Protein AF-0000000074131762 (afdb_homodimer)

Solvent-accessible surface area (backbone atoms only — not comparable to full-atom values): 29648 Å² total; per-residue (Å²): 131,55,71,66,58,52,50,52,49,48,50,56,46,23,77,78,65,45,56,36,51,63,51,46,50,50,50,30,65,74,67,69,46,79,70,50,73,70,52,45,56,60,42,26,69,57,55,77,83,48,42,60,60,44,52,54,44,64,71,29,69,64,47,54,50,50,54,50,51,43,46,68,70,48,30,71,49,37,70,85,43,88,80,48,38,66,60,30,63,67,34,94,79,48,72,59,43,36,33,34,29,53,52,70,72,62,61,72,42,58,28,38,20,42,40,28,27,57,79,61,58,74,66,50,58,55,49,49,68,66,28,45,61,63,43,34,72,71,63,37,26,38,31,28,48,46,36,60,33,36,17,38,50,49,48,53,54,33,50,74,69,72,34,43,40,37,34,42,37,45,22,2,82,82,50,61,68,51,64,90,40,42,65,57,52,54,48,31,33,72,67,16,22,36,36,16,75,38,56,70,78,40,63,82,45,82,71,33,48,67,61,37,35,54,53,47,38,20,54,25,56,33,36,37,33,57,30,19,36,71,90,33,72,41,54,51,34,47,51,50,17,48,76,60,74,30,48,47,33,19,25,46,22,43,70,86,36,63,48,19,41,29,19,41,51,42,36,62,73,64,31,46,55,46,76,50,40,65,62,57,53,58,72,70,73,111,133,54,69,66,57,53,48,51,49,47,50,57,46,25,77,78,66,44,56,36,52,64,52,46,50,52,49,30,65,74,68,69,47,80,70,50,74,70,52,46,57,61,41,26,70,57,55,76,83,48,45,59,59,43,53,53,44,65,71,28,67,64,46,54,48,49,55,50,51,43,45,69,70,47,31,72,48,38,69,83,42,87,82,47,39,67,60,29,64,68,33,96,78,46,73,58,44,36,34,36,31,52,52,69,72,61,61,73,42,58,28,39,19,42,40,29,27,57,80,59,58,72,66,49,56,55,49,50,68,66,28,43,61,66,43,34,73,71,64,37,26,37,30,28,49,47,37,60,33,35,17,38,50,50,50,53,53,34,50,74,69,70,34,44,39,37,33,41,37,45,24,2,82,85,50,62,69,51,64,88,41,42,65,58,52,54,50,30,32,73,70,15,22,35,35,16,74,39,55,69,79,40,64,84,45,82,70,34,47,66,59,37,35,53,53,48,39,20,54,26,57,33,37,37,34,57,31,19,37,73,91,33,70,42,55,50,35,48,50,49,18,48,76,62,72,30,48,47,33,18,25,45,21,43,68,86,36,62,47,18,41,30,19,41,49,42,36,62,73,65,30,47,57,45,74,50,39,65,61,56,52,58,74,68,74,113

Organism: Ligilactobacillus salivarius (strain UCC118) (NCBI:txid362948)

Structure (mmCIF, N/CA/C/O backbone):
data_AF-0000000074131762-model_v1
#
loop_
_entity.id
_entity.type
_entity.pdbx_description
1 polymer 'DNA processing protein'
#
loop_
_atom_site.group_PDB
_atom_site.id
_atom_site.type_symbol
_atom_site.label_atom_id
_atom_site.label_alt_id
_atom_site.label_comp_id
_atom_site.label_asym_id
_atom_site.label_entity_id
_atom_site.label_seq_id
_atom_site.pdbx_PDB_ins_code
_atom_site.Cartn_x
_atom_site.Cartn_y
_atom_site.Cartn_z
_atom_site.occupancy
_atom_site.B_iso_or_equiv
_atom_site.auth_seq_id
_atom_site.auth_comp_id
_atom_site.auth_asym_id
_atom_site.auth_atom_id
_atom_site.pdbx_PDB_model_num
ATOM 1 N N . MET A 1 1 ? 0.755 42.375 35.406 1 72.44 1 MET A N 1
ATOM 2 C CA . MET A 1 1 ? 0.534 41.719 34.125 1 72.44 1 MET A CA 1
ATOM 3 C C . MET A 1 1 ? 0.412 40.219 34.312 1 72.44 1 MET A C 1
ATOM 5 O O . MET A 1 1 ? 1.18 39.594 35.062 1 72.44 1 MET A O 1
ATOM 9 N N . GLU A 1 2 ? -0.665 39.531 33.781 1 86.75 2 GLU A N 1
ATOM 10 C CA . GLU A 1 2 ? -0.876 38.094 33.844 1 86.75 2 GLU A CA 1
ATOM 11 C C . GLU A 1 2 ? 0.115 37.344 32.969 1 86.75 2 GLU A C 1
ATOM 13 O O . GLU A 1 2 ? 0.656 37.906 32 1 86.75 2 GLU A O 1
ATOM 18 N N . LEU A 1 3 ? 0.58 36.219 33.438 1 92 3 LEU A N 1
ATOM 19 C CA . LEU A 1 3 ? 1.509 35.375 32.719 1 92 3 LEU A CA 1
ATOM 20 C C . LEU A 1 3 ? 1.114 35.281 31.234 1 92 3 LEU A C 1
ATOM 22 O O . LEU A 1 3 ? 1.97 35.375 30.359 1 92 3 LEU A O 1
ATOM 26 N N . ARG A 1 4 ? -0.162 35.188 31.047 1 94.44 4 ARG A N 1
ATOM 27 C CA . ARG A 1 4 ? -0.722 35.062 29.719 1 94.44 4 ARG A CA 1
ATOM 28 C C . ARG A 1 4 ? -0.408 36.281 28.859 1 94.44 4 ARG A C 1
ATOM 30 O O . ARG A 1 4 ? 0.059 36.156 27.734 1 94.44 4 ARG A O 1
ATOM 37 N N . ASP A 1 5 ? -0.614 37.469 29.375 1 95 5 ASP A N 1
ATOM 38 C CA . ASP A 1 5 ? -0.404 38.719 28.656 1 95 5 ASP A CA 1
ATOM 39 C C . ASP A 1 5 ? 1.076 38.938 28.344 1 95 5 ASP A C 1
ATOM 41 O O . ASP A 1 5 ? 1.432 39.406 27.266 1 95 5 ASP A O 1
ATOM 45 N N . PHE A 1 6 ? 1.85 38.625 29.344 1 96.62 6 PHE A N 1
ATOM 46 C CA . PHE A 1 6 ? 3.291 38.75 29.172 1 96.62 6 PHE A CA 1
ATOM 47 C C . PHE A 1 6 ? 3.785 37.875 28.016 1 96.62 6 PHE A C 1
ATOM 49 O O . PHE A 1 6 ? 4.566 38.344 27.188 1 96.62 6 PHE A O 1
ATOM 56 N N . LEU A 1 7 ? 3.303 36.688 27.953 1 97.31 7 LEU A N 1
ATOM 57 C CA . LEU A 1 7 ? 3.723 35.719 26.922 1 97.31 7 LEU A CA 1
ATOM 58 C C . LEU A 1 7 ? 3.281 36.188 25.547 1 97.31 7 LEU A C 1
ATOM 60 O O . LEU A 1 7 ? 4.035 36.094 24.578 1 97.31 7 LEU A O 1
ATOM 64 N N . ILE A 1 8 ? 2.078 36.719 25.438 1 98.12 8 ILE A N 1
ATOM 65 C CA . ILE A 1 8 ? 1.553 37.219 24.172 1 98.12 8 ILE A CA 1
ATOM 66 C C . ILE A 1 8 ? 2.439 38.344 23.656 1 98.12 8 ILE A C 1
ATOM 68 O O . ILE A 1 8 ? 2.82 38.344 22.484 1 98.12 8 ILE A O 1
ATOM 72 N N . ARG A 1 9 ? 2.812 39.219 24.547 1 97.56 9 ARG A N 1
ATOM 73 C CA . ARG A 1 9 ? 3.662 40.344 24.172 1 97.56 9 ARG A CA 1
ATOM 74 C C . ARG A 1 9 ? 5.035 39.875 23.703 1 97.56 9 ARG A C 1
ATOM 76 O O . ARG A 1 9 ? 5.539 40.344 22.672 1 97.56 9 ARG A O 1
ATOM 83 N N . ALA A 1 10 ? 5.586 38.969 24.484 1 97.75 10 ALA A N 1
ATOM 84 C CA . ALA A 1 10 ? 6.902 38.438 24.125 1 97.75 10 ALA A CA 1
ATOM 85 C C . ALA A 1 10 ? 6.875 37.75 22.766 1 97.75 10 ALA A C 1
ATOM 87 O O . ALA A 1 10 ? 7.797 37.906 21.969 1 97.75 10 ALA A O 1
ATOM 88 N N . HIS A 1 11 ? 5.84 36.969 22.531 1 97.94 11 HIS A N 1
ATOM 89 C CA . HIS A 1 11 ? 5.691 36.25 21.281 1 97.94 11 HIS A CA 1
ATOM 90 C C . HIS A 1 11 ? 5.617 37.188 20.078 1 97.94 11 HIS A C 1
ATOM 92 O O . HIS A 1 11 ? 6.348 37 19.109 1 97.94 11 HIS A O 1
ATOM 98 N N . ILE A 1 12 ? 4.773 38.219 20.141 1 97.75 12 ILE A N 1
ATOM 99 C CA . ILE A 1 12 ? 4.617 39.156 19.031 1 97.75 12 ILE A CA 1
ATOM 100 C C . ILE A 1 12 ? 5.922 39.906 18.812 1 97.75 12 ILE A C 1
ATOM 102 O O . ILE A 1 12 ? 6.375 40.062 17.688 1 97.75 12 ILE A O 1
ATOM 106 N N . CYS A 1 13 ? 6.52 40.344 19.906 1 97 13 CYS A N 1
ATOM 107 C CA . CYS A 1 13 ? 7.773 41.094 19.812 1 97 13 CYS A CA 1
ATOM 108 C C . CYS A 1 13 ? 8.852 40.25 19.125 1 97 13 CYS A C 1
ATOM 110 O O . CYS A 1 13 ? 9.602 40.781 18.297 1 97 13 CYS A O 1
ATOM 112 N N . SER A 1 14 ? 8.891 39.031 19.422 1 96.06 14 SER A N 1
ATOM 113 C CA . SER A 1 14 ? 9.922 38.125 18.906 1 96.06 14 SER A CA 1
ATOM 114 C C . SER A 1 14 ? 9.766 37.938 17.391 1 96.06 14 SER A C 1
ATOM 116 O O . SER A 1 14 ? 10.711 37.531 16.719 1 96.06 14 SER A O 1
ATOM 118 N N . GLN A 1 15 ? 8.594 38.094 16.828 1 94.88 15 GLN A N 1
ATOM 119 C CA . GLN A 1 15 ? 8.359 37.969 15.398 1 94.88 15 GLN A CA 1
ATOM 120 C C . GLN A 1 15 ? 9.055 39.062 14.617 1 94.88 15 GLN A C 1
ATOM 122 O O . GLN A 1 15 ? 9.266 38.938 13.406 1 94.88 15 GLN A O 1
ATOM 127 N N . TYR A 1 16 ? 9.406 40.156 15.328 1 93.06 16 TYR A N 1
ATOM 128 C CA . TYR A 1 16 ? 10.086 41.281 14.695 1 93.06 16 TYR A CA 1
ATOM 129 C C . TYR A 1 16 ? 11.578 41.281 15 1 93.06 16 TYR A C 1
ATOM 131 O O . TYR A 1 16 ? 12.398 41.594 14.133 1 93.06 16 TYR A O 1
ATOM 139 N N . TYR A 1 17 ? 11.883 40.875 16.234 1 93.75 17 TYR A N 1
ATOM 140 C CA . TYR A 1 17 ? 13.258 41.125 16.672 1 93.75 17 TYR A CA 1
ATOM 141 C C . TYR A 1 17 ? 13.93 39.812 17.109 1 93.75 17 TYR A C 1
ATOM 143 O O . TYR A 1 17 ? 15.117 39.812 17.438 1 93.75 17 TYR A O 1
ATOM 151 N N . GLY A 1 18 ? 13.164 38.75 17.047 1 93.5 18 GLY A N 1
ATOM 152 C CA . GLY A 1 18 ? 13.703 37.469 17.484 1 93.5 18 GLY A CA 1
ATOM 153 C C . GLY A 1 18 ? 13.633 37.281 18.984 1 93.5 18 GLY A C 1
ATOM 154 O O . GLY A 1 18 ? 12.766 37.844 19.641 1 93.5 18 GLY A O 1
ATOM 155 N N . GLY A 1 19 ? 14.445 36.219 19.406 1 92.88 19 GLY A N 1
ATOM 156 C CA . GLY A 1 19 ? 14.453 35.875 20.828 1 92.88 19 GLY A CA 1
ATOM 157 C C . GLY A 1 19 ? 13.836 34.531 21.125 1 92.88 19 GLY A C 1
ATOM 158 O O . GLY A 1 19 ? 12.945 34.094 20.406 1 92.88 19 GLY A O 1
ATOM 159 N N . SER A 1 20 ? 14.281 34.031 22.219 1 93.88 20 SER A N 1
ATOM 160 C CA . SER A 1 20 ? 13.812 32.688 22.625 1 93.88 20 SER A CA 1
ATOM 161 C C . SER A 1 20 ? 12.594 32.812 23.547 1 93.88 20 SER A C 1
ATOM 163 O O . SER A 1 20 ? 12.719 32.688 24.766 1 93.88 20 SER A O 1
ATOM 165 N N . VAL A 1 21 ? 11.484 32.844 22.953 1 95.12 21 VAL A N 1
ATOM 166 C CA . VAL A 1 21 ? 10.25 32.938 23.719 1 95.12 21 VAL A CA 1
ATOM 167 C C . VAL A 1 21 ? 10 31.641 24.469 1 95.12 21 VAL A C 1
ATOM 169 O O . VAL A 1 21 ? 9.391 31.641 25.547 1 95.12 21 VAL A O 1
ATOM 172 N N . LYS A 1 22 ? 10.492 30.594 23.938 1 95.62 22 LYS A N 1
ATOM 173 C CA . LYS A 1 22 ? 10.352 29.281 24.562 1 95.62 22 LYS A CA 1
ATOM 174 C C . LYS A 1 22 ? 10.984 29.25 25.953 1 95.62 22 LYS A C 1
ATOM 176 O O . LYS A 1 22 ? 10.375 28.766 26.906 1 95.62 22 LYS A O 1
ATOM 181 N N . ASN A 1 23 ? 12.156 29.812 26.047 1 95.25 23 ASN A N 1
ATOM 182 C CA . ASN A 1 23 ? 12.828 29.891 27.344 1 95.25 23 ASN A CA 1
ATOM 183 C C . ASN A 1 23 ? 12.023 30.703 28.359 1 95.25 23 ASN A C 1
ATOM 185 O O . ASN A 1 23 ? 11.961 30.359 29.531 1 95.25 23 ASN A O 1
ATOM 189 N N . VAL A 1 24 ? 11.422 31.688 27.859 1 95.12 24 VAL A N 1
ATOM 190 C CA . VAL A 1 24 ? 10.609 32.562 28.703 1 95.12 24 VAL A CA 1
ATOM 191 C C . VAL A 1 24 ? 9.383 31.797 29.203 1 95.12 24 VAL A C 1
ATOM 193 O O . VAL A 1 24 ? 9.078 31.812 30.391 1 95.12 24 VAL A O 1
ATOM 196 N N . ALA A 1 25 ? 8.758 31.141 28.328 1 95.44 25 ALA A N 1
ATOM 197 C CA . ALA A 1 25 ? 7.559 30.375 28.656 1 95.44 25 ALA A CA 1
ATOM 198 C C . ALA A 1 25 ? 7.871 29.281 29.672 1 95.44 25 ALA A C 1
ATOM 200 O O . ALA A 1 25 ? 7.125 29.094 30.641 1 95.44 25 ALA A O 1
ATOM 201 N N . TYR A 1 26 ? 8.93 28.609 29.438 1 93.19 26 TYR A N 1
ATOM 202 C CA . TYR A 1 26 ? 9.32 27.547 30.359 1 93.19 26 TYR A CA 1
ATOM 203 C C . TYR A 1 26 ? 9.625 28.094 31.734 1 93.19 26 TYR A C 1
ATOM 205 O O . TYR A 1 26 ? 9.211 27.516 32.75 1 93.19 26 TYR A O 1
ATOM 213 N N . PHE A 1 27 ? 10.352 29.141 31.766 1 93.69 27 PHE A N 1
ATOM 214 C CA . PHE A 1 27 ? 10.656 29.812 33.031 1 93.69 27 PHE A CA 1
ATOM 215 C C . PHE A 1 27 ? 9.375 30.156 33.781 1 93.69 27 PHE A C 1
ATOM 217 O O . PHE A 1 27 ? 9.234 29.844 34.969 1 93.69 27 PHE A O 1
ATOM 224 N N . MET A 1 28 ? 8.469 30.75 33.125 1 94.5 28 MET A N 1
ATOM 225 C CA . MET A 1 28 ? 7.23 31.219 33.719 1 94.5 28 MET A CA 1
ATOM 226 C C . MET A 1 28 ? 6.383 30.047 34.219 1 94.5 28 MET A C 1
ATOM 228 O O . MET A 1 28 ? 5.715 30.156 35.25 1 94.5 28 MET A O 1
ATOM 232 N N . ASN A 1 29 ? 6.434 29.062 33.438 1 91.25 29 ASN A N 1
ATOM 233 C CA . ASN A 1 29 ? 5.668 27.875 33.812 1 91.25 29 ASN A CA 1
ATOM 234 C C . ASN A 1 29 ? 6.238 27.219 35.062 1 91.25 29 ASN A C 1
ATOM 236 O O . ASN A 1 29 ? 5.484 26.75 35.906 1 91.25 29 ASN A O 1
ATOM 240 N N . GLU A 1 30 ? 7.512 27.156 35.094 1 90.38 30 GLU A N 1
ATOM 241 C CA . GLU A 1 30 ? 8.195 26.516 36.219 1 90.38 30 GLU A CA 1
ATOM 242 C C . GLU A 1 30 ? 8.07 27.328 37.5 1 90.38 30 GLU A C 1
ATOM 244 O O . GLU A 1 30 ? 7.789 26.781 38.562 1 90.38 30 GLU A O 1
ATOM 249 N N . ILE A 1 31 ? 8.266 28.625 37.375 1 88.44 31 ILE A N 1
ATOM 250 C CA . ILE A 1 31 ? 8.344 29.484 38.562 1 88.44 31 ILE A CA 1
ATOM 251 C C . ILE A 1 31 ? 6.969 30.047 38.875 1 88.44 31 ILE A C 1
ATOM 253 O O . ILE A 1 31 ? 6.746 30.578 39.969 1 88.44 31 ILE A O 1
ATOM 257 N N . GLN A 1 32 ? 6.086 30.062 37.938 1 88.69 32 GLN A N 1
ATOM 258 C CA . GLN A 1 32 ? 4.727 30.578 38.062 1 88.69 32 GLN A CA 1
ATOM 259 C C . GLN A 1 32 ? 4.73 32.062 38.406 1 88.69 32 GLN A C 1
ATOM 261 O O . GLN A 1 32 ? 3.926 32.531 39.219 1 88.69 32 GLN A O 1
ATOM 266 N N . LYS A 1 33 ? 5.766 32.781 37.969 1 91.25 33 LYS A N 1
ATOM 267 C CA . LYS A 1 33 ? 5.863 34.219 38.094 1 91.25 33 LYS A CA 1
ATOM 268 C C . LYS A 1 33 ? 6.512 34.844 36.844 1 91.25 33 LYS A C 1
ATOM 270 O O . LYS A 1 33 ? 7.152 34.156 36.062 1 91.25 33 LYS A O 1
ATOM 275 N N . LEU A 1 34 ? 6.285 36.125 36.75 1 94.69 34 LEU A N 1
ATOM 276 C CA . LEU A 1 34 ? 6.918 36.875 35.656 1 94.69 34 LEU A CA 1
ATOM 277 C C . LEU A 1 34 ? 8.414 37.031 35.906 1 94.69 34 LEU A C 1
ATOM 279 O O . LEU A 1 34 ? 8.844 37.219 37.062 1 94.69 34 LEU A O 1
ATOM 283 N N . PRO A 1 35 ? 9.18 36.938 34.938 1 94.44 35 PRO A N 1
ATOM 284 C CA . PRO A 1 35 ? 10.602 37.219 35.125 1 94.44 35 PRO A CA 1
ATOM 285 C C . PRO A 1 35 ? 10.883 38.688 35.438 1 94.44 35 PRO A C 1
ATOM 287 O O . PRO A 1 35 ? 10.117 39.562 35 1 94.44 35 PRO A O 1
ATOM 290 N N . THR A 1 36 ? 12.016 38.875 36.125 1 94.31 36 THR A N 1
ATOM 291 C CA . THR A 1 36 ? 12.531 40.25 36.25 1 94.31 36 THR A CA 1
ATOM 292 C C . THR A 1 36 ? 13.07 40.719 34.906 1 94.31 36 THR A C 1
ATOM 294 O O . THR A 1 36 ? 13.242 39.906 33.969 1 94.31 36 THR A O 1
ATOM 297 N N . GLU A 1 37 ? 13.234 42.031 34.812 1 94.62 37 GLU A N 1
ATOM 298 C CA . GLU A 1 37 ? 13.781 42.562 33.562 1 94.62 37 GLU A CA 1
ATOM 299 C C . GLU A 1 37 ? 15.117 41.906 33.219 1 94.62 37 GLU A C 1
ATOM 301 O O . GLU A 1 37 ? 15.367 41.562 32.062 1 94.62 37 GLU A O 1
ATOM 306 N N . GLU A 1 38 ? 15.969 41.719 34.188 1 94.62 38 GLU A N 1
ATOM 307 C CA . GLU A 1 38 ? 17.281 41.062 34 1 94.62 38 GLU A CA 1
ATOM 308 C C . GLU A 1 38 ? 17.125 39.625 33.562 1 94.62 38 GLU A C 1
ATOM 310 O O . GLU A 1 38 ? 17.828 39.156 32.656 1 94.62 38 GLU A O 1
ATOM 315 N N . GLU A 1 39 ? 16.25 38.969 34.219 1 95 39 GLU A N 1
ATOM 316 C CA . GLU A 1 39 ? 15.977 37.562 33.844 1 95 39 GLU A CA 1
ATOM 317 C C . GLU A 1 39 ? 15.422 37.469 32.438 1 95 39 GLU A C 1
ATOM 319 O O . GLU A 1 39 ? 15.828 36.594 31.672 1 95 39 GLU A O 1
ATOM 324 N N . PHE A 1 40 ? 14.469 38.344 32.188 1 95.31 40 PHE A N 1
ATOM 325 C CA . PHE A 1 40 ? 13.82 38.375 30.875 1 95.31 40 PHE A CA 1
ATOM 326 C C . PHE A 1 40 ? 14.859 38.531 29.781 1 95.31 40 PHE A C 1
ATOM 328 O O . PHE A 1 40 ? 14.883 37.75 28.812 1 95.31 40 PHE A O 1
ATOM 335 N N . ILE A 1 41 ? 15.75 39.438 29.891 1 95.38 41 ILE A N 1
ATOM 336 C CA . ILE A 1 41 ? 16.797 39.719 28.906 1 95.38 41 ILE A CA 1
ATOM 337 C C . ILE A 1 41 ? 17.703 38.531 28.75 1 95.38 41 ILE A C 1
ATOM 339 O O . ILE A 1 41 ? 18.078 38.156 27.625 1 95.38 41 ILE A O 1
ATOM 343 N N . LYS A 1 42 ? 18.031 37.875 29.797 1 95.12 42 LYS A N 1
ATOM 344 C CA . LYS A 1 42 ? 18.906 36.688 29.766 1 95.12 42 LYS A CA 1
ATOM 345 C C . LYS A 1 42 ? 18.234 35.531 29.047 1 95.12 42 LYS A C 1
ATOM 347 O O . LYS A 1 42 ? 18.875 34.781 28.297 1 95.12 42 LYS A O 1
ATOM 352 N N . LEU A 1 43 ? 17 35.406 29.328 1 95 43 LEU A N 1
ATOM 353 C CA . LEU A 1 43 ? 16.234 34.281 28.781 1 95 43 LEU A CA 1
ATOM 354 C C . LEU A 1 43 ? 16.047 34.438 27.281 1 95 43 LEU A C 1
ATOM 356 O O . LEU A 1 43 ? 15.945 33.438 26.562 1 95 43 LEU A O 1
ATOM 360 N N . LEU A 1 44 ? 15.977 35.625 26.719 1 94.94 44 LEU A N 1
ATOM 361 C CA . LEU A 1 44 ? 15.727 35.875 25.312 1 94.94 44 LEU A CA 1
ATOM 362 C C . LEU A 1 44 ? 16.906 35.438 24.453 1 94.94 44 LEU A C 1
ATOM 364 O O . LEU A 1 44 ? 16.75 35.125 23.281 1 94.94 44 LEU 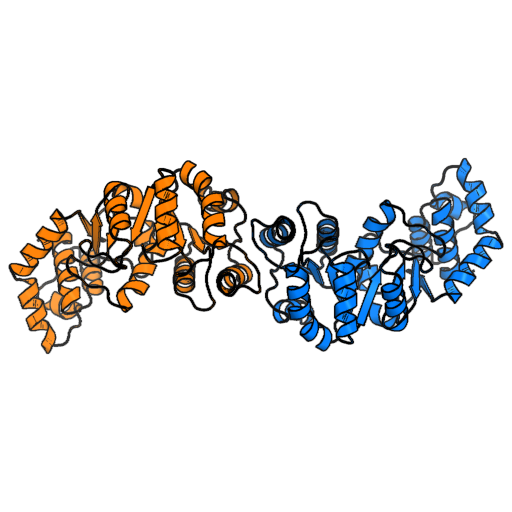A O 1
ATOM 368 N N . LYS A 1 45 ? 18.109 35.469 25.016 1 95 45 LYS A N 1
ATOM 369 C CA . LYS A 1 45 ? 19.328 35.062 24.328 1 95 45 LYS A CA 1
ATOM 370 C C . LYS A 1 45 ? 19.562 35.906 23.078 1 95 45 LYS A C 1
ATOM 372 O O . LYS A 1 45 ? 19.891 35.344 22.016 1 95 45 LYS A O 1
ATOM 377 N N . LEU A 1 46 ? 19.266 37.125 23.141 1 94.19 46 LEU A N 1
ATOM 378 C CA . LEU A 1 46 ? 19.484 38.062 22.031 1 94.19 46 LEU A CA 1
ATOM 379 C C . LEU A 1 46 ? 20.844 38.719 22.156 1 94.19 46 LEU A C 1
ATOM 381 O O . LEU A 1 46 ? 21.391 38.812 23.266 1 94.19 46 LEU A O 1
ATOM 385 N N . SER A 1 47 ? 21.344 39.156 21.031 1 92.44 47 SER A N 1
ATOM 386 C CA . SER A 1 47 ? 22.547 39.969 21.047 1 92.44 47 SER A CA 1
ATOM 387 C C . SER A 1 47 ? 22.312 41.312 21.703 1 92.44 47 SER A C 1
ATOM 389 O O . SER A 1 47 ? 21.188 41.844 21.703 1 92.44 47 SER A O 1
ATOM 391 N N . GLU A 1 48 ? 23.328 41.875 22.172 1 89.75 48 GLU A N 1
ATOM 392 C CA . GLU A 1 48 ? 23.234 43.156 22.859 1 89.75 48 GLU A CA 1
ATOM 393 C C . GLU A 1 48 ? 22.641 44.219 21.938 1 89.75 48 GLU A C 1
ATOM 395 O O . GLU A 1 48 ? 21.891 45.094 22.391 1 89.75 48 GLU A O 1
ATOM 400 N N . LYS A 1 49 ? 23.016 44.125 20.766 1 92.5 49 LYS A N 1
ATOM 401 C CA . LYS A 1 49 ? 22.562 45.094 19.781 1 92.5 49 LYS A CA 1
ATOM 402 C C . LYS A 1 49 ? 21.047 45 19.578 1 92.5 49 LYS A C 1
ATOM 404 O O . LYS A 1 49 ? 20.406 46.031 19.281 1 92.5 49 LYS A O 1
ATOM 409 N N . LYS A 1 50 ? 20.375 43.906 19.781 1 94.62 50 LYS A N 1
ATOM 410 C CA . LYS A 1 50 ? 18.969 43.688 19.5 1 94.62 50 LYS A CA 1
ATOM 411 C C . LYS A 1 50 ? 18.109 43.906 20.75 1 94.62 50 LYS A C 1
ATOM 413 O O . LYS A 1 50 ? 16.906 44.156 20.641 1 94.62 50 LYS A O 1
ATOM 418 N N . ILE A 1 51 ? 18.781 43.844 21.844 1 94.75 51 ILE A N 1
ATOM 419 C CA . ILE A 1 51 ? 18.062 43.875 23.109 1 94.75 51 ILE A CA 1
ATOM 420 C C . ILE A 1 51 ? 17.359 45.25 23.25 1 94.75 51 ILE A C 1
ATOM 422 O O . ILE A 1 51 ? 16.203 45.312 23.656 1 94.75 51 ILE A O 1
ATOM 426 N N . GLY A 1 52 ? 18.047 46.281 22.953 1 94.38 52 GLY A N 1
ATOM 427 C CA . GLY A 1 52 ? 17.469 47.625 23.062 1 94.38 52 GLY A CA 1
ATOM 428 C C . GLY A 1 52 ? 16.203 47.781 22.25 1 94.38 52 GLY A C 1
ATOM 429 O O . GLY A 1 52 ? 15.195 48.281 22.766 1 94.38 52 GLY A O 1
ATOM 430 N N . LYS A 1 53 ? 16.25 47.438 21.078 1 95.81 53 LYS A N 1
ATOM 431 C CA . LYS A 1 53 ? 15.102 47.531 20.172 1 95.81 53 LYS A CA 1
ATOM 432 C C . LYS A 1 53 ? 13.961 46.656 20.641 1 95.81 53 LYS A C 1
ATOM 434 O O . LYS A 1 53 ? 12.797 47.062 20.625 1 95.81 53 LYS A O 1
ATOM 439 N N . TYR A 1 54 ? 14.258 45.406 21.047 1 96.62 54 TYR A N 1
ATOM 440 C CA . TYR A 1 54 ? 13.266 44.469 21.547 1 96.62 54 TYR A CA 1
ATOM 441 C C . TYR A 1 54 ? 12.531 45.031 22.75 1 96.62 54 TYR A C 1
ATOM 443 O O . TYR A 1 54 ? 11.305 45.062 22.781 1 96.62 54 TYR A O 1
ATOM 451 N N . MET A 1 55 ? 13.32 45.594 23.734 1 95.94 55 MET A N 1
ATOM 452 C CA . MET A 1 55 ? 12.734 46.062 24.984 1 95.94 55 MET A CA 1
ATOM 453 C C . MET A 1 55 ? 11.93 47.344 24.766 1 95.94 55 MET A C 1
ATOM 455 O O . MET A 1 55 ? 10.891 47.562 25.391 1 95.94 55 MET A O 1
ATOM 459 N N . ALA A 1 56 ? 12.43 48.156 23.812 1 96.19 56 ALA A N 1
ATOM 460 C CA . ALA A 1 56 ? 11.688 49.375 23.484 1 96.19 56 ALA A CA 1
ATOM 461 C C . ALA A 1 56 ? 10.312 49.062 22.922 1 96.19 56 ALA A C 1
ATOM 463 O O . ALA A 1 56 ? 9.312 49.688 23.297 1 96.19 56 ALA A O 1
ATOM 464 N N . TYR A 1 57 ? 10.273 48.125 22.078 1 96.5 57 TYR A N 1
ATOM 465 C CA . TYR A 1 57 ? 9 47.719 21.5 1 96.5 57 TYR A CA 1
ATOM 466 C C . TYR A 1 57 ? 8.133 47 22.516 1 96.5 57 TYR A C 1
ATOM 468 O O . TYR A 1 57 ? 6.926 47.25 22.594 1 96.5 57 TYR A O 1
ATOM 476 N N . PHE A 1 58 ? 8.695 46.125 23.312 1 96.5 58 PHE A N 1
ATOM 477 C CA . PHE A 1 58 ? 8 45.312 24.312 1 96.5 58 PHE A CA 1
ATOM 478 C C . PHE A 1 58 ? 7.211 46.188 25.266 1 96.5 58 PHE A C 1
ATOM 480 O O . PHE A 1 58 ? 6.113 45.844 25.688 1 96.5 58 PHE A O 1
ATOM 487 N N . LEU A 1 59 ? 7.781 47.344 25.516 1 94.62 59 LEU A N 1
ATOM 488 C CA . LEU A 1 59 ? 7.156 48.25 26.484 1 94.62 59 LEU A CA 1
ATOM 489 C C . LEU A 1 59 ? 6.359 49.344 25.766 1 94.62 59 LEU A C 1
ATOM 491 O O . LEU A 1 59 ? 5.746 50.188 26.422 1 94.62 59 LEU A O 1
ATOM 495 N N . SER A 1 60 ? 6.246 49.281 24.531 1 96.62 60 SER A N 1
ATOM 496 C CA . SER A 1 60 ? 5.676 50.375 23.75 1 96.62 60 SER A CA 1
ATOM 497 C C . SER A 1 60 ? 4.152 50.281 23.719 1 96.62 60 SER A C 1
ATOM 499 O O . SER A 1 60 ? 3.578 49.219 23.891 1 96.62 60 SER A O 1
ATOM 501 N N . ASP A 1 61 ? 3.584 51.438 23.406 1 96.94 61 ASP A N 1
ATOM 502 C CA . ASP A 1 61 ? 2.148 51.5 23.156 1 96.94 61 ASP A CA 1
ATOM 503 C C . ASP A 1 61 ? 1.791 50.812 21.844 1 96.94 61 ASP A C 1
ATOM 505 O O . ASP A 1 61 ? 0.682 50.281 21.688 1 96.94 61 ASP A O 1
ATOM 509 N N . GLY A 1 62 ? 2.721 50.812 21.016 1 96.56 62 GLY A N 1
ATOM 510 C CA . GLY A 1 62 ? 2.529 50.125 19.75 1 96.56 62 GLY A CA 1
ATOM 511 C C . GLY A 1 62 ? 2.211 48.656 19.906 1 96.56 62 GLY A C 1
ATOM 512 O O . GLY A 1 62 ? 1.277 48.156 19.281 1 96.56 62 GLY A O 1
ATOM 513 N N . LEU A 1 63 ? 3.008 48.031 20.703 1 97.38 63 LEU A N 1
ATOM 514 C CA . LEU A 1 63 ? 2.762 46.594 20.938 1 97.38 63 LEU A CA 1
ATOM 515 C C . LEU A 1 63 ? 1.424 46.375 21.641 1 97.38 63 LEU A C 1
ATOM 517 O O . LEU A 1 63 ? 0.708 45.438 21.344 1 97.38 63 LEU A O 1
ATOM 521 N N . THR A 1 64 ? 1.117 47.25 22.609 1 97.06 64 THR A N 1
ATOM 522 C CA . THR A 1 64 ? -0.168 47.188 23.281 1 97.06 64 THR A CA 1
ATOM 523 C C . THR A 1 64 ? -1.319 47.25 22.281 1 97.06 64 THR A C 1
ATOM 525 O O . THR A 1 64 ? -2.268 46.469 22.375 1 97.06 64 THR A O 1
ATOM 528 N N . LYS A 1 65 ? -1.169 48.125 21.391 1 97.31 65 LYS A N 1
ATOM 529 C CA . LYS A 1 65 ? -2.188 48.281 20.359 1 97.31 65 LYS A CA 1
ATOM 530 C C . LYS A 1 65 ? -2.266 47.031 19.484 1 97.31 65 LYS A C 1
ATOM 532 O O . LYS A 1 65 ? -3.359 46.594 19.141 1 97.31 65 LYS A O 1
ATOM 537 N N . GLU A 1 66 ? -1.161 46.531 19.141 1 97.19 66 GLU A N 1
ATOM 538 C CA . GLU A 1 66 ? -1.109 45.344 18.297 1 97.19 66 GLU A CA 1
ATOM 539 C C . GLU A 1 66 ? -1.752 44.156 19 1 97.19 66 GLU A C 1
ATOM 541 O O . GLU A 1 66 ? -2.484 43.375 18.375 1 97.19 66 GLU A O 1
ATOM 546 N N . VAL A 1 67 ? -1.44 43.938 20.25 1 97.69 67 VAL A N 1
ATOM 547 C CA . VAL A 1 67 ? -2.043 42.844 21.031 1 97.69 67 VAL A CA 1
ATOM 548 C C . VAL A 1 67 ? -3.564 43 21.016 1 97.69 67 VAL A C 1
ATOM 550 O O . VAL A 1 67 ? -4.281 42.031 20.781 1 97.69 67 VAL A O 1
ATOM 553 N N . GLU A 1 68 ? -4.008 44.219 21.219 1 97.31 68 GLU A N 1
ATOM 554 C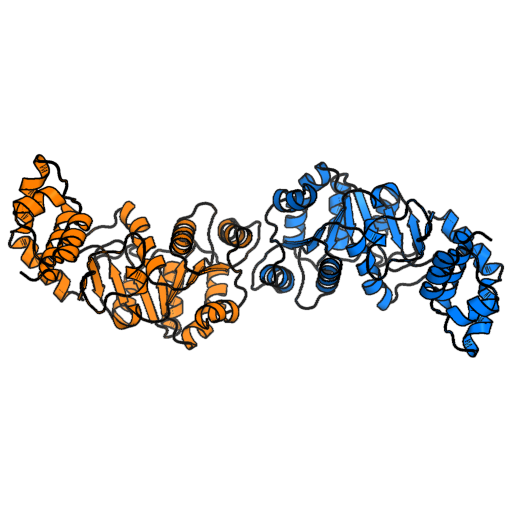 CA . GLU A 1 68 ? -5.445 44.5 21.234 1 97.31 68 GLU A CA 1
ATOM 555 C C . GLU A 1 68 ? -6.078 44.219 19.875 1 97.31 68 GLU A C 1
ATOM 557 O O . GLU A 1 68 ? -7.18 43.688 19.797 1 97.31 68 GLU A O 1
ATOM 562 N N . GLU A 1 69 ? -5.441 44.594 18.875 1 97.69 69 GLU A N 1
ATOM 563 C CA . GLU A 1 69 ? -5.934 44.375 17.516 1 97.69 69 GLU A CA 1
ATOM 564 C C . GLU A 1 69 ? -6.082 42.875 17.234 1 97.69 69 GLU A C 1
ATOM 566 O O . GLU A 1 69 ? -7.066 42.469 16.625 1 97.69 69 GLU A O 1
ATOM 571 N N . ASN A 1 70 ? -5.098 42.094 17.625 1 97.75 70 ASN A N 1
ATOM 572 C CA . ASN A 1 70 ? -5.168 40.656 17.438 1 97.75 70 ASN A CA 1
ATOM 573 C C . ASN A 1 70 ? -6.301 40.031 18.25 1 97.75 70 ASN A C 1
ATOM 575 O O . ASN A 1 70 ? -7.008 39.156 17.75 1 97.75 70 ASN A O 1
ATOM 579 N N . LYS A 1 71 ? -6.449 40.5 19.453 1 96.62 71 LYS A N 1
ATOM 580 C CA . LYS A 1 71 ? -7.531 40 20.312 1 96.62 71 LYS A CA 1
ATOM 581 C C . LYS A 1 71 ? -8.891 40.312 19.688 1 96.62 71 LYS A C 1
ATOM 583 O O . LYS A 1 71 ? -9.805 39.469 19.75 1 96.62 71 LYS A O 1
ATOM 588 N N . ASN A 1 72 ? -8.984 41.469 19.078 1 96.25 72 ASN A N 1
ATOM 589 C CA . ASN A 1 72 ? -10.242 41.906 18.516 1 96.25 72 ASN A CA 1
ATOM 590 C C . ASN A 1 72 ? -10.531 41.219 17.17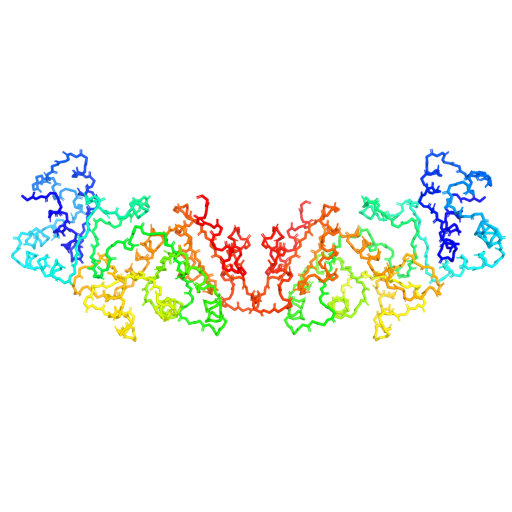2 1 96.25 72 ASN A C 1
ATOM 592 O O . ASN A 1 72 ? -11.688 41.094 16.781 1 96.25 72 ASN A O 1
ATOM 596 N N . TYR A 1 73 ? -9.586 40.844 16.5 1 95.75 73 TYR A N 1
ATOM 597 C CA . TYR A 1 73 ? -9.75 40.188 15.195 1 95.75 73 TYR A CA 1
ATOM 598 C C . TYR A 1 73 ? -10.398 38.844 15.344 1 95.75 73 TYR A C 1
ATOM 600 O O . TYR A 1 73 ? -11.273 38.469 14.555 1 95.75 73 TYR A O 1
ATOM 608 N N . GLY A 1 74 ? -10.148 38.094 16.25 1 93.5 74 GLY A N 1
ATOM 609 C CA . GLY A 1 74 ? -10.695 36.781 16.5 1 93.5 74 GLY A CA 1
ATOM 610 C C . GLY A 1 74 ? -10.461 36.281 17.922 1 93.5 74 GLY A C 1
ATOM 611 O O . GLY A 1 74 ? -11.344 36.406 18.766 1 93.5 74 GLY A O 1
ATOM 612 N N . GLY A 1 75 ? -9.156 35.812 18.25 1 96.44 75 GLY A N 1
ATOM 613 C CA . GLY A 1 75 ? -8.766 35.375 19.578 1 96.44 75 GLY A CA 1
ATOM 614 C C . GLY A 1 75 ? -7.301 34.969 19.672 1 96.44 75 GLY A C 1
ATOM 615 O O . GLY A 1 75 ? -6.617 34.875 18.641 1 96.44 75 GLY A O 1
ATOM 616 N N . ILE A 1 76 ? -6.914 34.906 20.891 1 98.25 76 ILE A N 1
ATOM 617 C CA . ILE A 1 76 ? -5.547 34.5 21.188 1 98.25 76 ILE A CA 1
ATOM 618 C C . ILE A 1 76 ? -5.555 33.375 22.203 1 98.25 76 ILE A C 1
ATOM 620 O O . ILE A 1 76 ? -6.293 33.406 23.188 1 98.25 76 ILE A O 1
ATOM 624 N N . CYS A 1 77 ? -4.836 32.344 21.875 1 98.25 77 CYS A N 1
ATOM 625 C CA . CYS A 1 77 ? -4.66 31.234 22.812 1 98.25 77 CYS A CA 1
ATOM 626 C C . CYS A 1 77 ? -3.189 31.031 23.156 1 98.25 77 CYS A C 1
ATOM 628 O O . CYS A 1 77 ? -2.328 31.109 22.281 1 98.25 77 CYS A O 1
ATOM 630 N N . THR A 1 78 ? -2.873 30.859 24.438 1 97.94 78 THR A N 1
ATOM 631 C CA . THR A 1 78 ? -1.506 30.609 24.875 1 97.94 78 THR A CA 1
ATOM 632 C C . THR A 1 78 ? -1.396 29.219 25.516 1 97.94 78 THR A C 1
ATOM 634 O O . THR A 1 78 ? -2.406 28.609 25.875 1 97.94 78 THR A O 1
ATOM 637 N N . ILE A 1 79 ? -0.21 28.797 25.656 1 97.12 79 ILE A N 1
ATOM 638 C CA . ILE A 1 79 ? 0.079 27.484 26.219 1 97.12 79 ILE A CA 1
ATOM 639 C C . ILE A 1 79 ? -0.382 27.422 27.672 1 97.12 79 ILE A C 1
ATOM 641 O O . ILE A 1 79 ? -0.511 26.328 28.25 1 97.12 79 ILE A O 1
ATOM 645 N N . PHE A 1 80 ? -0.715 28.578 28.312 1 95.69 80 PHE A N 1
ATOM 646 C CA . PHE A 1 80 ? -1.141 28.641 29.703 1 95.69 80 PHE A CA 1
ATOM 647 C C . PHE A 1 80 ? -2.656 28.516 29.812 1 95.69 80 PHE A C 1
ATOM 649 O O . PHE A 1 80 ? -3.191 28.328 30.906 1 95.69 80 PHE A O 1
ATOM 656 N N . ASP A 1 81 ? -3.33 28.609 28.688 1 95.94 81 ASP A N 1
ATOM 657 C CA . ASP A 1 81 ? -4.789 28.562 28.719 1 95.94 81 ASP A CA 1
ATOM 658 C C . ASP A 1 81 ? -5.285 27.125 28.938 1 95.94 81 ASP A C 1
ATOM 660 O O . ASP A 1 81 ? -4.719 26.172 28.391 1 95.94 81 ASP A O 1
ATOM 664 N N . GLU A 1 82 ? -6.34 26.984 29.641 1 95.19 82 GLU A N 1
ATOM 665 C CA . GLU A 1 82 ? -6.898 25.672 29.969 1 95.19 82 GLU A CA 1
ATOM 666 C C . GLU A 1 82 ? -7.477 24.984 28.734 1 95.19 82 GLU A C 1
ATOM 668 O O . GLU A 1 82 ? -7.48 23.766 28.641 1 95.19 82 GLU A O 1
ATOM 673 N N . ASP A 1 83 ? -7.918 25.781 27.797 1 95.62 83 ASP A N 1
ATOM 674 C CA . ASP A 1 83 ? -8.586 25.219 26.625 1 95.62 83 ASP A CA 1
ATOM 675 C C . ASP A 1 83 ? -7.605 25 25.484 1 95.62 83 ASP A C 1
ATOM 677 O O . ASP A 1 83 ? -8.016 24.703 24.359 1 95.62 83 ASP A O 1
ATOM 681 N N . TYR A 1 84 ? -6.262 25.141 25.797 1 97.81 84 TYR A N 1
ATOM 682 C CA . TYR A 1 84 ? -5.266 24.812 24.797 1 97.81 84 TYR A CA 1
ATOM 683 C C . TYR A 1 84 ? -5.422 23.359 24.328 1 97.81 84 TYR A C 1
ATOM 685 O O . TYR A 1 84 ? -5.559 22.453 25.156 1 97.81 84 TYR A O 1
ATOM 693 N N . PRO A 1 85 ? -5.469 23.141 23.031 1 97.62 85 PRO A N 1
ATOM 694 C CA . PRO A 1 85 ? -5.699 21.766 22.547 1 97.62 85 PRO A CA 1
ATOM 695 C C . PRO A 1 85 ? -4.691 20.766 23.109 1 97.62 85 PRO A C 1
ATOM 697 O O . PRO A 1 85 ? -3.48 20.953 22.953 1 97.62 85 PRO A O 1
ATOM 700 N N . VAL A 1 86 ? -5.133 19.688 23.594 1 96 86 VAL A N 1
ATOM 701 C CA . VAL A 1 86 ? -4.32 18.719 24.344 1 96 86 VAL A CA 1
ATOM 702 C C . VAL A 1 86 ? -3.311 18.062 23.406 1 96 86 VAL A C 1
ATOM 704 O O . VAL A 1 86 ? -2.119 18 23.719 1 96 86 VAL A O 1
ATOM 707 N N . LEU A 1 87 ? -3.76 17.625 22.266 1 96.44 87 LEU A N 1
ATOM 708 C CA . LEU A 1 87 ? -2.873 16.953 21.312 1 96.44 87 LEU A CA 1
ATOM 709 C C . LEU A 1 87 ? -1.744 17.891 20.875 1 96.44 87 LEU A C 1
ATOM 711 O O . LEU A 1 87 ? -0.595 17.453 20.75 1 96.44 87 LEU A O 1
ATOM 715 N N . LEU A 1 88 ? -2.049 19.125 20.656 1 98 88 LEU A N 1
ATOM 716 C CA . LEU A 1 88 ? -1.059 20.109 20.219 1 98 88 LEU A CA 1
ATOM 717 C C . LEU A 1 88 ? -0.035 20.375 21.312 1 98 88 LEU A C 1
ATOM 719 O O . LEU A 1 88 ? 1.155 20.516 21.031 1 98 88 LEU A O 1
ATOM 723 N N . LYS A 1 89 ? -0.48 20.344 22.469 1 96.69 89 LYS A N 1
ATOM 724 C CA . LYS A 1 89 ? 0.379 20.609 23.625 1 96.69 89 LYS A CA 1
ATOM 725 C C . LYS A 1 89 ? 1.438 19.516 23.781 1 96.69 89 LYS A C 1
ATOM 727 O O . LYS A 1 89 ? 2.539 19.781 24.266 1 96.69 89 LYS A O 1
ATOM 732 N N . GLU A 1 90 ? 1.202 18.406 23.25 1 95.06 90 GLU A N 1
ATOM 733 C CA . GLU A 1 90 ? 2.029 17.234 23.484 1 95.06 90 GLU A CA 1
ATOM 734 C C . GLU A 1 90 ? 3.17 17.141 22.484 1 95.06 90 GLU A C 1
ATOM 736 O O . GLU A 1 90 ? 4.098 16.344 22.656 1 95.06 90 GLU A O 1
ATOM 741 N N . ILE A 1 91 ? 3.08 17.891 21.484 1 96.75 91 ILE A N 1
ATOM 742 C CA . ILE A 1 91 ? 4.117 17.734 20.469 1 96.75 91 ILE A CA 1
ATOM 743 C C . ILE A 1 91 ? 5.422 18.359 20.969 1 96.75 91 ILE A C 1
ATOM 745 O O . ILE A 1 91 ? 5.43 19.078 21.969 1 96.75 91 ILE A O 1
ATOM 749 N N . TYR A 1 92 ? 6.52 18.141 20.312 1 93.94 92 TYR A N 1
ATOM 750 C CA . TYR A 1 92 ? 7.863 18.516 20.734 1 93.94 92 TYR A CA 1
ATOM 751 C C . TYR A 1 92 ? 7.992 20.031 20.828 1 93.94 92 TYR A C 1
ATOM 753 O O . TYR A 1 92 ? 8.609 20.547 21.766 1 93.94 92 TYR A O 1
ATOM 761 N N . ASN A 1 93 ? 7.477 20.734 19.875 1 95.12 93 ASN A N 1
ATOM 762 C CA . ASN A 1 93 ? 7.578 22.188 19.797 1 95.12 93 ASN A CA 1
ATOM 763 C C . ASN A 1 93 ? 6.215 22.844 19.562 1 95.12 93 ASN A C 1
ATOM 765 O O . ASN A 1 93 ? 5.973 23.438 18.516 1 95.12 93 ASN A O 1
ATOM 769 N N . PRO A 1 94 ? 5.41 22.797 20.562 1 97.56 94 PRO A N 1
ATOM 770 C CA . PRO A 1 94 ? 4.082 23.391 20.406 1 97.56 94 PRO A CA 1
ATOM 771 C C . PRO A 1 94 ? 4.129 24.922 20.266 1 97.56 94 PRO A C 1
ATOM 773 O O . PRO A 1 94 ? 5.039 25.562 20.797 1 97.56 94 PRO A O 1
ATOM 776 N N . PRO A 1 95 ? 3.213 25.469 19.484 1 98.06 95 PRO A N 1
ATOM 777 C CA . PRO A 1 95 ? 3.158 26.922 19.516 1 98.06 95 PRO A CA 1
ATOM 778 C C . PRO A 1 95 ? 2.793 27.484 20.891 1 98.06 95 PRO A C 1
ATOM 780 O O . PRO A 1 95 ? 1.812 27.047 21.5 1 98.06 95 PRO A O 1
ATOM 783 N N . LEU A 1 96 ? 3.533 28.438 21.328 1 97.94 96 LEU A N 1
ATOM 784 C CA . LEU A 1 96 ? 3.322 29.016 22.656 1 97.94 96 LEU A CA 1
ATOM 785 C C . LEU A 1 96 ? 2.119 29.953 22.641 1 97.94 96 LEU A C 1
ATOM 787 O O . LEU A 1 96 ? 1.448 30.125 23.672 1 97.94 96 LEU A O 1
ATOM 791 N N . VAL A 1 97 ? 1.993 30.594 21.531 1 98.31 97 VAL A N 1
ATOM 792 C CA . VAL A 1 97 ? 0.866 31.484 21.266 1 98.31 97 VAL A CA 1
ATOM 793 C C . VAL A 1 97 ? 0.36 31.25 19.844 1 98.31 97 VAL A C 1
ATOM 795 O O . VAL A 1 97 ? 1.154 31.109 18.906 1 98.31 97 VAL A O 1
ATOM 798 N N . PHE A 1 98 ? -0.956 31.109 19.766 1 98.5 98 PHE A N 1
ATOM 799 C CA . PHE A 1 98 ? -1.499 31.172 18.422 1 98.5 98 PHE A CA 1
ATOM 800 C C . PHE A 1 98 ? -2.754 32.031 18.375 1 98.5 98 PHE A C 1
ATOM 802 O O . PHE A 1 98 ? -3.41 32.219 19.406 1 98.5 98 PHE A O 1
ATOM 809 N N . PHE A 1 99 ? -2.955 32.594 17.219 1 98.69 99 PHE A N 1
ATOM 810 C CA . PHE A 1 99 ? -4.102 33.438 16.922 1 98.69 99 PHE A CA 1
ATOM 811 C C . PHE A 1 99 ? -5.141 32.688 16.109 1 98.69 99 PHE A C 1
ATOM 813 O O . PHE A 1 99 ? -4.797 31.766 15.352 1 98.69 99 PHE A O 1
ATOM 820 N N . TYR A 1 100 ? -6.426 33.031 16.344 1 98.69 100 TYR A N 1
ATOM 821 C CA . TYR A 1 100 ? -7.426 32.25 15.625 1 98.69 100 TYR A CA 1
ATOM 822 C C . TYR A 1 100 ? -8.664 33.094 15.328 1 98.69 100 TYR A C 1
ATOM 824 O O . TYR A 1 100 ? -8.875 34.125 15.945 1 98.69 100 TYR A O 1
ATOM 832 N N . ASN A 1 101 ? -9.367 32.75 14.367 1 98.5 101 ASN A N 1
ATOM 833 C CA . ASN A 1 101 ? -10.695 33.25 14.047 1 98.5 101 ASN A CA 1
ATOM 834 C C . ASN A 1 101 ? -11.648 32.125 13.664 1 98.5 101 ASN A C 1
ATOM 836 O O . ASN A 1 101 ? -11.352 31.344 12.758 1 98.5 101 ASN A O 1
ATOM 840 N N . GLY A 1 102 ? -12.828 32 14.359 1 98.06 102 GLY A N 1
ATOM 841 C CA . GLY A 1 102 ? -13.797 30.953 14.109 1 98.06 102 GLY A CA 1
ATOM 842 C C . GLY A 1 102 ? -14.156 30.156 15.344 1 98.06 102 GLY A C 1
ATOM 843 O O . GLY A 1 102 ? -14.109 30.688 16.469 1 98.06 102 GLY A O 1
ATOM 844 N N . ASN A 1 103 ? -14.578 28.938 15.164 1 97.25 103 ASN A N 1
ATOM 845 C CA . ASN A 1 103 ? -15.117 28.094 16.234 1 97.25 103 ASN A CA 1
ATOM 846 C C . ASN A 1 103 ? -14.008 27.344 16.969 1 97.25 103 ASN A C 1
ATOM 848 O O . ASN A 1 103 ? -13.602 26.266 16.531 1 97.25 103 ASN A O 1
ATOM 852 N N . PHE A 1 104 ? -13.648 27.781 18.141 1 97.38 104 PHE A N 1
ATOM 853 C CA . PHE A 1 104 ? -12.516 27.266 18.906 1 97.38 104 PHE A CA 1
ATOM 854 C C . PHE A 1 104 ? -12.773 25.828 19.344 1 97.38 104 PHE A C 1
ATOM 856 O O . PHE A 1 104 ? -11.828 25.047 19.5 1 97.38 104 PHE A O 1
ATOM 863 N N . SER A 1 105 ? -13.969 25.406 19.531 1 95.44 105 SER A N 1
ATOM 864 C CA . SER A 1 105 ? -14.312 24.078 20.031 1 95.44 105 SER A CA 1
ATOM 865 C C . SER A 1 105 ? -13.836 22.984 19.078 1 95.44 105 SER A C 1
ATOM 867 O O . SER A 1 105 ? -13.656 21.844 19.484 1 95.44 105 SER A O 1
ATOM 869 N N . LEU A 1 106 ? -13.609 23.312 17.828 1 96.56 106 LEU A N 1
ATOM 870 C CA . LEU A 1 106 ? -13.172 22.359 16.828 1 96.56 106 LEU A CA 1
ATOM 871 C C . LEU A 1 106 ? -11.766 21.844 17.125 1 96.56 106 LEU A C 1
ATOM 873 O O . LEU A 1 106 ? -11.391 20.75 16.703 1 96.56 106 LEU A O 1
ATOM 877 N N . LEU A 1 107 ? -11.016 22.625 17.891 1 96.88 107 LEU A N 1
ATOM 878 C CA . LEU A 1 107 ? -9.625 22.281 18.156 1 96.88 107 LEU A CA 1
ATOM 879 C C . LEU A 1 107 ? -9.523 21.125 19.156 1 96.88 107 LEU A C 1
ATOM 881 O O . LEU A 1 107 ? -8.453 20.547 19.328 1 96.88 107 LEU A O 1
ATOM 885 N N . ASN A 1 108 ? -10.633 20.781 19.719 1 92.19 108 ASN A N 1
ATOM 886 C CA . ASN A 1 108 ? -10.656 19.672 20.672 1 92.19 108 ASN A CA 1
ATOM 887 C C . ASN A 1 108 ? -11.492 18.516 20.156 1 92.19 108 ASN A C 1
ATOM 889 O O . ASN A 1 108 ? -11.711 17.531 20.875 1 92.19 108 ASN A O 1
ATOM 893 N N . ALA A 1 109 ? -11.938 18.547 18.922 1 93.38 109 ALA A N 1
ATOM 894 C CA . ALA A 1 109 ? -12.68 17.469 18.281 1 93.38 109 ALA A CA 1
ATOM 895 C C . ALA A 1 109 ? -11.734 16.438 17.672 1 93.38 109 ALA A C 1
ATOM 897 O O . ALA A 1 109 ? -10.547 16.719 17.484 1 93.38 109 ALA A O 1
ATOM 898 N N . PRO A 1 110 ? -12.305 15.195 17.438 1 96.38 110 PRO A N 1
ATOM 899 C CA . PRO A 1 110 ? -11.508 14.281 16.625 1 96.38 110 PRO A CA 1
ATOM 900 C C . PRO A 1 110 ? -11.18 14.859 15.25 1 96.38 110 PRO A C 1
ATOM 902 O O . PRO A 1 110 ? -12.062 15.391 14.57 1 96.38 110 PRO A O 1
ATOM 905 N N . THR A 1 111 ? -9.883 14.805 14.922 1 97.94 111 THR A N 1
ATOM 906 C CA . THR A 1 111 ? -9.461 15.531 13.727 1 97.94 111 THR A CA 1
ATOM 907 C C . THR A 1 111 ? -8.641 14.633 12.812 1 97.94 111 THR A C 1
ATOM 909 O O . THR A 1 111 ? -7.801 13.859 13.273 1 97.94 111 THR A O 1
ATOM 912 N N . LEU A 1 112 ? -8.93 14.742 11.531 1 98.69 112 LEU A N 1
ATOM 913 C CA . LEU A 1 112 ? -8.148 14.117 10.469 1 98.69 112 LEU A CA 1
ATOM 914 C C . LEU A 1 112 ? -7.383 15.164 9.672 1 98.69 112 LEU A C 1
ATOM 916 O O . LEU A 1 112 ? -7.984 16.016 9.008 1 98.69 112 LEU A O 1
ATOM 920 N N . ALA A 1 113 ? -6.066 15.102 9.781 1 98.88 113 ALA A N 1
ATOM 921 C CA . ALA A 1 113 ? -5.258 15.961 8.914 1 98.88 113 ALA A CA 1
ATOM 922 C C . ALA A 1 113 ? -5.145 15.375 7.512 1 98.88 113 ALA A C 1
ATOM 924 O O . ALA A 1 113 ? -4.988 14.164 7.352 1 98.88 113 ALA A O 1
ATOM 925 N N . ILE A 1 114 ? -5.316 16.203 6.516 1 98.88 114 ILE A N 1
ATOM 926 C CA . ILE A 1 114 ? -5.188 15.773 5.129 1 98.88 114 ILE A CA 1
ATOM 927 C C . ILE A 1 114 ? -4.215 16.688 4.387 1 98.88 114 ILE A C 1
ATOM 929 O O . ILE A 1 114 ? -4.406 17.906 4.344 1 98.88 114 ILE A O 1
ATOM 933 N N . VAL A 1 115 ? -3.129 16.109 3.852 1 98.75 115 VAL A N 1
ATOM 934 C CA . VAL A 1 115 ? -2.121 16.859 3.113 1 98.75 115 VAL A CA 1
ATOM 935 C C . VAL A 1 115 ? -1.806 16.156 1.798 1 98.75 115 VAL A C 1
ATOM 937 O O . VAL A 1 115 ? -2.215 15.008 1.588 1 98.75 115 VAL A O 1
ATOM 940 N N . GLY A 1 116 ? -1.142 16.875 0.944 1 98.25 116 GLY A N 1
ATOM 941 C CA . GLY A 1 116 ? -0.744 16.297 -0.331 1 98.25 116 GLY A CA 1
ATOM 942 C C . GLY A 1 116 ? -0.171 17.328 -1.293 1 98.25 116 GLY A C 1
ATOM 943 O O . GLY A 1 116 ? 0.236 18.406 -0.881 1 98.25 116 GLY A O 1
ATOM 944 N N . ALA A 1 117 ? -0.185 16.969 -2.557 1 97.44 117 ALA A N 1
ATOM 945 C CA . ALA A 1 117 ? 0.49 17.734 -3.604 1 97.44 117 ALA A CA 1
ATOM 946 C C . ALA A 1 117 ? -0.185 19.094 -3.82 1 97.44 117 ALA A C 1
ATOM 948 O O . ALA A 1 117 ? -1.414 19.188 -3.785 1 97.44 117 ALA A O 1
ATOM 949 N N . ARG A 1 118 ? 0.629 20.125 -4.113 1 95.62 118 ARG A N 1
ATOM 950 C CA . ARG A 1 118 ? 0.122 21.453 -4.445 1 95.62 118 ARG A CA 1
ATOM 951 C C . ARG A 1 118 ? -0.539 21.469 -5.82 1 95.62 118 ARG A C 1
ATOM 953 O O . ARG A 1 118 ? -1.409 22.297 -6.09 1 95.62 118 ARG A O 1
ATOM 960 N N . LYS A 1 119 ? 0.026 20.688 -6.652 1 95.75 119 LYS A N 1
ATOM 961 C CA . LYS A 1 119 ? -0.589 20.406 -7.945 1 95.75 119 LYS A CA 1
ATOM 962 C C . LYS A 1 119 ? -1.105 18.969 -7.996 1 95.75 119 LYS A C 1
ATOM 964 O O . LYS A 1 119 ? -0.363 18.047 -8.344 1 95.75 119 LYS A O 1
ATOM 969 N N . HIS A 1 120 ? -2.365 18.812 -7.742 1 95.75 120 HIS A N 1
ATOM 970 C CA . HIS A 1 120 ? -2.934 17.469 -7.625 1 95.75 120 HIS A CA 1
ATOM 971 C C . HIS A 1 120 ? -3.52 17 -8.953 1 95.75 120 HIS A C 1
ATOM 973 O O . HIS A 1 120 ? -3.789 17.812 -9.836 1 95.75 120 HIS A O 1
ATOM 979 N N . SER A 1 121 ? -3.691 15.703 -9.125 1 97.06 121 SER A N 1
ATOM 980 C CA . SER A 1 121 ? -4.375 15.117 -10.273 1 97.06 121 SER A CA 1
ATOM 981 C C . SER A 1 121 ? -5.863 14.938 -10 1 97.06 121 SER A C 1
ATOM 983 O O . SER A 1 121 ? -6.32 15.133 -8.867 1 97.06 121 SER A O 1
ATOM 985 N N . PRO A 1 122 ? -6.664 14.648 -11.047 1 97.44 122 PRO A N 1
ATOM 986 C CA . PRO A 1 122 ? -8.078 14.336 -10.828 1 97.44 122 PRO A CA 1
ATOM 987 C C . PRO A 1 122 ? -8.289 13.188 -9.852 1 97.44 122 PRO A C 1
ATOM 989 O O . PRO A 1 122 ? -9.32 13.125 -9.172 1 97.44 122 PRO A O 1
ATOM 992 N N . TYR A 1 123 ? -7.297 12.312 -9.773 1 97.69 123 TYR A N 1
ATOM 993 C CA . TYR A 1 123 ? -7.359 11.172 -8.867 1 97.69 123 TYR A CA 1
ATOM 994 C C . TYR A 1 123 ? -7.566 11.625 -7.43 1 97.69 123 TYR A C 1
ATOM 996 O O . TYR A 1 123 ? -8.383 11.055 -6.703 1 97.69 123 TYR A O 1
ATOM 1004 N N . ALA A 1 124 ? -6.953 12.703 -7.027 1 97.88 124 ALA A N 1
ATOM 1005 C CA . ALA A 1 124 ? -7.047 13.211 -5.66 1 97.88 124 ALA A CA 1
ATOM 1006 C C . ALA A 1 124 ? -8.469 13.672 -5.344 1 97.88 124 ALA A C 1
ATOM 1008 O O . ALA A 1 124 ? -8.984 13.391 -4.262 1 97.88 124 ALA A O 1
ATOM 1009 N N . LYS A 1 125 ? -9.008 14.375 -6.262 1 98 125 LYS A N 1
ATOM 1010 C CA . LYS A 1 125 ? -10.375 14.859 -6.074 1 98 125 LYS A CA 1
ATOM 1011 C C . LYS A 1 125 ? -11.352 13.695 -5.918 1 98 125 LYS A C 1
ATOM 1013 O O . LYS A 1 125 ? -12.219 13.719 -5.043 1 98 125 LYS A O 1
ATOM 1018 N N . GLU A 1 126 ? -11.195 12.672 -6.766 1 98.25 126 GLU A N 1
ATOM 1019 C CA . GLU A 1 126 ? -12.047 11.492 -6.695 1 98.25 126 GLU A CA 1
ATOM 1020 C C . GLU A 1 126 ? -11.906 10.781 -5.352 1 98.25 126 GLU A C 1
ATOM 1022 O O . GLU A 1 126 ? -12.898 10.352 -4.762 1 98.25 126 GLU A O 1
ATOM 1027 N N . VAL A 1 127 ? -10.734 10.688 -4.883 1 98.56 127 VAL A N 1
ATOM 1028 C CA . VAL A 1 127 ? -10.438 10.016 -3.621 1 98.56 127 VAL A CA 1
ATOM 1029 C C . VAL A 1 127 ? -11.125 10.75 -2.473 1 98.56 127 VAL A C 1
ATOM 1031 O O . VAL A 1 127 ? -11.82 10.133 -1.664 1 98.56 127 VAL A O 1
ATOM 1034 N N . LEU A 1 128 ? -10.938 12.031 -2.391 1 98.75 128 LEU A N 1
ATOM 1035 C CA . LEU A 1 128 ? -11.484 12.812 -1.285 1 98.75 128 LEU A CA 1
ATOM 1036 C C . LEU A 1 128 ? -13.008 12.805 -1.318 1 98.75 128 LEU A C 1
ATOM 1038 O O . LEU A 1 128 ? -13.656 12.727 -0.272 1 98.75 128 LEU A O 1
ATOM 1042 N N . LYS A 1 129 ? -13.578 12.922 -2.523 1 98.44 129 LYS A N 1
ATOM 1043 C CA . LYS A 1 129 ? -15.031 12.875 -2.648 1 98.44 129 LYS A CA 1
ATOM 1044 C C . LYS A 1 129 ? -15.586 11.531 -2.188 1 98.44 129 LYS A C 1
ATOM 1046 O O . LYS A 1 129 ? -16.703 11.461 -1.66 1 98.44 129 LYS A O 1
ATOM 1051 N N . LYS A 1 130 ? -14.789 10.531 -2.391 1 98 130 LYS A N 1
ATOM 1052 C CA . LYS A 1 130 ? -15.188 9.18 -2.004 1 98 130 LYS A CA 1
ATOM 1053 C C . LYS A 1 130 ? -15.07 8.984 -0.496 1 98 130 LYS A C 1
ATOM 1055 O O . LYS A 1 130 ? -15.945 8.375 0.127 1 98 130 LYS A O 1
ATOM 1060 N N . LEU A 1 131 ? -14.086 9.484 0.165 1 98.56 131 LEU A N 1
ATOM 1061 C CA . LEU A 1 131 ? -13.727 9.156 1.541 1 98.56 131 LEU A CA 1
ATOM 1062 C C . LEU A 1 131 ? -14.414 10.094 2.521 1 98.56 131 LEU A C 1
ATOM 1064 O O . LEU A 1 131 ? -14.891 9.664 3.576 1 98.56 131 LEU A O 1
ATOM 1068 N N . LEU A 1 132 ? -14.539 11.367 2.258 1 98.62 132 LEU A N 1
ATOM 1069 C CA . LEU A 1 132 ? -14.773 12.414 3.248 1 98.62 132 LEU A CA 1
ATOM 1070 C C . LEU A 1 132 ? -16.219 12.375 3.746 1 98.62 132 LEU A C 1
ATOM 1072 O O . LEU A 1 132 ? -16.469 12.555 4.938 1 98.62 132 LEU A O 1
ATOM 1076 N N . PRO A 1 133 ? -17.219 12.094 2.861 1 98.38 133 PRO A N 1
ATOM 1077 C CA . PRO A 1 133 ? -18.594 12.141 3.357 1 98.38 133 PRO A CA 1
ATOM 1078 C C . PRO A 1 133 ? -18.812 11.25 4.582 1 98.38 133 PRO A C 1
ATOM 1080 O O . PRO A 1 133 ? -19.344 11.711 5.594 1 98.38 133 PRO A O 1
ATOM 1083 N N . ASP A 1 134 ? -18.344 10.039 4.559 1 98.06 134 ASP A N 1
ATOM 1084 C CA . ASP A 1 134 ? -18.531 9.102 5.66 1 98.06 134 ASP A CA 1
ATOM 1085 C C . ASP A 1 134 ? -17.75 9.539 6.895 1 98.06 134 ASP A C 1
ATOM 1087 O O . ASP A 1 134 ? -18.203 9.352 8.023 1 98.06 134 ASP A O 1
ATOM 1091 N N . ILE A 1 135 ? -16.641 10.125 6.703 1 98.19 135 ILE A N 1
ATOM 1092 C CA . ILE A 1 135 ? -15.789 10.57 7.793 1 98.19 135 ILE A CA 1
ATOM 1093 C C . ILE A 1 135 ? -16.438 11.758 8.5 1 98.19 135 ILE A C 1
ATOM 1095 O O . ILE A 1 135 ? -16.5 11.797 9.734 1 98.19 135 ILE A O 1
ATOM 1099 N N . LEU A 1 136 ? -16.922 12.656 7.672 1 97.94 136 LEU A N 1
ATOM 1100 C CA . LEU A 1 136 ? -17.531 13.883 8.188 1 97.94 136 LEU A CA 1
ATOM 1101 C C . LEU A 1 136 ? -18.844 13.57 8.914 1 97.94 136 LEU A C 1
ATOM 1103 O O . LEU A 1 136 ? -19.172 14.211 9.922 1 97.94 136 LEU A O 1
ATOM 1107 N N . ASP A 1 137 ? -19.5 12.555 8.453 1 97.31 137 ASP A N 1
ATOM 1108 C CA . ASP A 1 137 ? -20.75 12.141 9.07 1 97.31 137 ASP A CA 1
ATOM 1109 C C . ASP A 1 137 ? -20.531 11.625 10.484 1 97.31 137 ASP A C 1
ATOM 1111 O O . ASP A 1 137 ? -21.453 11.625 11.312 1 97.31 137 ASP A O 1
ATOM 1115 N N . GLU A 1 138 ? -19.359 11.211 10.781 1 96.56 138 GLU A N 1
ATOM 1116 C CA . GLU A 1 138 ? -19.047 10.695 12.109 1 96.56 138 GLU A CA 1
ATOM 1117 C C . GLU A 1 138 ? -18.594 11.82 13.039 1 96.56 138 GLU A C 1
ATOM 1119 O O . GLU A 1 138 ? -18.188 11.562 14.18 1 96.56 138 GLU A O 1
ATOM 1124 N N . GLY A 1 139 ? -18.547 13.055 12.578 1 95.81 139 GLY A N 1
ATOM 1125 C CA . GLY A 1 139 ? -18.219 14.203 13.406 1 95.81 139 GLY A CA 1
ATOM 1126 C C . GLY A 1 139 ? -16.734 14.508 13.469 1 95.81 139 GLY A C 1
ATOM 1127 O O . GLY A 1 139 ? -16.281 15.273 14.32 1 95.81 139 GLY A O 1
ATOM 1128 N N . ILE A 1 140 ? -15.977 13.906 12.586 1 97.62 140 ILE A N 1
ATOM 1129 C CA . ILE A 1 140 ? -14.539 14.133 12.531 1 97.62 140 ILE A CA 1
ATOM 1130 C C . ILE A 1 140 ? -14.25 15.398 11.719 1 97.62 140 ILE A C 1
ATOM 1132 O O . ILE A 1 140 ? -14.727 15.547 10.594 1 97.62 140 ILE A O 1
ATOM 1136 N N . ALA A 1 141 ? -13.555 16.344 12.281 1 98 141 ALA A N 1
ATOM 1137 C CA . ALA A 1 141 ? -13.156 17.562 11.562 1 98 141 ALA A CA 1
ATOM 1138 C C . ALA A 1 141 ? -11.883 17.328 10.758 1 98 141 ALA A C 1
ATOM 1140 O O . ALA A 1 141 ? -11.055 16.484 11.117 1 98 141 ALA A O 1
ATOM 1141 N N . THR A 1 142 ? -11.773 18.016 9.648 1 98.69 142 THR A N 1
ATOM 1142 C CA . THR A 1 142 ? -10.539 17.953 8.875 1 98.69 142 THR A CA 1
ATOM 1143 C C . THR A 1 142 ? -9.617 19.109 9.234 1 98.69 142 THR A C 1
ATOM 1145 O O . THR A 1 142 ? -10.07 20.156 9.703 1 98.69 142 THR A O 1
ATOM 1148 N N . VAL A 1 143 ? -8.336 18.953 9.102 1 98.75 143 VAL A N 1
ATOM 1149 C CA . VAL A 1 143 ? -7.371 20.031 9.273 1 98.75 143 VAL A CA 1
ATOM 1150 C C . VAL A 1 143 ? -6.352 20 8.141 1 98.75 143 VAL A C 1
ATOM 1152 O O . VAL A 1 143 ? -5.918 18.938 7.711 1 98.75 143 VAL A O 1
ATOM 1155 N N . SER A 1 144 ? -6.035 21.125 7.566 1 98.75 144 SER A N 1
ATOM 1156 C CA . SER A 1 144 ? -5.043 21.281 6.508 1 98.75 144 SER A CA 1
ATOM 1157 C C . SER A 1 144 ? -4.473 22.688 6.477 1 98.75 144 SER A C 1
ATOM 1159 O O . SER A 1 144 ? -4.738 23.484 7.375 1 98.75 144 SER A O 1
ATOM 1161 N N . GLY A 1 145 ? -3.6 23.078 5.531 1 97.56 145 GLY A N 1
ATOM 1162 C CA . GLY A 1 145 ? -2.762 24.266 5.621 1 97.56 145 GLY A CA 1
ATOM 1163 C C . GLY A 1 145 ? -3.266 25.406 4.773 1 97.56 145 GLY A C 1
ATOM 1164 O O . GLY A 1 145 ? -2.586 26.438 4.637 1 97.56 145 GLY A O 1
ATOM 1165 N N . LEU A 1 146 ? -4.41 25.188 4.055 1 97.56 146 LEU A N 1
ATOM 1166 C CA . LEU A 1 146 ? -4.973 26.203 3.17 1 97.56 146 LEU A CA 1
ATOM 1167 C C . LEU A 1 146 ? -3.99 26.562 2.062 1 97.56 146 LEU A C 1
ATOM 1169 O O . LEU A 1 146 ? -3.994 27.703 1.57 1 97.56 146 LEU A O 1
ATOM 1173 N N . ALA A 1 147 ? -3.051 25.734 1.728 1 96.5 147 ALA A N 1
ATOM 1174 C CA . ALA A 1 147 ? -2.201 25.875 0.548 1 96.5 147 ALA A CA 1
ATOM 1175 C C . ALA A 1 147 ? -2.951 25.484 -0.721 1 96.5 147 ALA A C 1
ATOM 1177 O O . ALA A 1 147 ? -4.137 25.141 -0.668 1 96.5 147 ALA A O 1
ATOM 1178 N N . LYS A 1 148 ? -2.27 25.641 -1.826 1 96.75 148 LYS A N 1
ATOM 1179 C CA . LYS A 1 148 ? -2.834 25.141 -3.076 1 96.75 148 LYS A CA 1
ATOM 1180 C C . LYS A 1 148 ? -2.951 23.609 -3.057 1 96.75 148 LYS A C 1
ATOM 1182 O O . LYS A 1 148 ? -2.365 22.953 -2.197 1 96.75 148 LYS A O 1
ATOM 1187 N N . GLY A 1 149 ? -3.779 23.109 -3.988 1 97.75 149 GLY A N 1
ATOM 1188 C CA . GLY A 1 149 ? -3.816 21.672 -4.191 1 97.75 149 GLY A CA 1
ATOM 1189 C C . GLY A 1 149 ? -4.695 20.953 -3.186 1 97.75 149 GLY A C 1
ATOM 1190 O O . GLY A 1 149 ? -5.855 21.312 -2.992 1 97.75 149 GLY A O 1
ATOM 1191 N N . ILE A 1 150 ? -4.129 19.969 -2.576 1 98.44 150 ILE A N 1
ATOM 1192 C CA . ILE A 1 150 ? -4.902 19.047 -1.739 1 98.44 150 ILE A CA 1
ATOM 1193 C C . ILE A 1 150 ? -5.434 19.797 -0.517 1 98.44 150 ILE A C 1
ATOM 1195 O O . ILE A 1 150 ? -6.547 19.531 -0.058 1 98.44 150 ILE A O 1
ATOM 1199 N N . ASP A 1 151 ? -4.637 20.75 -0.009 1 98.25 151 ASP A N 1
ATOM 1200 C CA . ASP A 1 151 ? -5.105 21.516 1.141 1 98.25 151 ASP A CA 1
ATOM 1201 C C . ASP A 1 151 ? -6.426 22.219 0.833 1 98.25 151 ASP A C 1
ATOM 1203 O O . ASP A 1 151 ? -7.414 22.031 1.548 1 98.25 151 ASP A O 1
ATOM 1207 N N . SER A 1 152 ? -6.398 23 -0.201 1 98.44 152 SER A N 1
ATOM 1208 C CA . SER A 1 152 ? -7.594 23.75 -0.575 1 98.44 152 SER A CA 1
ATOM 1209 C C . SER A 1 152 ? -8.742 22.812 -0.943 1 98.44 152 SER A C 1
ATOM 1211 O O . SER A 1 152 ? -9.891 23.062 -0.571 1 98.44 152 SER A O 1
ATOM 1213 N N . LEU A 1 153 ? -8.422 21.766 -1.677 1 98.5 153 LEU A N 1
ATOM 1214 C CA . LEU A 1 153 ? -9.422 20.781 -2.086 1 98.5 153 LEU A CA 1
ATOM 1215 C C . LEU A 1 153 ? -10.094 20.156 -0.872 1 98.5 153 LEU A C 1
ATOM 1217 O O . LEU A 1 153 ? -11.32 19.984 -0.85 1 98.5 153 LEU A O 1
ATOM 1221 N N . THR A 1 154 ? -9.352 19.828 0.134 1 98.75 154 THR A N 1
ATOM 1222 C CA . THR A 1 154 ? -9.852 19.25 1.371 1 98.75 154 THR A CA 1
ATOM 1223 C C . THR A 1 154 ? -10.875 20.172 2.029 1 98.75 154 THR A C 1
ATOM 1225 O O . THR A 1 154 ? -11.984 19.734 2.361 1 98.75 154 THR A O 1
ATOM 1228 N N . HIS A 1 155 ? -10.5 21.406 2.18 1 98.75 155 HIS A N 1
ATOM 1229 C CA . HIS A 1 155 ? -11.391 22.359 2.828 1 98.75 155 HIS A CA 1
ATOM 1230 C C . HIS A 1 155 ? -12.672 22.562 2.018 1 98.75 155 HIS A C 1
ATOM 1232 O O . HIS A 1 155 ? -13.773 22.547 2.576 1 98.75 155 HIS A O 1
ATOM 1238 N N . LYS A 1 156 ? -12.516 22.734 0.696 1 98.56 156 LYS A N 1
ATOM 1239 C CA . LYS A 1 156 ? -13.664 22.969 -0.173 1 98.56 156 LYS A CA 1
ATOM 1240 C C . LYS A 1 156 ? -14.656 21.812 -0.11 1 98.56 156 LYS A C 1
ATOM 1242 O O . LYS A 1 156 ? -15.859 22.031 0.058 1 98.56 156 LYS A O 1
ATOM 1247 N N . ILE A 1 157 ? -14.109 20.594 -0.19 1 98.56 157 ILE A N 1
ATOM 1248 C CA . ILE A 1 157 ? -14.977 19.422 -0.179 1 98.56 157 ILE A CA 1
ATOM 1249 C C . ILE A 1 157 ? -15.609 19.266 1.2 1 98.56 157 ILE A C 1
ATOM 1251 O O . ILE A 1 157 ? -16.797 18.938 1.312 1 98.56 157 ILE A O 1
ATOM 1255 N N . THR A 1 158 ? -14.875 19.516 2.262 1 98.69 158 THR A N 1
ATOM 1256 C CA . THR A 1 158 ? -15.414 19.422 3.615 1 98.69 158 THR A CA 1
ATOM 1257 C C . THR A 1 158 ? -16.578 20.391 3.805 1 98.69 158 THR A C 1
ATOM 1259 O O . THR A 1 158 ? -17.641 20.016 4.309 1 98.69 158 THR A O 1
ATOM 1262 N N . LEU A 1 159 ? -16.391 21.609 3.352 1 98.12 159 LEU A N 1
ATOM 1263 C CA . LEU A 1 159 ? -17.422 22.625 3.5 1 98.12 159 LEU A CA 1
ATOM 1264 C C . LEU A 1 159 ? -18.641 22.281 2.664 1 98.12 159 LEU A C 1
ATOM 1266 O O . LEU A 1 159 ? -19.781 22.469 3.115 1 98.12 159 LEU A O 1
ATOM 1270 N N . SER A 1 160 ? -18.359 21.797 1.455 1 97.56 160 SER A N 1
ATOM 1271 C CA . SER A 1 160 ? -19.469 21.438 0.576 1 97.56 160 SER A CA 1
ATOM 1272 C C . SER A 1 160 ? -20.328 20.328 1.18 1 97.56 160 SER A C 1
ATOM 1274 O O . SER A 1 160 ? -21.516 20.234 0.908 1 97.56 160 SER A O 1
ATOM 1276 N N . GLU A 1 161 ? -19.734 19.5 2.002 1 97.44 161 GLU A N 1
ATOM 1277 C CA . GLU A 1 161 ? -20.422 18.406 2.674 1 97.44 161 GLU A CA 1
ATOM 1278 C C . GLU A 1 161 ? -20.938 18.844 4.043 1 97.44 161 GLU A C 1
ATOM 1280 O O . GLU A 1 161 ? -21.359 18 4.848 1 97.44 161 GLU A O 1
ATOM 1285 N N . LYS A 1 162 ? -20.812 20.125 4.355 1 96.81 162 LYS A N 1
ATOM 1286 C CA . LYS A 1 162 ? -21.281 20.734 5.598 1 96.81 162 LYS A CA 1
ATOM 1287 C C . LYS A 1 162 ? -20.5 20.203 6.797 1 96.81 162 LYS A C 1
ATOM 1289 O O . LYS A 1 162 ? -21.047 20.094 7.898 1 96.81 162 LYS A O 1
ATOM 1294 N N . GLY A 1 163 ? -19.297 19.703 6.492 1 97.38 163 GLY A N 1
ATOM 1295 C CA . GLY A 1 163 ? -18.406 19.281 7.562 1 97.38 163 GLY A CA 1
ATOM 1296 C C . GLY A 1 163 ? -17.656 20.438 8.203 1 97.38 163 GLY A C 1
ATOM 1297 O O . GLY A 1 163 ? -17.844 21.594 7.816 1 97.38 163 GLY A O 1
ATOM 1298 N N . LYS A 1 164 ? -16.906 20.156 9.211 1 97.12 164 LYS A N 1
ATOM 1299 C CA . LYS A 1 164 ? -16.094 21.141 9.922 1 97.12 164 LYS A CA 1
ATOM 1300 C C . LYS A 1 164 ? -14.625 21.016 9.547 1 97.12 164 LYS A C 1
ATOM 1302 O O . LYS A 1 164 ? -14.117 19.906 9.375 1 97.12 164 LYS A O 1
ATOM 1307 N N . THR A 1 165 ? -13.984 22.125 9.375 1 98.25 165 THR A N 1
ATOM 1308 C CA . THR A 1 165 ? -12.602 22.078 8.914 1 98.25 165 THR A CA 1
ATOM 1309 C C . THR A 1 165 ? -11.766 23.156 9.602 1 98.25 165 THR A C 1
ATOM 1311 O O . THR A 1 165 ? -12.289 24.219 9.969 1 98.25 165 THR A O 1
ATOM 1314 N N . ILE A 1 166 ? -10.547 22.891 9.852 1 98.75 166 ILE A N 1
ATOM 1315 C CA . ILE A 1 166 ? -9.555 23.734 10.516 1 98.75 166 ILE A CA 1
ATOM 1316 C C . ILE A 1 166 ? -8.453 24.094 9.523 1 98.75 166 ILE A C 1
ATOM 1318 O O . ILE A 1 166 ? -7.82 23.219 8.93 1 98.75 166 ILE A O 1
ATOM 1322 N N . GLY A 1 167 ? -8.242 25.344 9.328 1 98.75 167 GLY A N 1
ATOM 1323 C CA . GLY A 1 167 ? -7.137 25.812 8.516 1 98.75 167 GLY A CA 1
ATOM 1324 C C . GLY A 1 167 ? -5.996 26.391 9.336 1 98.75 167 GLY A C 1
ATOM 1325 O O . GLY A 1 167 ? -6.219 27.188 10.234 1 98.75 167 GLY A O 1
ATOM 1326 N N . VAL A 1 168 ? -4.785 25.969 9.07 1 98.81 168 VAL A N 1
ATOM 1327 C CA . VAL A 1 168 ? -3.598 26.531 9.695 1 98.81 168 VAL A CA 1
ATOM 1328 C C . VAL A 1 168 ? -2.771 27.297 8.656 1 98.81 168 VAL A C 1
ATOM 1330 O O . VAL A 1 168 ? -2.377 26.719 7.637 1 98.81 168 VAL A O 1
ATOM 1333 N N . ILE A 1 169 ? -2.498 28.547 8.898 1 98.62 169 ILE A N 1
ATOM 1334 C CA . ILE A 1 169 ? -1.826 29.328 7.871 1 98.62 169 ILE A CA 1
ATOM 1335 C C . ILE A 1 169 ? -0.476 29.812 8.391 1 98.62 169 ILE A C 1
ATOM 1337 O O . ILE A 1 169 ? -0.178 29.688 9.578 1 98.62 169 ILE A O 1
ATOM 1341 N N . GLY A 1 170 ? 0.356 30.312 7.445 1 97.88 170 GLY A N 1
ATOM 1342 C CA . GLY A 1 170 ? 1.698 30.75 7.777 1 97.88 170 GLY A CA 1
ATOM 1343 C C . GLY A 1 170 ? 1.854 32.25 7.707 1 97.88 170 GLY A C 1
ATOM 1344 O O . GLY A 1 170 ? 2.961 32.781 7.512 1 97.88 170 GLY A O 1
ATOM 1345 N N . THR A 1 171 ? 0.765 32.969 7.754 1 98.12 171 THR A N 1
ATOM 1346 C CA . THR A 1 171 ? 0.708 34.406 7.738 1 98.12 171 THR A CA 1
ATOM 1347 C C . THR A 1 171 ? -0.186 34.938 8.859 1 98.12 171 THR A C 1
ATOM 1349 O O . THR A 1 171 ? -0.771 34.156 9.609 1 98.12 171 THR A O 1
ATOM 1352 N N . GLY A 1 172 ? -0.147 36.219 9.039 1 98.06 172 GLY A N 1
ATOM 1353 C CA . GLY A 1 172 ? -1.205 36.781 9.875 1 98.06 172 GLY A CA 1
ATOM 1354 C C . GLY A 1 172 ? -2.596 36.5 9.336 1 98.06 172 GLY A C 1
ATOM 1355 O O . GLY A 1 172 ? -2.777 36.312 8.133 1 98.06 172 GLY A O 1
ATOM 1356 N N . LEU A 1 173 ? -3.58 36.469 10.242 1 98.19 173 LEU A N 1
ATOM 1357 C CA . LEU A 1 173 ? -4.949 36.156 9.867 1 98.19 173 LEU A CA 1
ATOM 1358 C C . LEU A 1 173 ? -5.5 37.156 8.867 1 98.19 173 LEU A C 1
ATOM 1360 O O . LEU A 1 173 ? -6.453 36.875 8.141 1 98.19 173 LEU A O 1
ATOM 1364 N N . ASP A 1 174 ? -4.895 38.312 8.805 1 97.5 174 ASP A N 1
ATOM 1365 C CA . ASP A 1 174 ? -5.344 39.375 7.918 1 97.5 174 ASP A CA 1
ATOM 1366 C C . ASP A 1 174 ? -4.734 39.25 6.527 1 97.5 174 ASP A C 1
ATOM 1368 O O . ASP A 1 174 ? -4.969 40.062 5.652 1 97.5 174 ASP A O 1
ATOM 1372 N N . ARG A 1 175 ? -3.969 38.188 6.348 1 97 175 ARG A N 1
ATOM 1373 C CA . ARG A 1 175 ? -3.346 37.906 5.059 1 97 175 ARG A CA 1
ATOM 1374 C C . ARG A 1 175 ? -3.746 36.531 4.539 1 97 175 ARG A C 1
ATOM 1376 O O . ARG A 1 175 ? -3.961 35.625 5.32 1 97 175 ARG A O 1
ATOM 1383 N N . THR A 1 176 ? -3.91 36.531 3.178 1 96.5 176 THR A N 1
ATOM 1384 C CA . THR A 1 176 ? -4.219 35.25 2.533 1 96.5 176 THR A CA 1
ATOM 1385 C C . THR A 1 176 ? -3.107 34.844 1.564 1 96.5 176 THR A C 1
ATOM 1387 O O . THR A 1 176 ? -2.732 35.625 0.688 1 96.5 176 THR A O 1
ATOM 1390 N N . TYR A 1 177 ? -2.635 33.688 1.79 1 95.62 177 TYR A N 1
ATOM 1391 C CA . TYR A 1 177 ? -1.64 33.094 0.893 1 95.62 177 TYR A CA 1
ATOM 1392 C C . TYR A 1 177 ? -1.874 31.594 0.709 1 95.62 177 TYR A C 1
ATOM 1394 O O . TYR A 1 177 ? -1.883 30.844 1.683 1 95.62 177 TYR A O 1
ATOM 1402 N N . PRO A 1 178 ? -2.027 31.156 -0.578 1 96.31 178 PRO A N 1
ATOM 1403 C CA . PRO A 1 178 ? -2.025 31.969 -1.803 1 96.31 178 PRO A CA 1
ATOM 1404 C C . PRO A 1 178 ? -3.27 32.844 -1.936 1 96.31 178 PRO A C 1
ATOM 1406 O O . PRO A 1 178 ? -4.297 32.562 -1.311 1 96.31 178 PRO A O 1
ATOM 1409 N N . ARG A 1 179 ? -3.168 33.75 -2.766 1 96 179 ARG A N 1
ATOM 1410 C CA . ARG A 1 179 ? -4.223 34.75 -2.895 1 96 179 ARG A CA 1
ATOM 1411 C C . ARG A 1 179 ? -5.52 34.125 -3.391 1 96 179 ARG A C 1
ATOM 1413 O O . ARG A 1 179 ? -6.613 34.562 -3.031 1 96 179 ARG A O 1
ATOM 1420 N N . GLU A 1 180 ? -5.422 33.125 -4.133 1 97.06 180 GLU A N 1
ATOM 1421 C CA . GLU A 1 180 ? -6.586 32.469 -4.727 1 97.06 180 GLU A CA 1
ATOM 1422 C C . GLU A 1 180 ? -7.477 31.844 -3.652 1 97.06 180 GLU A C 1
ATOM 1424 O O . GLU A 1 180 ? -8.641 31.516 -3.912 1 97.06 180 GLU A O 1
ATOM 1429 N N . ASN A 1 181 ? -6.988 31.719 -2.436 1 97.62 181 ASN A N 1
ATOM 1430 C CA . ASN A 1 181 ? -7.758 31.094 -1.374 1 97.62 181 ASN A CA 1
ATOM 1431 C C . ASN A 1 181 ? -8.422 32.125 -0.465 1 97.62 181 ASN A C 1
ATOM 1433 O O . ASN A 1 181 ? -8.828 31.797 0.652 1 97.62 181 ASN A O 1
ATOM 1437 N N . PHE A 1 182 ? -8.523 33.312 -0.958 1 97.81 182 PHE A N 1
ATOM 1438 C CA . PHE A 1 182 ? -9.094 34.406 -0.169 1 97.81 182 PHE A CA 1
ATOM 1439 C C . PHE A 1 182 ? -10.508 34.062 0.272 1 97.81 182 PHE A C 1
ATOM 1441 O O . PHE A 1 182 ? -10.828 34.125 1.462 1 97.81 182 PHE A O 1
ATOM 1448 N N . GLU A 1 183 ? -11.344 33.719 -0.667 1 98.19 183 GLU A N 1
ATOM 1449 C CA . GLU A 1 183 ? -12.734 33.375 -0.355 1 98.19 183 GLU A CA 1
ATOM 1450 C C . GLU A 1 183 ? -12.82 32.156 0.543 1 98.19 183 GLU A C 1
ATOM 1452 O O . GLU A 1 183 ? -13.648 32.094 1.454 1 98.19 183 GLU A O 1
ATOM 1457 N N . LEU A 1 184 ? -11.977 31.203 0.247 1 98.44 184 LEU A N 1
ATOM 1458 C CA . LEU A 1 184 ? -11.961 29.984 1.042 1 98.44 184 LEU A CA 1
ATOM 1459 C C . LEU A 1 184 ? -11.602 30.281 2.492 1 98.44 184 LEU A C 1
ATOM 1461 O O . LEU A 1 184 ? -12.266 29.797 3.414 1 98.44 184 LEU A O 1
ATOM 1465 N N . GLN A 1 185 ? -10.57 31.062 2.717 1 98.5 185 GLN A N 1
ATOM 1466 C CA . GLN A 1 185 ? -10.156 31.438 4.066 1 98.5 185 GLN A CA 1
ATOM 1467 C C . GLN A 1 185 ? -11.281 32.156 4.805 1 98.5 185 GLN A C 1
ATOM 1469 O O . GLN A 1 185 ? -11.547 31.875 5.973 1 98.5 185 GLN A O 1
ATOM 1474 N N . ALA A 1 186 ? -11.906 33.031 4.109 1 97.81 186 ALA A N 1
ATOM 1475 C CA . ALA A 1 186 ? -13.016 33.781 4.699 1 97.81 186 ALA A CA 1
ATOM 1476 C C . ALA A 1 186 ? -14.148 32.875 5.117 1 97.81 186 ALA A C 1
ATOM 1478 O O . ALA A 1 186 ? -14.695 33 6.215 1 97.81 186 ALA A O 1
ATOM 1479 N N . ASN A 1 187 ? -14.492 31.969 4.211 1 97.56 187 ASN A N 1
ATOM 1480 C CA . ASN A 1 187 ? -15.539 31 4.512 1 97.56 187 ASN A CA 1
ATOM 1481 C C . ASN A 1 187 ? -15.172 30.125 5.711 1 97.56 187 ASN A C 1
ATOM 1483 O O . ASN A 1 187 ? -16.031 29.812 6.535 1 97.56 187 ASN A O 1
ATOM 1487 N N . MET A 1 188 ? -13.977 29.781 5.801 1 97.81 188 MET A N 1
ATOM 1488 C CA . MET A 1 188 ? -13.492 28.938 6.891 1 97.81 188 MET A CA 1
ATOM 1489 C C . MET A 1 188 ? -13.578 29.672 8.227 1 97.81 188 MET A C 1
ATOM 1491 O O . MET A 1 188 ? -13.898 29.062 9.25 1 97.81 188 MET A O 1
ATOM 1495 N N . GLU A 1 189 ? -13.258 30.922 8.227 1 97.12 189 GLU A N 1
ATOM 1496 C CA . GLU A 1 189 ? -13.336 31.719 9.453 1 97.12 189 GLU A CA 1
ATOM 1497 C C . GLU A 1 189 ? -14.773 31.812 9.953 1 97.12 189 GLU A C 1
ATOM 1499 O O . GLU A 1 189 ? -15.008 31.891 11.164 1 97.12 189 GLU A O 1
ATOM 1504 N N . LYS A 1 190 ? -15.695 31.719 9.039 1 95.94 190 LYS A N 1
ATOM 1505 C CA . LYS A 1 190 ? -17.109 31.812 9.383 1 95.94 190 LYS A CA 1
ATOM 1506 C C . LYS A 1 190 ? -17.656 30.453 9.805 1 95.94 190 LYS A C 1
ATOM 1508 O O . LYS A 1 190 ? -18.422 30.359 10.773 1 95.94 190 LYS A O 1
ATOM 1513 N N . GLU A 1 191 ? -17.266 29.391 9.07 1 95.75 191 GLU A N 1
ATOM 1514 C CA . GLU A 1 191 ? -17.906 28.094 9.234 1 95.75 191 GLU A CA 1
ATOM 1515 C C . GLU A 1 191 ? -16.984 27.125 9.969 1 95.75 191 GLU A C 1
ATOM 1517 O O . GLU A 1 191 ? -17.438 26.062 10.43 1 95.75 191 GLU A O 1
ATOM 1522 N N . GLY A 1 192 ? -15.812 27.406 10.102 1 97.19 192 GLY A N 1
ATOM 1523 C CA . GLY A 1 192 ? -14.789 26.625 10.773 1 97.19 192 GLY A CA 1
ATOM 1524 C C . GLY A 1 192 ? -13.898 27.453 11.68 1 97.19 192 GLY A C 1
ATOM 1525 O O . GLY A 1 192 ? -14.391 28.188 12.531 1 97.19 192 GLY A O 1
ATOM 1526 N N . ILE A 1 193 ? -12.57 27.25 11.461 1 98.56 193 ILE A N 1
ATOM 1527 C CA . ILE A 1 193 ? -11.602 28.031 12.219 1 98.56 193 ILE A CA 1
ATOM 1528 C C . ILE A 1 193 ? -10.289 28.125 11.445 1 98.56 193 ILE A C 1
ATOM 1530 O O . ILE A 1 193 ? -9.906 27.172 10.758 1 98.56 193 ILE A O 1
ATOM 1534 N N . VAL A 1 194 ? -9.695 29.25 11.469 1 98.81 194 VAL A N 1
ATOM 1535 C CA . VAL A 1 194 ? -8.359 29.453 10.914 1 98.81 194 VAL A CA 1
ATOM 1536 C C . VAL A 1 194 ? -7.402 29.875 12.031 1 98.81 194 VAL A C 1
ATOM 1538 O O . VAL A 1 194 ? -7.723 30.734 12.844 1 98.81 194 VAL A O 1
ATOM 1541 N N . LEU A 1 195 ? -6.238 29.203 12.023 1 98.31 195 LEU A N 1
ATOM 1542 C CA . LEU A 1 195 ? -5.219 29.438 13.039 1 98.31 195 LEU A CA 1
ATOM 1543 C C . LEU A 1 195 ? -3.932 29.953 12.414 1 98.31 195 LEU A C 1
ATOM 1545 O O . LEU A 1 195 ? -3.596 29.594 11.281 1 98.31 195 LEU A O 1
ATOM 1549 N N . SER A 1 196 ? -3.186 30.719 13.203 1 98.62 196 SER A N 1
ATOM 1550 C CA . SER A 1 196 ? -1.848 31.156 12.812 1 98.62 196 SER A CA 1
ATOM 1551 C C . SER A 1 196 ? -0.957 31.359 14.031 1 98.62 196 SER A C 1
ATOM 1553 O O . SER A 1 196 ? -1.404 31.875 15.055 1 98.62 196 SER A O 1
ATOM 1555 N N . GLU A 1 197 ? 0.244 30.906 13.883 1 98.5 197 GLU A N 1
ATOM 1556 C CA . GLU A 1 197 ? 1.228 31.203 14.922 1 98.5 197 GLU A CA 1
ATOM 1557 C C . GLU A 1 197 ? 1.744 32.625 14.805 1 98.5 197 GLU A C 1
ATOM 1559 O O . GLU A 1 197 ? 2.492 33.094 15.664 1 98.5 197 GLU A O 1
ATOM 1564 N N . TYR A 1 198 ? 1.261 33.406 13.836 1 98.31 198 TYR A N 1
ATOM 1565 C CA . TYR A 1 198 ? 1.806 34.719 13.523 1 98.31 198 TYR A CA 1
ATOM 1566 C C . TYR A 1 198 ? 0.753 35.812 13.711 1 98.31 198 TYR A C 1
ATOM 1568 O O . TYR A 1 198 ? -0.412 35.625 13.352 1 98.31 198 TYR A O 1
ATOM 1576 N N . ALA A 1 199 ? 1.191 36.906 14.227 1 98.19 199 ALA A N 1
ATOM 1577 C CA . ALA A 1 199 ? 0.3 38.031 14.492 1 98.19 199 ALA A CA 1
ATOM 1578 C C . ALA A 1 199 ? -0.116 38.719 13.195 1 98.19 199 ALA A C 1
ATOM 1580 O O . ALA A 1 199 ? 0.464 38.469 12.133 1 98.19 199 ALA A O 1
ATOM 1581 N N . LEU A 1 200 ? -1.16 39.594 13.289 1 98 200 LEU A N 1
ATOM 1582 C CA . LEU A 1 200 ? -1.629 40.375 12.156 1 98 200 LEU A CA 1
ATOM 1583 C C . LEU A 1 200 ? -0.472 41.094 11.484 1 98 200 LEU A C 1
ATOM 1585 O O . LEU A 1 200 ? 0.45 41.562 12.156 1 98 200 LEU A O 1
ATOM 1589 N N . GLY A 1 201 ? -0.507 41.094 10.219 1 96.44 201 GLY A N 1
ATOM 1590 C CA . GLY A 1 201 ? 0.482 41.844 9.461 1 96.44 201 GLY A CA 1
ATOM 1591 C C . GLY A 1 201 ? 1.641 40.969 8.984 1 96.44 201 GLY A C 1
ATOM 1592 O O . GLY A 1 201 ? 2.369 41.375 8.07 1 96.44 201 GLY A O 1
ATOM 1593 N N . GLN A 1 202 ? 1.854 39.844 9.625 1 96.75 202 GLN A N 1
ATOM 1594 C CA . GLN A 1 202 ? 2.984 39 9.258 1 96.75 202 GLN A CA 1
ATOM 1595 C C . GLN A 1 202 ? 2.834 38.469 7.836 1 96.75 2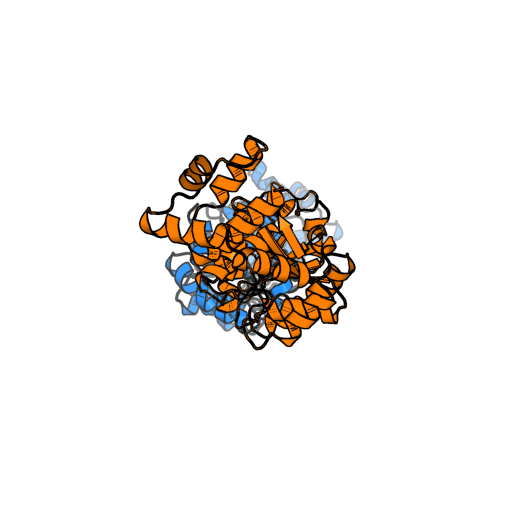02 GLN A C 1
ATOM 1597 O O . GLN A 1 202 ? 1.791 37.938 7.477 1 96.75 202 GLN A O 1
ATOM 1602 N N . LYS A 1 203 ? 3.832 38.594 7.02 1 96.19 203 LYS A N 1
ATOM 1603 C CA . LYS A 1 203 ? 3.861 38.219 5.609 1 96.19 203 LYS A CA 1
ATOM 1604 C C . LYS A 1 203 ? 4.25 36.75 5.445 1 96.19 203 LYS A C 1
ATOM 1606 O O . LYS A 1 203 ? 4.734 36.125 6.391 1 96.19 203 LYS A O 1
ATOM 1611 N N . PRO A 1 204 ? 3.908 36.219 4.27 1 95.44 204 PRO A N 1
ATOM 1612 C CA . PRO A 1 204 ? 4.348 34.844 4.02 1 95.44 204 PRO A CA 1
ATOM 1613 C C . PRO A 1 204 ? 5.859 34.719 3.846 1 95.44 204 PRO A C 1
ATOM 1615 O O . PRO A 1 204 ? 6.418 35.281 2.898 1 95.44 204 PRO A O 1
ATOM 1618 N N . LEU A 1 205 ? 6.461 34.125 4.809 1 94.38 205 LEU A N 1
ATOM 1619 C CA . LEU A 1 205 ? 7.887 33.844 4.707 1 94.38 205 LEU A CA 1
ATOM 1620 C C . LEU A 1 205 ? 8.125 32.344 4.5 1 94.38 205 LEU A C 1
ATOM 1622 O O . LEU A 1 205 ? 7.395 31.516 5.047 1 94.38 205 LEU A O 1
ATOM 1626 N N . ARG A 1 206 ? 9.148 31.969 3.791 1 91.56 206 ARG A N 1
ATOM 1627 C CA . ARG A 1 206 ? 9.422 30.594 3.377 1 91.56 206 ARG A CA 1
ATOM 1628 C C . ARG A 1 206 ? 9.492 29.656 4.582 1 91.56 206 ARG A C 1
ATOM 1630 O O . ARG A 1 206 ? 8.977 28.531 4.539 1 91.56 206 ARG A O 1
ATOM 1637 N N . PHE A 1 207 ? 10.062 30.109 5.656 1 91.69 207 PHE A N 1
ATOM 1638 C CA . PHE A 1 207 ? 10.305 29.219 6.793 1 91.69 207 PHE A CA 1
ATOM 1639 C C . PHE A 1 207 ? 9.055 29.094 7.656 1 91.69 207 PHE A C 1
ATOM 1641 O O . PHE A 1 207 ? 8.992 28.234 8.539 1 91.69 207 PHE A O 1
ATOM 1648 N N . HIS A 1 208 ? 7.992 29.953 7.406 1 95.31 208 HIS A N 1
ATOM 1649 C CA . HIS A 1 208 ? 6.738 29.891 8.141 1 95.31 208 HIS A CA 1
ATOM 1650 C C . HIS A 1 208 ? 6 28.594 7.855 1 95.31 208 HIS A C 1
ATOM 1652 O O . HIS A 1 208 ? 5.27 28.078 8.711 1 95.31 208 HIS A O 1
ATOM 1658 N N . PHE A 1 209 ? 6.23 28.109 6.645 1 92.88 209 PHE A N 1
ATOM 1659 C CA . PHE A 1 209 ? 5.336 27.047 6.18 1 92.88 209 PHE A CA 1
ATOM 1660 C C . PHE A 1 209 ? 5.754 25.703 6.738 1 92.88 209 PHE A C 1
ATOM 1662 O O . PHE A 1 209 ? 4.926 24.953 7.273 1 92.88 209 PHE A O 1
ATOM 1669 N N . PRO A 1 210 ? 7 25.391 6.762 1 91 210 PRO A N 1
ATOM 1670 C CA . PRO A 1 210 ? 7.379 24.172 7.5 1 91 210 PRO A CA 1
ATOM 1671 C C . PRO A 1 210 ? 7.031 24.25 8.984 1 91 210 PRO A C 1
ATOM 1673 O O . PRO A 1 210 ? 6.57 23.266 9.57 1 91 210 PRO A O 1
ATOM 1676 N N . ALA A 1 211 ? 7.211 25.375 9.57 1 94.75 211 ALA A N 1
ATOM 1677 C CA . ALA A 1 211 ? 6.859 25.578 10.977 1 94.75 211 ALA A CA 1
ATOM 1678 C C . ALA A 1 211 ? 5.367 25.375 11.203 1 94.75 211 ALA A C 1
ATOM 1680 O O . ALA A 1 211 ? 4.957 24.797 12.211 1 94.75 211 ALA A O 1
ATOM 1681 N N . ARG A 1 212 ? 4.676 25.828 10.242 1 97 212 ARG A N 1
ATOM 1682 C CA . ARG A 1 212 ? 3.223 25.703 10.297 1 97 212 ARG A CA 1
ATOM 1683 C C . ARG A 1 212 ? 2.787 24.25 10.219 1 97 212 ARG A C 1
ATOM 1685 O O . ARG A 1 212 ? 1.825 23.844 10.875 1 97 212 ARG A O 1
ATOM 1692 N N . ASN A 1 213 ? 3.479 23.422 9.492 1 97.12 213 ASN A N 1
ATOM 1693 C CA . ASN A 1 213 ? 3.086 22.047 9.281 1 97.12 213 ASN A CA 1
ATOM 1694 C C . ASN A 1 213 ? 3.121 21.234 10.578 1 97.12 213 ASN A C 1
ATOM 1696 O O . ASN A 1 213 ? 2.346 20.297 10.758 1 97.12 213 ASN A O 1
ATOM 1700 N N . ARG A 1 214 ? 3.953 21.656 11.523 1 97.38 214 ARG A N 1
ATOM 1701 C CA . ARG A 1 214 ? 4 20.938 12.789 1 97.38 214 ARG A CA 1
ATOM 1702 C C . ARG A 1 214 ? 2.693 21.109 13.562 1 97.38 214 ARG A C 1
ATOM 1704 O O . ARG A 1 214 ? 2.314 20.234 14.344 1 97.38 214 ARG A O 1
ATOM 1711 N N . ILE A 1 215 ? 2.061 22.266 13.328 1 98.44 215 ILE A N 1
ATOM 1712 C CA . ILE A 1 215 ? 0.788 22.516 13.992 1 98.44 215 ILE A CA 1
ATOM 1713 C C . ILE A 1 215 ? -0.302 21.641 13.383 1 98.44 215 ILE A C 1
ATOM 1715 O O . ILE A 1 215 ? -1.162 21.125 14.094 1 98.44 215 ILE A O 1
ATOM 1719 N N . ILE A 1 216 ? -0.25 21.406 12.055 1 98.44 216 ILE A N 1
ATOM 1720 C CA . ILE A 1 216 ? -1.196 20.531 11.375 1 98.44 216 ILE A CA 1
ATOM 1721 C C . ILE A 1 216 ? -1.087 19.125 11.945 1 98.44 216 ILE A C 1
ATOM 1723 O O . ILE A 1 216 ? -2.088 18.531 12.359 1 98.44 216 ILE A O 1
ATOM 1727 N N . SER A 1 217 ? 0.134 18.625 12.008 1 97.81 217 SER A N 1
ATOM 1728 C CA . SER A 1 217 ? 0.356 17.266 12.523 1 97.81 217 SER A CA 1
ATOM 1729 C C . SER A 1 217 ? 0.071 17.203 14.023 1 97.81 217 SER A C 1
ATOM 1731 O O . SER A 1 217 ? -0.33 16.156 14.539 1 97.81 217 SER A O 1
ATOM 1733 N N . GLY A 1 218 ? 0.193 18.344 14.703 1 97.81 218 GLY A N 1
ATOM 1734 C CA . GLY A 1 218 ? 0.002 18.375 16.141 1 97.81 218 GLY A CA 1
ATOM 1735 C C . GLY A 1 218 ? -1.459 18.375 16.547 1 97.81 218 GLY A C 1
ATOM 1736 O O . GLY A 1 218 ? -1.795 18 17.672 1 97.81 218 GLY A O 1
ATOM 1737 N N . LEU A 1 219 ? -2.285 18.75 15.656 1 98 219 LEU A N 1
ATOM 1738 C CA . LEU A 1 219 ? -3.699 18.922 15.977 1 98 219 LEU A CA 1
ATOM 1739 C C . LEU A 1 219 ? -4.473 17.625 15.703 1 98 219 LEU A C 1
ATOM 1741 O O . LEU A 1 219 ? -5.629 17.5 16.109 1 98 219 LEU A O 1
ATOM 1745 N N . CYS A 1 220 ? -3.82 16.641 15.047 1 97.12 220 CYS A N 1
ATOM 1746 C CA . CYS A 1 220 ? -4.617 15.523 14.578 1 97.12 220 CYS A CA 1
ATOM 1747 C C . CYS A 1 220 ? -4.219 14.234 15.297 1 97.12 220 CYS A C 1
ATOM 1749 O O . CYS A 1 220 ? -3.141 14.156 15.883 1 97.12 220 CYS A O 1
ATOM 1751 N N . GLN A 1 221 ? -5.168 13.281 15.227 1 95.19 221 GLN A N 1
ATOM 1752 C CA . GLN A 1 221 ? -4.883 11.906 15.641 1 95.19 221 GLN A CA 1
ATOM 1753 C C . GLN A 1 221 ? -4.297 11.094 14.484 1 95.19 221 GLN A C 1
ATOM 1755 O O . GLN A 1 221 ? -3.428 10.25 14.695 1 95.19 221 GLN A O 1
ATOM 1760 N N . SER A 1 222 ? -4.875 11.391 13.352 1 98.12 222 SER A N 1
ATOM 1761 C CA . SER A 1 222 ? -4.469 10.695 12.133 1 98.12 222 SER A CA 1
ATOM 1762 C C . SER A 1 222 ? -4.203 11.688 11 1 98.12 222 SER A C 1
ATOM 1764 O O . SER A 1 222 ? -4.91 12.688 10.859 1 98.12 222 SER A O 1
ATOM 1766 N N . LEU A 1 223 ? -3.188 11.383 10.242 1 98.75 223 LEU A N 1
ATOM 1767 C CA . LEU A 1 223 ? -2.832 12.211 9.102 1 98.75 223 LEU A CA 1
ATOM 1768 C C . LEU A 1 223 ? -2.869 11.406 7.805 1 98.75 223 LEU A C 1
ATOM 1770 O O . LEU A 1 223 ? -2.205 10.375 7.695 1 98.75 223 LEU A O 1
ATOM 1774 N N . LEU A 1 224 ? -3.678 11.875 6.852 1 98.88 224 LEU A N 1
ATOM 1775 C CA . LEU A 1 224 ? -3.834 11.219 5.555 1 98.88 224 LEU A CA 1
ATOM 1776 C C . LEU A 1 224 ? -3.062 11.961 4.473 1 98.88 224 LEU A C 1
ATOM 1778 O O . LEU A 1 224 ? -3.252 13.164 4.285 1 98.88 224 LEU A O 1
ATOM 1782 N N . VAL A 1 225 ? -2.191 11.25 3.799 1 98.88 225 VAL A N 1
ATOM 1783 C CA . VAL A 1 225 ? -1.546 11.773 2.602 1 98.88 225 VAL A CA 1
ATOM 1784 C C . VAL A 1 225 ? -2.248 11.242 1.355 1 98.88 225 VAL A C 1
ATOM 1786 O O . VAL A 1 225 ? -2.338 10.023 1.16 1 98.88 225 VAL A O 1
ATOM 1789 N N . VAL A 1 226 ? -2.721 12.062 0.451 1 98.62 226 VAL A N 1
ATOM 1790 C CA . VAL A 1 226 ? -3.57 11.648 -0.659 1 98.62 226 VAL A CA 1
ATOM 1791 C C . VAL A 1 226 ? -2.725 11.461 -1.917 1 98.62 226 VAL A C 1
ATOM 1793 O O . VAL A 1 226 ? -2.834 10.445 -2.602 1 98.62 226 VAL A O 1
ATOM 1796 N N . GLU A 1 227 ? -1.896 12.477 -2.293 1 98.19 227 GLU A N 1
ATOM 1797 C CA . GLU A 1 227 ? -0.895 12.492 -3.354 1 98.19 227 GLU A CA 1
ATOM 1798 C C . GLU A 1 227 ? 0.354 13.258 -2.922 1 98.19 227 GLU A C 1
ATOM 1800 O O . GLU A 1 227 ? 0.256 14.32 -2.305 1 98.19 227 GLU A O 1
ATOM 1805 N N . ALA A 1 228 ? 1.426 12.664 -3.244 1 98 228 ALA A N 1
ATOM 1806 C CA . ALA A 1 228 ? 2.686 13.32 -2.9 1 98 228 ALA A CA 1
ATOM 1807 C C . ALA A 1 228 ? 3.826 12.797 -3.771 1 98 228 ALA A C 1
ATOM 1809 O O . ALA A 1 228 ? 3.914 11.602 -4.043 1 98 228 ALA A O 1
ATOM 1810 N N . ARG A 1 229 ? 4.68 13.734 -4.242 1 96.62 229 ARG A N 1
ATOM 1811 C CA . ARG A 1 229 ? 5.934 13.352 -4.883 1 96.62 229 ARG A CA 1
ATOM 1812 C C . ARG A 1 229 ? 6.949 12.875 -3.85 1 96.62 229 ARG A C 1
ATOM 1814 O O . ARG A 1 229 ? 6.809 13.148 -2.658 1 96.62 229 ARG A O 1
ATOM 1821 N N . ARG A 1 230 ? 7.965 12.328 -4.562 1 89.75 230 ARG A N 1
ATOM 1822 C CA . ARG A 1 230 ? 9.07 11.953 -3.691 1 89.75 230 ARG A CA 1
ATOM 1823 C C . ARG A 1 230 ? 9.75 13.188 -3.102 1 89.75 230 ARG A C 1
ATOM 1825 O O . ARG A 1 230 ? 9.875 14.211 -3.773 1 89.75 230 ARG A O 1
ATOM 1832 N N . GLN A 1 231 ? 9.992 13.391 -1.814 1 85.12 231 GLN A N 1
ATOM 1833 C CA . GLN A 1 231 ? 10.633 14.508 -1.114 1 85.12 231 GLN A CA 1
ATOM 1834 C C . GLN A 1 231 ? 9.742 15.742 -1.128 1 85.12 231 GLN A C 1
ATOM 1836 O O . GLN A 1 231 ? 10.211 16.844 -1.405 1 85.12 231 GLN A O 1
ATOM 1841 N N . SER A 1 232 ? 8.578 15.656 -0.935 1 88.94 232 SER A N 1
ATOM 1842 C CA . SER A 1 232 ? 7.617 16.75 -0.935 1 88.94 232 SER A CA 1
ATOM 1843 C C . SER A 1 232 ? 7.359 17.266 0.479 1 88.94 232 SER A C 1
ATOM 1845 O O . SER A 1 232 ? 7.73 16.609 1.457 1 88.94 232 SER A O 1
ATOM 1847 N N . GLY A 1 233 ? 6.773 18.453 0.562 1 89.44 233 GLY A N 1
ATOM 1848 C CA . GLY A 1 233 ? 6.367 19.031 1.838 1 89.44 233 GLY A CA 1
ATOM 1849 C C . GLY A 1 233 ? 5.383 18.156 2.594 1 89.44 233 GLY A C 1
ATOM 1850 O O . GLY A 1 233 ? 5.41 18.109 3.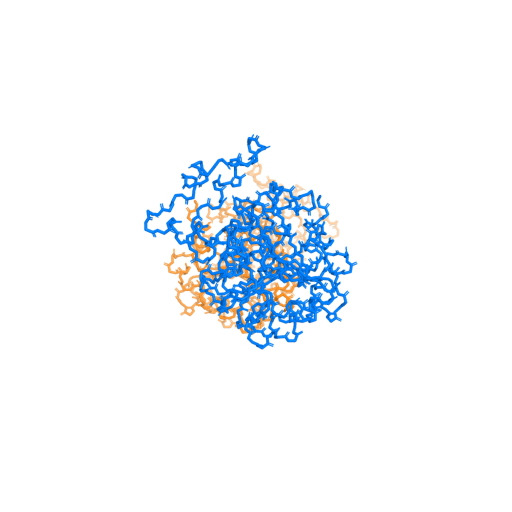824 1 89.44 233 GLY A O 1
ATOM 1851 N N . SER A 1 234 ? 4.531 17.484 1.883 1 93.44 234 SER A N 1
ATOM 1852 C CA . SER A 1 234 ? 3.553 16.609 2.512 1 93.44 234 SER A CA 1
ATOM 1853 C C . SER A 1 234 ? 4.234 15.469 3.266 1 93.44 234 SER A C 1
ATOM 1855 O O . SER A 1 234 ? 3.762 15.047 4.324 1 93.44 234 SER A O 1
ATOM 1857 N N . LEU A 1 235 ? 5.328 15.023 2.711 1 95.06 235 LEU A N 1
ATOM 1858 C CA . LEU A 1 235 ? 6.043 13.938 3.369 1 95.06 235 LEU A CA 1
ATOM 1859 C C . LEU A 1 235 ? 6.727 14.422 4.641 1 95.06 235 LEU A C 1
ATOM 1861 O O . LEU A 1 235 ? 6.863 13.672 5.605 1 95.06 235 LEU A O 1
ATOM 1865 N N . ILE A 1 236 ? 7.09 15.641 4.652 1 94.19 236 ILE A N 1
ATOM 1866 C CA . ILE A 1 236 ? 7.648 16.25 5.855 1 94.19 236 ILE A CA 1
ATOM 1867 C C . ILE A 1 236 ? 6.594 16.266 6.961 1 94.19 236 ILE A C 1
ATOM 1869 O O . ILE A 1 236 ? 6.875 15.891 8.102 1 94.19 236 ILE A O 1
ATOM 1873 N N . THR A 1 237 ? 5.469 16.688 6.59 1 97.19 237 THR A N 1
ATOM 1874 C CA . THR A 1 237 ? 4.375 16.719 7.555 1 97.19 237 THR A CA 1
ATOM 1875 C C . THR A 1 237 ? 4.051 15.32 8.062 1 97.19 237 THR A C 1
ATOM 1877 O O . THR A 1 237 ? 3.824 15.125 9.258 1 97.19 237 THR A O 1
ATOM 1880 N N . ALA A 1 238 ? 4.043 14.344 7.145 1 97.75 238 ALA A N 1
ATOM 1881 C CA . ALA A 1 238 ? 3.801 12.953 7.535 1 97.75 238 ALA A CA 1
ATOM 1882 C C . ALA A 1 238 ? 4.855 12.469 8.523 1 97.75 238 ALA A C 1
ATOM 1884 O O . ALA A 1 238 ? 4.535 11.805 9.508 1 97.75 238 ALA A O 1
ATOM 1885 N N . ASN A 1 239 ? 6.074 12.844 8.273 1 95.81 239 ASN A N 1
ATOM 1886 C CA . ASN A 1 239 ? 7.16 12.445 9.164 1 95.81 239 ASN A CA 1
ATOM 1887 C C . ASN A 1 239 ? 7.035 13.109 10.531 1 95.81 239 ASN A C 1
ATOM 1889 O O . ASN A 1 239 ? 7.336 12.492 11.562 1 95.81 239 ASN A O 1
ATOM 1893 N N . MET A 1 240 ? 6.645 14.312 10.555 1 96.75 240 MET A N 1
ATOM 1894 C CA . MET A 1 240 ? 6.367 14.984 11.812 1 96.75 240 MET A CA 1
ATOM 1895 C C . MET A 1 240 ? 5.285 14.242 12.602 1 96.75 240 MET A C 1
ATOM 1897 O O . MET A 1 240 ? 5.426 14.031 13.805 1 96.75 240 MET A O 1
ATOM 1901 N N . ALA A 1 241 ? 4.27 13.859 11.898 1 97.69 241 ALA A N 1
ATOM 1902 C CA . ALA A 1 241 ? 3.182 13.125 12.531 1 97.69 241 ALA A CA 1
ATOM 1903 C C . ALA A 1 241 ? 3.689 11.82 13.148 1 97.69 241 ALA A C 1
ATOM 1905 O O . ALA A 1 241 ? 3.33 11.477 14.273 1 97.69 241 ALA A O 1
ATOM 1906 N N . LEU A 1 242 ? 4.504 11.172 12.398 1 96.38 242 LEU A N 1
ATOM 1907 C CA . LEU A 1 242 ? 5.082 9.93 12.891 1 96.38 242 LEU A CA 1
ATOM 1908 C C . LEU A 1 242 ? 5.887 10.172 14.164 1 96.38 242 LEU A C 1
ATOM 1910 O O . LEU A 1 242 ? 5.734 9.438 15.148 1 96.38 242 LEU A O 1
ATOM 1914 N N . GLN A 1 243 ? 6.66 11.156 14.172 1 95.5 243 GLN A N 1
ATOM 1915 C CA . GLN A 1 243 ? 7.504 11.492 15.32 1 95.5 243 GLN A CA 1
ATOM 1916 C C . GLN A 1 243 ? 6.66 11.867 16.531 1 95.5 243 GLN A C 1
ATOM 1918 O O . GLN A 1 243 ? 7.082 11.664 17.672 1 95.5 243 GLN A O 1
ATOM 1923 N N . GLU A 1 244 ? 5.535 12.367 16.25 1 96.56 244 GLU A N 1
ATOM 1924 C CA . GLU A 1 244 ? 4.629 12.766 17.328 1 96.56 244 GLU A CA 1
ATOM 1925 C C . GLU A 1 244 ? 3.674 11.633 17.688 1 96.56 244 GLU A C 1
ATOM 1927 O O . GLU A 1 244 ? 2.65 11.859 18.344 1 96.56 244 GLU A O 1
ATOM 1932 N N . ASN A 1 245 ? 3.906 10.453 17.203 1 95.31 245 ASN A N 1
ATOM 1933 C CA . ASN A 1 245 ? 3.16 9.234 17.5 1 95.31 245 ASN A CA 1
ATOM 1934 C C . ASN A 1 245 ? 1.719 9.328 17 1 95.31 245 ASN A C 1
ATOM 1936 O O . ASN A 1 245 ? 0.792 8.898 17.688 1 95.31 245 ASN A O 1
ATOM 1940 N N . ARG A 1 246 ? 1.554 10.031 15.883 1 97.44 246 ARG A N 1
ATOM 1941 C CA . ARG A 1 246 ? 0.258 10.039 15.211 1 97.44 246 ARG A CA 1
ATOM 1942 C C . ARG A 1 246 ? 0.163 8.914 14.188 1 97.44 246 ARG A C 1
ATOM 1944 O O . ARG A 1 246 ? 1.184 8.375 13.758 1 97.44 246 ARG A O 1
ATOM 1951 N N . ASN A 1 247 ? -1.104 8.555 13.805 1 97.56 247 ASN A N 1
ATOM 1952 C CA . ASN A 1 247 ? -1.306 7.578 12.742 1 97.56 247 ASN A CA 1
ATOM 1953 C C . ASN A 1 247 ? -1.102 8.203 11.367 1 97.56 247 ASN A C 1
ATOM 1955 O O . ASN A 1 247 ? -1.711 9.227 11.047 1 97.56 247 ASN A O 1
ATOM 1959 N N . VAL A 1 248 ? -0.207 7.633 10.656 1 98.56 248 VAL A N 1
ATOM 1960 C CA . VAL A 1 248 ? 0.011 8.125 9.297 1 98.56 248 VAL A CA 1
ATOM 1961 C C . VAL A 1 248 ? -0.644 7.18 8.289 1 98.56 248 VAL A C 1
ATOM 1963 O O . VAL A 1 248 ? -0.36 5.98 8.281 1 98.56 248 VAL A O 1
ATOM 1966 N N . LEU A 1 249 ? -1.535 7.711 7.473 1 98.81 249 LEU A N 1
ATOM 1967 C CA . LEU A 1 249 ? -2.312 7.035 6.438 1 98.81 249 LEU A CA 1
ATOM 1968 C C . LEU A 1 249 ? -1.932 7.547 5.055 1 98.81 249 LEU A C 1
ATOM 1970 O O . LEU A 1 249 ? -1.561 8.711 4.898 1 98.81 249 LEU A O 1
ATOM 1974 N N . ALA A 1 250 ? -2.018 6.68 4.086 1 98.81 250 ALA A N 1
ATOM 1975 C CA . ALA A 1 250 ? -1.671 7.105 2.732 1 98.81 250 ALA A CA 1
ATOM 1976 C C . ALA A 1 250 ? -2.553 6.418 1.695 1 98.81 250 ALA A C 1
ATOM 1978 O O . ALA A 1 250 ? -2.938 5.258 1.871 1 98.81 250 ALA A O 1
ATOM 1979 N N . VAL A 1 251 ? -2.861 7.09 0.65 1 98.88 251 VAL A N 1
ATOM 1980 C CA . VAL A 1 251 ? -3.65 6.551 -0.452 1 98.88 251 VAL A CA 1
ATOM 1981 C C . VAL A 1 251 ? -2.723 5.941 -1.502 1 98.88 251 VAL A C 1
ATOM 1983 O O . VAL A 1 251 ? -1.869 6.637 -2.061 1 98.88 251 VAL A O 1
ATOM 1986 N N . PRO A 1 252 ? -2.9 4.641 -1.737 1 98.81 252 PRO A N 1
ATOM 1987 C CA . PRO A 1 252 ? -2.053 4.047 -2.775 1 98.81 252 PRO A CA 1
ATOM 1988 C C . PRO A 1 252 ? -2.4 4.547 -4.176 1 98.81 252 PRO A C 1
ATOM 1990 O O . PRO A 1 252 ? -3.492 5.078 -4.395 1 98.81 252 PRO A O 1
ATOM 1993 N N . GLY A 1 253 ? -1.425 4.418 -5.113 1 98.56 253 GLY A N 1
ATOM 1994 C CA . GLY A 1 253 ? -1.638 4.82 -6.492 1 98.56 253 GLY A CA 1
ATOM 1995 C C . GLY A 1 253 ? -0.699 4.133 -7.465 1 98.56 253 GLY A C 1
ATOM 1996 O O . GLY A 1 253 ? 0.067 3.248 -7.078 1 98.56 253 GLY A O 1
ATOM 1997 N N . ASN A 1 254 ? -0.829 4.449 -8.742 1 97.94 254 ASN A N 1
ATOM 1998 C CA . ASN A 1 254 ? -0.009 3.92 -9.828 1 97.94 254 ASN A CA 1
ATOM 1999 C C . ASN A 1 254 ? 1.479 4.121 -9.555 1 97.94 254 ASN A C 1
ATOM 2001 O O . ASN A 1 254 ? 1.921 5.238 -9.289 1 97.94 254 ASN A O 1
ATOM 2005 N N . ILE A 1 255 ? 2.238 3.014 -9.617 1 97.94 255 ILE A N 1
ATOM 2006 C CA . ILE A 1 255 ? 3.635 3.08 -9.195 1 97.94 255 ILE A CA 1
ATOM 2007 C C . ILE A 1 255 ? 4.441 3.883 -10.219 1 97.94 255 ILE A C 1
ATOM 2009 O O . ILE A 1 255 ? 5.578 4.277 -9.945 1 97.94 255 ILE A O 1
ATOM 2013 N N . ASN A 1 256 ? 3.84 4.176 -11.406 1 96.5 256 ASN A N 1
ATOM 2014 C CA . ASN A 1 256 ? 4.52 4.965 -12.422 1 96.5 256 ASN A CA 1
ATOM 2015 C C . ASN A 1 256 ? 4.145 6.441 -12.336 1 96.5 256 ASN A C 1
ATOM 2017 O O . ASN A 1 256 ? 4.652 7.262 -13.102 1 96.5 256 ASN A O 1
ATOM 2021 N N . SER A 1 257 ? 3.246 6.82 -11.43 1 96.5 257 SER A N 1
ATOM 2022 C CA . SER A 1 257 ? 2.846 8.211 -11.258 1 96.5 257 SER A CA 1
ATOM 2023 C C . SER A 1 257 ? 3.756 8.93 -10.258 1 96.5 257 SER A C 1
ATOM 2025 O O . SER A 1 257 ? 3.885 8.5 -9.109 1 96.5 257 SER A O 1
ATOM 2027 N N . ILE A 1 258 ? 4.27 10.023 -10.68 1 97 258 ILE A N 1
ATOM 2028 C CA . ILE A 1 258 ? 5.152 10.812 -9.828 1 97 258 ILE A CA 1
ATOM 2029 C C . ILE A 1 258 ? 4.383 11.32 -8.609 1 97 258 ILE A C 1
ATOM 2031 O O . ILE A 1 258 ? 4.949 11.461 -7.527 1 97 258 ILE A O 1
ATOM 2035 N N . LEU A 1 259 ? 3.082 11.461 -8.703 1 97.81 259 LEU A N 1
ATOM 2036 C CA . LEU A 1 259 ? 2.246 12.016 -7.641 1 97.81 259 LEU A CA 1
ATOM 2037 C C . LEU A 1 259 ? 1.856 10.93 -6.641 1 97.81 259 LEU A C 1
ATOM 2039 O O . LEU A 1 259 ? 1.298 11.227 -5.582 1 97.81 259 LEU A O 1
ATOM 2043 N N . SER A 1 260 ? 2.174 9.633 -6.965 1 98.19 260 SER A N 1
ATOM 2044 C CA . SER A 1 260 ? 1.842 8.547 -6.047 1 98.19 260 SER A CA 1
ATOM 2045 C C . SER A 1 260 ? 3.09 7.996 -5.367 1 98.19 260 SER A C 1
ATOM 2047 O O . SER A 1 260 ? 2.994 7.172 -4.457 1 98.19 260 SER A O 1
ATOM 2049 N N . GLU A 1 261 ? 4.281 8.484 -5.793 1 97.94 261 GLU A N 1
ATOM 2050 C CA . GLU A 1 261 ? 5.547 7.941 -5.309 1 97.94 261 GLU A CA 1
ATOM 2051 C C . GLU A 1 261 ? 5.66 8.078 -3.795 1 97.94 261 GLU A C 1
ATOM 2053 O O . GLU A 1 261 ? 6.016 7.121 -3.104 1 97.94 261 GLU A O 1
ATOM 2058 N N . GLY A 1 262 ? 5.363 9.266 -3.303 1 98.12 262 GLY A N 1
ATOM 2059 C CA . GLY A 1 262 ? 5.469 9.516 -1.875 1 98.12 262 GLY A CA 1
ATOM 2060 C C . GLY A 1 262 ? 4.516 8.68 -1.049 1 98.12 262 GLY A C 1
ATOM 2061 O O . GLY A 1 262 ? 4.906 8.109 -0.029 1 98.12 262 GLY A O 1
ATOM 2062 N N . CYS A 1 263 ? 3.273 8.609 -1.479 1 98.69 263 CYS A N 1
ATOM 2063 C CA . CYS A 1 263 ? 2.273 7.816 -0.768 1 98.69 263 CYS A CA 1
ATOM 2064 C C . CYS A 1 263 ? 2.652 6.34 -0.759 1 98.69 263 CYS A C 1
ATOM 2066 O O . CYS A 1 263 ? 2.602 5.688 0.285 1 98.69 263 CYS A O 1
ATOM 2068 N N . ASN A 1 264 ? 3.061 5.836 -1.939 1 98.62 264 ASN A N 1
ATOM 2069 C CA . ASN A 1 264 ? 3.457 4.434 -2.033 1 98.62 264 ASN A CA 1
ATOM 2070 C C . ASN A 1 264 ? 4.668 4.133 -1.152 1 98.62 264 ASN A C 1
ATOM 2072 O O . ASN A 1 264 ? 4.738 3.068 -0.535 1 98.62 264 ASN A O 1
ATOM 2076 N N . GLU A 1 265 ? 5.609 5.023 -1.07 1 98 265 GLU A N 1
ATOM 2077 C CA . GLU A 1 265 ? 6.781 4.852 -0.215 1 98 265 GLU A CA 1
ATOM 2078 C C . GLU A 1 265 ? 6.387 4.816 1.259 1 98 265 GLU A C 1
ATOM 2080 O O . GLU A 1 265 ? 6.898 3.996 2.025 1 98 265 GLU A O 1
ATOM 2085 N N . LEU A 1 266 ? 5.488 5.707 1.62 1 98.19 266 LEU A N 1
ATOM 2086 C CA . LEU A 1 266 ? 5 5.707 2.994 1 98.19 266 LEU A CA 1
ATOM 2087 C C . LEU A 1 266 ? 4.383 4.359 3.352 1 98.19 266 LEU A C 1
ATOM 2089 O O . LEU A 1 266 ? 4.625 3.83 4.438 1 98.19 266 LEU A O 1
ATOM 2093 N N . ILE A 1 267 ? 3.604 3.803 2.455 1 98.38 267 ILE A N 1
ATOM 2094 C CA . ILE A 1 267 ? 2.938 2.523 2.676 1 98.38 267 ILE A CA 1
ATOM 2095 C C . ILE A 1 267 ? 3.979 1.413 2.797 1 98.38 267 ILE A C 1
ATOM 2097 O O . ILE A 1 267 ? 3.883 0.555 3.676 1 98.38 267 ILE A O 1
ATOM 2101 N N . LEU A 1 268 ? 4.977 1.436 1.882 1 97.81 268 LEU A N 1
ATOM 2102 C CA . LEU A 1 268 ? 6.062 0.463 1.943 1 97.81 268 LEU A CA 1
ATOM 2103 C C . LEU A 1 268 ? 6.773 0.523 3.293 1 97.81 268 LEU A C 1
ATOM 2105 O O . LEU A 1 268 ? 7.211 -0.504 3.814 1 97.81 268 LEU A O 1
ATOM 2109 N N . GLU A 1 269 ? 6.75 1.72 3.9 1 96.06 269 GLU A N 1
ATOM 2110 C CA . GLU A 1 269 ? 7.453 1.931 5.164 1 96.06 269 GLU A CA 1
ATOM 2111 C C . GLU A 1 269 ? 6.543 1.651 6.355 1 96.06 269 GLU A C 1
ATOM 2113 O O . GLU A 1 269 ? 6.961 1.779 7.508 1 96.06 269 GLU A O 1
ATOM 2118 N N . GLY A 1 270 ? 5.266 1.352 6.082 1 96.06 270 GLY A N 1
ATOM 2119 C CA . GLY A 1 270 ? 4.453 0.889 7.195 1 96.06 270 GLY A CA 1
ATOM 2120 C C . GLY A 1 270 ? 3.191 1.706 7.395 1 96.06 270 GLY A C 1
ATOM 2121 O O . GLY A 1 270 ? 2.359 1.378 8.242 1 96.06 270 GLY A O 1
ATOM 2122 N N . ALA A 1 271 ? 3.064 2.834 6.672 1 97.94 271 ALA A N 1
ATOM 2123 C CA . ALA A 1 271 ? 1.813 3.582 6.77 1 97.94 271 ALA A CA 1
ATOM 2124 C C . ALA A 1 271 ? 0.629 2.727 6.328 1 97.94 271 ALA A C 1
ATOM 2126 O O . ALA A 1 271 ? 0.76 1.888 5.434 1 97.94 271 ALA A O 1
ATOM 2127 N N . LYS A 1 272 ? -0.513 2.934 6.922 1 98 272 LYS A N 1
ATOM 2128 C CA . LYS A 1 272 ? -1.712 2.184 6.559 1 98 272 LYS A CA 1
ATOM 2129 C C . LYS A 1 272 ? -2.264 2.648 5.215 1 98 272 LYS A C 1
ATOM 2131 O O . LYS A 1 272 ? -2.543 3.834 5.027 1 98 272 LYS A O 1
ATOM 2136 N N . PRO A 1 273 ? -2.393 1.728 4.273 1 98.75 273 PRO A N 1
ATOM 2137 C CA . PRO A 1 273 ? -3.066 2.109 3.029 1 98.75 273 PRO A CA 1
ATOM 2138 C C . PRO A 1 273 ? -4.562 2.344 3.221 1 98.75 273 PRO A C 1
ATOM 2140 O O . PRO A 1 273 ? -5.227 1.58 3.926 1 98.75 273 PRO A O 1
ATOM 2143 N N . ILE A 1 274 ? -5.074 3.35 2.596 1 98.81 274 ILE A N 1
ATOM 2144 C CA . ILE A 1 274 ? -6.488 3.686 2.727 1 98.81 274 ILE A CA 1
ATOM 2145 C C . ILE A 1 274 ? -7.211 3.395 1.414 1 98.81 274 ILE A C 1
ATOM 2147 O O . ILE A 1 274 ? -6.867 3.955 0.371 1 98.81 274 ILE A O 1
ATOM 2151 N N . LEU A 1 275 ? -8.211 2.533 1.533 1 98.38 275 LEU A N 1
ATOM 2152 C CA . LEU A 1 275 ? -8.992 2.145 0.36 1 98.38 275 LEU A CA 1
ATOM 2153 C C . LEU A 1 275 ? -10.414 2.686 0.445 1 98.38 275 LEU A C 1
ATOM 2155 O O . LEU A 1 275 ? -11.047 2.934 -0.581 1 98.38 275 LEU A O 1
ATOM 2159 N N . ARG A 1 276 ? -10.906 2.801 1.704 1 98 276 ARG A N 1
ATOM 2160 C CA . ARG A 1 276 ? -12.258 3.258 1.992 1 98 276 ARG A CA 1
ATOM 2161 C C . ARG A 1 276 ? -12.312 4.027 3.309 1 98 276 ARG A C 1
ATOM 2163 O O . ARG A 1 276 ? -11.344 4.012 4.078 1 98 276 ARG A O 1
ATOM 2170 N N . ALA A 1 277 ? -13.445 4.738 3.537 1 98.38 277 ALA A N 1
ATOM 2171 C CA . ALA A 1 277 ? -13.617 5.57 4.727 1 98.38 277 ALA A CA 1
ATOM 2172 C C . ALA A 1 277 ? -13.477 4.742 6 1 98.38 277 ALA A C 1
ATOM 2174 O O . ALA A 1 277 ? -12.922 5.211 6.996 1 98.38 277 ALA A O 1
ATOM 2175 N N . GLU A 1 278 ? -13.906 3.504 5.945 1 97.88 278 GLU A N 1
ATOM 2176 C CA . GLU A 1 278 ? -13.875 2.621 7.105 1 97.88 278 GLU A CA 1
ATOM 2177 C C . GLU A 1 278 ? -12.445 2.406 7.594 1 97.88 278 GLU A C 1
ATOM 2179 O O . GLU A 1 278 ? -12.203 2.26 8.797 1 97.88 278 GLU A O 1
ATOM 2184 N N . ASP A 1 279 ? -11.516 2.363 6.652 1 98.06 279 ASP A N 1
ATOM 2185 C CA . ASP A 1 279 ? -10.117 2.189 7.012 1 98.06 279 ASP A CA 1
ATOM 2186 C C . ASP A 1 279 ? -9.633 3.332 7.902 1 98.06 279 ASP A C 1
ATOM 2188 O O . ASP A 1 279 ? -8.797 3.127 8.789 1 98.06 279 ASP A O 1
ATOM 2192 N N . ILE A 1 280 ? -10.164 4.543 7.652 1 98.38 280 ILE A N 1
ATOM 2193 C CA . ILE A 1 280 ? -9.789 5.719 8.43 1 98.38 280 ILE A CA 1
ATOM 2194 C C . ILE A 1 280 ? -10.523 5.699 9.773 1 98.38 280 ILE A C 1
ATOM 2196 O O . ILE A 1 280 ? -9.914 5.941 10.82 1 98.38 280 ILE A O 1
ATOM 2200 N N . LEU A 1 281 ? -11.805 5.383 9.758 1 97.94 281 LEU A N 1
ATOM 2201 C CA . LEU A 1 281 ? -12.648 5.41 10.945 1 97.94 281 LEU A CA 1
ATOM 2202 C C . LEU A 1 281 ? -12.133 4.445 12.008 1 97.94 281 LEU A C 1
ATOM 2204 O O . LEU A 1 281 ? -12.258 4.707 13.203 1 97.94 281 LEU A O 1
ATOM 2208 N N . GLU A 1 282 ? -11.492 3.379 11.555 1 96.62 282 GLU A N 1
ATOM 2209 C CA . GLU A 1 282 ? -10.914 2.4 12.477 1 96.62 282 GLU A CA 1
ATOM 2210 C C . GLU A 1 282 ? -9.836 3.033 13.352 1 96.62 282 GLU A C 1
ATOM 2212 O O . GLU A 1 282 ? -9.594 2.574 14.469 1 96.62 282 GLU A O 1
ATOM 2217 N N . GLU A 1 283 ? -9.242 4.098 12.898 1 95.19 283 GLU A N 1
ATOM 2218 C CA . GLU A 1 283 ? -8.148 4.746 13.625 1 95.19 283 GLU A CA 1
ATOM 2219 C C . GLU A 1 283 ? -8.68 5.676 14.711 1 95.19 283 GLU A C 1
ATOM 2221 O O . GLU A 1 283 ? -7.918 6.141 15.562 1 95.19 283 GLU A O 1
ATOM 2226 N N . PHE A 1 284 ? -9.922 5.977 14.688 1 93.56 284 PHE A N 1
ATOM 2227 C CA . PHE A 1 284 ? -10.523 6.863 15.68 1 93.56 284 PHE A CA 1
ATOM 2228 C C . PHE A 1 284 ? -11.242 6.059 16.75 1 93.56 284 PHE A C 1
ATOM 2230 O O . PHE A 1 284 ? -11.562 6.59 17.828 1 93.56 284 PHE A O 1
ATOM 2237 N N . LYS A 1 285 ? -11.719 4.738 16.422 1 73.69 285 LYS A N 1
ATOM 2238 C CA . LYS A 1 285 ? -12.477 3.916 17.359 1 73.69 285 LYS A CA 1
ATOM 2239 C C . LYS A 1 285 ? -11.555 3.258 18.375 1 73.69 285 LYS A C 1
ATOM 2241 O O . LYS A 1 285 ? -11.984 2.4 19.156 1 73.69 285 LYS A O 1
ATOM 2246 N N . ILE A 1 286 ? -10.211 3.471 18.359 1 53.66 286 ILE A N 1
ATOM 2247 C CA . ILE A 1 286 ? -9.445 2.734 19.359 1 53.66 286 ILE A CA 1
ATOM 2248 C C . ILE A 1 286 ? -9.633 3.373 20.734 1 53.66 286 ILE A C 1
ATOM 2250 O O . ILE A 1 286 ? -9.68 4.602 20.859 1 53.66 286 ILE A O 1
ATOM 2254 N N . MET B 1 1 ? 7.777 -54.25 -10.602 1 71.75 1 MET B N 1
ATOM 2255 C CA . MET B 1 1 ? 7.457 -52.844 -10.93 1 71.75 1 MET B CA 1
ATOM 2256 C C . MET B 1 1 ? 8 -51.906 -9.867 1 71.75 1 MET B C 1
ATOM 2258 O O . MET B 1 1 ? 7.887 -52.188 -8.672 1 71.75 1 MET B O 1
ATOM 2262 N N . GLU B 1 2 ? 8.766 -50.812 -10.242 1 86.5 2 GLU B N 1
ATOM 2263 C CA . GLU B 1 2 ? 9.32 -49.844 -9.32 1 86.5 2 GLU B CA 1
ATOM 2264 C C . GLU B 1 2 ? 8.227 -48.938 -8.758 1 86.5 2 GLU B C 1
ATOM 2266 O O . GLU B 1 2 ? 7.16 -48.781 -9.359 1 86.5 2 GLU B O 1
ATOM 2271 N N . LEU B 1 3 ? 8.344 -48.594 -7.484 1 92 3 LEU B N 1
ATOM 2272 C CA . LEU B 1 3 ? 7.398 -47.719 -6.809 1 92 3 LEU B CA 1
ATOM 2273 C C . LEU B 1 3 ? 7.008 -46.562 -7.715 1 92 3 LEU B C 1
ATOM 2275 O O . LEU B 1 3 ? 5.828 -46.188 -7.801 1 92 3 LEU B O 1
ATOM 2279 N N . ARG B 1 4 ? 7.973 -46.062 -8.414 1 94.38 4 ARG B N 1
ATOM 2280 C CA . ARG B 1 4 ? 7.793 -44.938 -9.305 1 94.38 4 ARG B CA 1
ATOM 2281 C C . ARG B 1 4 ? 6.816 -45.281 -10.43 1 94.38 4 ARG B C 1
ATOM 2283 O O . ARG B 1 4 ? 5.879 -44.5 -10.688 1 94.38 4 ARG B O 1
ATOM 2290 N N . ASP B 1 5 ? 6.973 -46.375 -11.07 1 94.88 5 ASP B N 1
ATOM 2291 C CA . ASP B 1 5 ? 6.141 -46.781 -12.195 1 94.88 5 ASP B CA 1
ATOM 2292 C C . ASP B 1 5 ? 4.707 -47.062 -11.75 1 94.88 5 ASP B C 1
ATOM 2294 O O . ASP B 1 5 ? 3.756 -46.719 -12.445 1 94.88 5 ASP B O 1
ATOM 2298 N N . PHE B 1 6 ? 4.637 -47.719 -10.633 1 96.5 6 PHE B N 1
ATOM 2299 C CA . PHE B 1 6 ? 3.324 -48.031 -10.078 1 96.5 6 PHE B CA 1
ATOM 2300 C C . PHE B 1 6 ? 2.531 -46.75 -9.828 1 96.5 6 PHE B C 1
ATOM 2302 O O . PHE B 1 6 ? 1.355 -46.656 -10.188 1 96.5 6 PHE B O 1
ATOM 2309 N N . LEU B 1 7 ? 3.191 -45.75 -9.281 1 97.31 7 LEU B N 1
ATOM 2310 C CA . LEU B 1 7 ? 2.541 -44.5 -8.945 1 97.31 7 LEU B CA 1
ATOM 2311 C C . LEU B 1 7 ? 2.098 -43.75 -10.211 1 97.31 7 LEU B C 1
ATOM 2313 O O . LEU B 1 7 ? 1.003 -43.188 -10.258 1 97.31 7 LEU B O 1
ATOM 2317 N N . ILE B 1 8 ? 2.916 -43.75 -11.227 1 98.12 8 ILE B N 1
ATOM 2318 C CA . ILE B 1 8 ? 2.594 -43.125 -12.492 1 98.12 8 ILE B CA 1
ATOM 2319 C C . ILE B 1 8 ? 1.333 -43.75 -13.086 1 98.12 8 ILE B C 1
ATOM 2321 O O . ILE B 1 8 ? 0.419 -43.031 -13.508 1 98.12 8 ILE B O 1
ATOM 2325 N N . ARG B 1 9 ? 1.273 -45.031 -13.047 1 97.56 9 ARG B N 1
ATOM 2326 C CA . ARG B 1 9 ? 0.119 -45.75 -13.578 1 97.56 9 ARG B CA 1
ATOM 2327 C C . ARG B 1 9 ? -1.145 -45.438 -12.797 1 97.56 9 ARG B C 1
ATOM 2329 O O . ARG B 1 9 ? -2.189 -45.156 -13.391 1 97.56 9 ARG B O 1
ATOM 2336 N N . ALA B 1 10 ? -1.009 -45.469 -11.484 1 97.69 10 ALA B N 1
ATOM 2337 C CA . ALA B 1 10 ? -2.154 -45.156 -10.633 1 97.69 10 ALA B CA 1
ATOM 2338 C C . ALA B 1 10 ? -2.658 -43.75 -10.875 1 97.69 10 ALA B C 1
ATOM 2340 O O . ALA B 1 10 ? -3.869 -43.5 -10.93 1 97.69 10 ALA B O 1
ATOM 2341 N N . HIS B 1 11 ? -1.75 -42.812 -11.008 1 97.94 11 HIS B N 1
ATOM 2342 C CA . HIS B 1 11 ? -2.086 -41.406 -11.227 1 97.94 11 HIS B CA 1
ATOM 2343 C C . HIS B 1 11 ? -2.854 -41.219 -12.523 1 97.94 11 HIS B C 1
ATOM 2345 O O . HIS B 1 11 ? -3.91 -40.594 -12.547 1 97.94 11 HIS B O 1
ATOM 2351 N N . ILE B 1 12 ? -2.371 -41.781 -13.625 1 97.81 12 ILE B N 1
ATOM 2352 C CA . ILE B 1 12 ? -3.02 -41.625 -14.922 1 97.81 12 ILE B CA 1
ATOM 2353 C C . ILE B 1 12 ? -4.387 -42.312 -14.898 1 97.81 12 ILE B C 1
ATOM 2355 O O . ILE B 1 12 ? -5.379 -41.75 -15.367 1 97.81 12 ILE B O 1
ATOM 2359 N N . CYS B 1 13 ? -4.426 -43.469 -14.336 1 97 13 CYS B N 1
ATOM 2360 C CA . CYS B 1 13 ? -5.684 -44.219 -14.25 1 97 13 CYS B CA 1
ATOM 2361 C C . CYS B 1 13 ? -6.734 -43.406 -13.484 1 97 13 CYS B C 1
ATOM 2363 O O . CYS B 1 13 ? -7.898 -43.375 -13.883 1 97 13 CYS B O 1
ATOM 2365 N N . SER B 1 14 ? -6.324 -42.781 -12.461 1 96.12 14 SER B N 1
ATOM 2366 C CA . SER B 1 14 ? -7.246 -42.062 -11.594 1 96.12 14 SER B CA 1
ATOM 2367 C C . SER B 1 14 ? -7.828 -40.844 -12.312 1 96.12 14 SER B C 1
ATOM 2369 O O . SER B 1 14 ? -8.867 -40.312 -11.906 1 96.12 14 SER B O 1
ATOM 2371 N N . GLN B 1 15 ? -7.184 -40.281 -13.312 1 94.94 15 GLN B N 1
ATOM 2372 C CA . GLN B 1 15 ? -7.688 -39.156 -14.078 1 94.94 15 GLN B CA 1
ATOM 2373 C C . GLN B 1 15 ? -8.914 -39.531 -14.891 1 94.94 15 GLN B C 1
ATOM 2375 O O . GLN B 1 15 ? -9.688 -38.688 -15.32 1 94.94 15 GLN B O 1
ATOM 2380 N N . TYR B 1 16 ? -9.102 -40.875 -15.086 1 93.19 16 TYR B N 1
ATOM 2381 C CA . TYR B 1 16 ? -10.242 -41.344 -15.844 1 93.19 16 TYR B CA 1
ATOM 2382 C C . TYR B 1 16 ? -11.328 -41.906 -14.914 1 93.19 16 TYR B C 1
ATOM 2384 O O . TYR B 1 16 ? -12.516 -41.688 -15.156 1 93.19 16 TYR B O 1
ATOM 2392 N N . TYR B 1 17 ? -10.867 -42.562 -13.852 1 93.81 17 TYR B N 1
ATOM 2393 C CA . TYR B 1 17 ? -11.844 -43.344 -13.094 1 93.81 17 TYR B CA 1
ATOM 2394 C C . TYR B 1 17 ? -11.891 -42.875 -11.633 1 93.81 17 TYR B C 1
ATOM 2396 O O . TYR B 1 17 ? -12.703 -43.375 -10.852 1 93.81 17 TYR B O 1
ATOM 2404 N N . GLY B 1 18 ? -11.023 -41.938 -11.32 1 93.5 18 GLY B N 1
ATOM 2405 C CA . GLY B 1 18 ? -10.961 -41.469 -9.938 1 93.5 18 GLY B CA 1
ATOM 2406 C C . GLY B 1 18 ? -10.086 -42.344 -9.062 1 93.5 18 GLY B C 1
ATOM 2407 O O . GLY B 1 18 ? -9.164 -43 -9.547 1 93.5 18 GLY B O 1
ATOM 2408 N N . GLY B 1 19 ? -10.297 -42.094 -7.711 1 93 19 GLY B N 1
ATOM 2409 C CA . GLY B 1 19 ? -9.5 -42.844 -6.754 1 93 19 GLY B CA 1
ATOM 2410 C C . GLY B 1 19 ? -8.508 -42 -5.992 1 93 19 GLY B C 1
ATOM 2411 O O . GLY B 1 19 ? -8.023 -41 -6.516 1 93 19 GLY B O 1
ATOM 2412 N N . SER B 1 20 ? -8.203 -42.469 -4.84 1 93.81 20 SER B N 1
ATOM 2413 C CA . SER B 1 20 ? -7.301 -41.719 -3.967 1 93.81 20 SER B CA 1
ATOM 2414 C C . SER B 1 20 ? -5.852 -42.156 -4.184 1 93.81 20 SER B C 1
ATOM 2416 O O . SER B 1 20 ? -5.32 -42.969 -3.432 1 93.81 20 SER B O 1
ATOM 2418 N N . VAL B 1 21 ? -5.227 -41.531 -5.074 1 95 21 VAL B N 1
ATOM 2419 C CA . VAL B 1 21 ? -3.834 -41.844 -5.371 1 95 21 VAL B CA 1
ATOM 2420 C C . VAL B 1 21 ? -2.945 -41.406 -4.207 1 95 21 VAL B C 1
ATOM 2422 O O . VAL B 1 21 ? -1.897 -42 -3.961 1 95 21 VAL B O 1
ATOM 2425 N N . LYS B 1 22 ? -3.395 -40.438 -3.512 1 95.44 22 LYS B N 1
ATOM 2426 C CA . LYS B 1 22 ? -2.656 -39.938 -2.359 1 95.44 22 LYS B CA 1
ATOM 2427 C C . LYS B 1 22 ? -2.471 -41 -1.304 1 95.44 22 LYS B C 1
ATOM 2429 O O . LYS B 1 22 ? -1.368 -41.219 -0.788 1 95.44 22 LYS B O 1
ATOM 2434 N N . ASN B 1 23 ? -3.521 -41.719 -1.036 1 95.19 23 ASN B N 1
ATOM 2435 C CA . ASN B 1 23 ? -3.443 -42.812 -0.074 1 95.19 23 ASN B CA 1
ATOM 2436 C C . ASN B 1 23 ? -2.449 -43.906 -0.521 1 95.19 23 ASN B C 1
ATOM 2438 O O . ASN B 1 23 ? -1.715 -44.438 0.3 1 95.19 23 ASN B O 1
ATOM 2442 N N . VAL B 1 24 ? -2.432 -44.094 -1.762 1 95 24 VAL B N 1
ATOM 2443 C CA . VAL B 1 24 ? -1.54 -45.094 -2.336 1 95 24 VAL B CA 1
ATOM 2444 C C . VAL B 1 24 ? -0.089 -44.625 -2.186 1 95 24 VAL B C 1
ATOM 2446 O O . VAL B 1 24 ? 0.762 -45.406 -1.724 1 95 24 VAL B O 1
ATOM 2449 N N . ALA B 1 25 ? 0.133 -43.438 -2.504 1 95.25 25 ALA B N 1
ATOM 2450 C CA . ALA B 1 25 ? 1.48 -42.875 -2.418 1 95.25 25 ALA B CA 1
ATOM 2451 C C . ALA B 1 25 ? 1.992 -42.875 -0.981 1 95.25 25 ALA B C 1
ATOM 2453 O O . ALA B 1 25 ? 3.143 -43.25 -0.729 1 95.25 25 ALA B O 1
ATOM 2454 N N . TYR B 1 26 ? 1.147 -42.5 -0.095 1 93 26 TYR B N 1
ATOM 2455 C CA . TYR B 1 26 ? 1.536 -42.469 1.312 1 93 26 TYR B CA 1
ATOM 2456 C C . TYR B 1 26 ? 1.86 -43.875 1.811 1 93 26 TYR B C 1
ATOM 2458 O O . TYR B 1 26 ? 2.848 -44.094 2.521 1 93 26 TYR B O 1
ATOM 2466 N N . PHE B 1 27 ? 1.029 -44.781 1.47 1 93.44 27 PHE B N 1
ATOM 2467 C CA . PHE B 1 27 ? 1.26 -46.188 1.83 1 93.44 27 PHE B CA 1
ATOM 2468 C C . PHE B 1 27 ? 2.617 -46.656 1.321 1 93.44 27 PHE B C 1
ATOM 2470 O O . PHE B 1 27 ? 3.414 -47.219 2.084 1 93.44 27 PHE B O 1
ATOM 2477 N N . MET B 1 28 ? 2.891 -46.406 0.111 1 94.31 28 MET B N 1
ATOM 2478 C CA . MET B 1 28 ? 4.117 -46.875 -0.528 1 94.31 28 MET B CA 1
ATOM 2479 C C . MET B 1 28 ? 5.34 -46.188 0.1 1 94.31 28 MET B C 1
ATOM 2481 O O . MET B 1 28 ? 6.395 -46.844 0.229 1 94.31 28 MET B O 1
ATOM 2485 N N . ASN B 1 29 ? 5.137 -45 0.402 1 90.88 29 ASN B N 1
ATOM 2486 C CA . ASN B 1 29 ? 6.242 -44.281 1.019 1 90.88 29 ASN B CA 1
ATOM 2487 C C . ASN B 1 29 ? 6.559 -44.812 2.41 1 90.88 29 ASN B C 1
ATOM 2489 O O . ASN B 1 29 ? 7.727 -44.906 2.791 1 90.88 29 ASN B O 1
ATOM 2493 N N . GLU B 1 30 ? 5.539 -45.094 3.117 1 90.12 30 GLU B N 1
ATOM 2494 C CA . GLU B 1 30 ? 5.688 -45.562 4.488 1 90.12 30 GLU B CA 1
ATOM 2495 C C . GLU B 1 30 ? 6.254 -46.969 4.527 1 90.12 30 GLU B C 1
ATOM 2497 O O . GLU B 1 30 ? 7.156 -47.25 5.312 1 90.12 30 GLU B O 1
ATOM 2502 N N . ILE B 1 31 ? 5.742 -47.844 3.674 1 88.19 31 ILE B N 1
ATOM 2503 C CA . ILE B 1 31 ? 6.078 -49.25 3.744 1 88.19 31 ILE B CA 1
ATOM 2504 C C . ILE B 1 31 ? 7.246 -49.562 2.811 1 88.19 31 ILE B C 1
ATOM 2506 O O . ILE B 1 31 ? 7.863 -50.625 2.904 1 88.19 31 ILE B O 1
ATOM 2510 N N . GLN B 1 32 ? 7.484 -48.688 1.867 1 88.38 32 GLN B N 1
ATOM 2511 C CA . GLN B 1 32 ? 8.555 -48.844 0.886 1 88.38 32 GLN B CA 1
ATOM 2512 C C . GLN B 1 32 ? 8.375 -50.094 0.047 1 88.38 32 GLN B C 1
ATOM 2514 O O . GLN B 1 32 ? 9.352 -50.781 -0.25 1 88.38 32 GLN B O 1
ATOM 2519 N N . LYS B 1 33 ? 7.137 -50.5 -0.143 1 91.06 33 LYS B N 1
ATOM 2520 C CA . LYS B 1 33 ? 6.789 -51.625 -1.021 1 91.06 33 LYS B CA 1
ATOM 2521 C C . LYS B 1 33 ? 5.477 -51.344 -1.756 1 91.06 33 LYS B C 1
ATOM 2523 O O . LYS B 1 33 ? 4.711 -50.469 -1.365 1 91.06 33 LYS B O 1
ATOM 2528 N N . LEU B 1 34 ? 5.293 -52.125 -2.805 1 94.5 34 LEU B N 1
ATOM 2529 C CA . LEU B 1 34 ? 4.047 -52.031 -3.557 1 94.5 34 LEU B CA 1
ATOM 2530 C C . LEU B 1 34 ? 2.896 -52.656 -2.77 1 94.5 34 LEU B C 1
ATOM 2532 O O . LEU B 1 34 ? 3.078 -53.656 -2.096 1 94.5 34 LEU B O 1
ATOM 2536 N N . PRO B 1 35 ? 1.807 -52.094 -2.826 1 94.31 35 PRO B N 1
ATOM 2537 C CA . PRO B 1 35 ? 0.651 -52.75 -2.197 1 94.31 35 PRO B CA 1
ATOM 2538 C C . PRO B 1 35 ? 0.229 -54.031 -2.908 1 94.31 35 PRO B C 1
ATOM 2540 O O . PRO B 1 35 ? 0.442 -54.188 -4.117 1 94.31 35 PRO B O 1
ATOM 2543 N N . THR B 1 36 ? -0.405 -54.906 -2.094 1 94.19 36 THR B N 1
ATOM 2544 C CA . THR B 1 36 ? -1.099 -56.031 -2.717 1 94.19 36 THR B CA 1
ATOM 2545 C C . THR B 1 36 ? -2.342 -55.531 -3.463 1 94.19 36 THR B C 1
ATOM 2547 O O . THR B 1 36 ? -2.758 -54.375 -3.311 1 94.19 36 THR B O 1
ATOM 2550 N N . GLU B 1 37 ? -2.82 -56.438 -4.312 1 94.62 37 GLU B N 1
ATOM 2551 C CA . GLU B 1 37 ? -4.027 -56.062 -5.043 1 94.62 37 GLU B CA 1
ATOM 2552 C C . GLU B 1 37 ? -5.152 -55.656 -4.086 1 94.62 37 GLU B C 1
ATOM 2554 O O . GLU B 1 37 ? -5.863 -54.688 -4.324 1 94.62 37 GLU B O 1
ATOM 2559 N N . GLU B 1 38 ? -5.332 -56.406 -3.029 1 94.62 38 GLU B N 1
ATOM 2560 C CA . GLU B 1 38 ? -6.367 -56.125 -2.035 1 94.62 38 GLU B CA 1
ATOM 2561 C C . GLU B 1 38 ? -6.121 -54.781 -1.339 1 94.62 38 GLU B C 1
ATOM 2563 O O . GLU B 1 38 ? -7.055 -54 -1.14 1 94.62 38 GLU B O 1
ATOM 2568 N N . GLU B 1 39 ? -4.918 -54.594 -0.981 1 94.88 39 GLU B N 1
ATOM 2569 C CA . GLU B 1 39 ? -4.543 -53.312 -0.353 1 94.88 39 GLU B CA 1
ATOM 2570 C C . GLU B 1 39 ? -4.773 -52.156 -1.299 1 94.88 39 GLU B C 1
ATOM 2572 O O . GLU B 1 39 ? -5.297 -51.094 -0.891 1 94.88 39 GLU B O 1
ATOM 2577 N N . PHE B 1 40 ? -4.324 -52.344 -2.52 1 95.31 40 PHE B N 1
ATOM 2578 C CA . PHE B 1 40 ? -4.461 -51.312 -3.549 1 95.31 40 PHE B CA 1
ATOM 2579 C C . PHE B 1 40 ? -5.918 -50.906 -3.713 1 95.31 40 PHE B C 1
ATOM 2581 O O . PHE B 1 40 ? -6.242 -49.719 -3.658 1 95.31 40 PHE B O 1
ATOM 2588 N N . ILE B 1 41 ? -6.809 -51.812 -3.807 1 95.31 41 ILE B N 1
ATOM 2589 C CA . ILE B 1 41 ? -8.234 -51.562 -3.99 1 95.31 41 ILE B CA 1
ATOM 2590 C C . ILE B 1 41 ? -8.797 -50.844 -2.779 1 95.31 41 ILE B C 1
ATOM 2592 O O . ILE B 1 41 ? -9.578 -49.906 -2.928 1 95.31 41 ILE B O 1
ATOM 2596 N N . LYS B 1 42 ? -8.375 -51.188 -1.618 1 95.12 42 LYS B N 1
ATOM 2597 C CA . LYS B 1 42 ? -8.844 -50.531 -0.388 1 95.12 42 LYS B CA 1
ATOM 2598 C C . LYS B 1 42 ? -8.375 -49.094 -0.306 1 95.12 42 LYS B C 1
ATOM 2600 O O . LYS B 1 42 ? -9.125 -48.219 0.137 1 95.12 42 LYS B O 1
ATOM 2605 N N . LEU B 1 43 ? -7.18 -48.938 -0.705 1 95 43 LEU B N 1
ATOM 2606 C CA . LEU B 1 43 ? -6.566 -47.625 -0.602 1 95 43 LEU B CA 1
ATOM 2607 C C . LEU B 1 43 ? -7.207 -46.625 -1.584 1 95 43 LEU B C 1
ATOM 2609 O O . LEU B 1 43 ? -7.25 -45.438 -1.328 1 95 43 LEU B O 1
ATOM 2613 N N . LEU B 1 44 ? -7.707 -47.062 -2.719 1 95 44 LEU B N 1
ATOM 2614 C CA . LEU B 1 44 ? -8.273 -46.219 -3.764 1 95 44 LEU B CA 1
ATOM 2615 C C . LEU B 1 44 ? -9.586 -45.594 -3.305 1 95 44 LEU B C 1
ATOM 2617 O O . LEU B 1 44 ? -9.969 -44.5 -3.771 1 95 44 LEU B O 1
ATOM 2621 N N . LYS B 1 45 ? -10.312 -46.25 -2.418 1 95.06 45 LYS B N 1
ATOM 2622 C CA . LYS B 1 45 ? -11.578 -45.781 -1.872 1 95.06 45 LYS B CA 1
ATOM 2623 C C . LYS B 1 45 ? -12.594 -45.531 -2.982 1 95.06 45 LYS B C 1
ATOM 2625 O O . LYS B 1 45 ? -13.273 -44.5 -2.992 1 95.06 45 LYS B O 1
ATOM 2630 N N . LEU B 1 46 ? -12.617 -46.344 -3.934 1 94.19 46 LEU B N 1
ATOM 2631 C CA . LEU B 1 46 ? -13.57 -46.281 -5.035 1 94.19 46 LEU B CA 1
ATOM 2632 C C . LEU B 1 46 ? -14.797 -47.156 -4.742 1 94.19 46 LEU B C 1
ATOM 2634 O O . LEU B 1 46 ? -14.727 -48.094 -3.971 1 94.19 46 LEU B O 1
ATOM 2638 N N . SER B 1 47 ? -15.906 -46.781 -5.379 1 92.5 47 SER B N 1
ATOM 2639 C CA . SER B 1 47 ? -17.094 -47.625 -5.309 1 92.5 47 SER B CA 1
ATOM 2640 C C . SER B 1 47 ? -16.875 -48.969 -6.02 1 92.5 47 SER B C 1
ATOM 2642 O O . SER B 1 47 ? -16.078 -49.062 -6.949 1 92.5 47 SER B O 1
ATOM 2644 N N . GLU B 1 48 ? -17.625 -49.875 -5.625 1 90.12 48 GLU B N 1
ATOM 2645 C CA . GLU B 1 48 ? -17.516 -51.219 -6.199 1 90.12 48 GLU B CA 1
ATOM 2646 C C . GLU B 1 48 ? -17.734 -51.188 -7.711 1 90.12 48 GLU B C 1
ATOM 2648 O O . GLU B 1 48 ? -17.078 -51.938 -8.453 1 90.12 48 GLU B O 1
ATOM 2653 N N . LYS B 1 49 ? -18.594 -50.375 -8.062 1 92.44 49 LYS B N 1
ATOM 2654 C CA . LYS B 1 49 ? -18.938 -50.281 -9.477 1 92.44 49 LYS B CA 1
ATOM 2655 C C . LYS B 1 49 ? -17.766 -49.75 -10.297 1 92.44 49 LYS B C 1
ATOM 2657 O O . LYS B 1 49 ? -17.609 -50.094 -11.469 1 92.44 49 LYS B O 1
ATOM 2662 N N . LYS B 1 50 ? -16.844 -48.969 -9.758 1 94.88 50 LYS B N 1
ATOM 2663 C CA . LYS B 1 50 ? -15.758 -48.312 -10.484 1 94.88 50 LYS B CA 1
ATOM 2664 C C . LYS B 1 50 ? -14.469 -49.125 -10.414 1 94.88 50 LYS B C 1
ATOM 2666 O O . LYS B 1 50 ? -13.578 -48.969 -11.258 1 94.88 50 LYS B O 1
ATOM 2671 N N . ILE B 1 51 ? -14.43 -50 -9.469 1 94.75 51 ILE B N 1
ATOM 2672 C CA . ILE B 1 51 ? -13.211 -50.75 -9.219 1 94.75 51 ILE B CA 1
ATOM 2673 C C . ILE B 1 51 ? -12.875 -51.625 -10.422 1 94.75 51 ILE B C 1
ATOM 2675 O O . ILE B 1 51 ? -11.719 -51.688 -10.852 1 94.75 51 ILE B O 1
ATOM 2679 N N . GLY B 1 52 ? -13.852 -52.281 -10.945 1 94.44 52 GLY B N 1
ATOM 2680 C CA . GLY B 1 52 ? -13.625 -53.156 -12.094 1 94.44 52 GLY B CA 1
ATOM 2681 C C . GLY B 1 52 ? -13.016 -52.406 -13.281 1 94.44 52 GLY B C 1
ATOM 2682 O O . GLY B 1 52 ? -12.039 -52.875 -13.867 1 94.44 52 GLY B O 1
ATOM 2683 N N . LYS B 1 53 ? -13.586 -51.375 -13.602 1 95.81 53 LYS B N 1
ATOM 2684 C CA . LYS B 1 53 ? -13.109 -50.562 -14.734 1 95.81 53 LYS B CA 1
ATOM 2685 C C . LYS B 1 53 ? -11.719 -50 -14.469 1 95.81 53 LYS B C 1
ATOM 2687 O O . LYS B 1 53 ? -10.852 -50.031 -15.344 1 95.81 53 LYS B O 1
ATOM 2692 N N . TYR B 1 54 ? -11.469 -49.531 -13.266 1 96.62 54 TYR B N 1
ATOM 2693 C CA . TYR B 1 54 ? -10.172 -49 -12.859 1 96.62 54 TYR B CA 1
ATOM 2694 C C . TYR B 1 54 ? -9.078 -50.062 -13 1 96.62 54 TYR B C 1
ATOM 2696 O O . TYR B 1 54 ? -8.047 -49.812 -13.633 1 96.62 54 TYR B O 1
ATOM 2704 N N . MET B 1 55 ? -9.359 -51.281 -12.477 1 95.94 55 MET B N 1
ATOM 2705 C CA . MET B 1 55 ? -8.344 -52.344 -12.453 1 95.94 55 MET B CA 1
ATOM 2706 C C . MET B 1 55 ? -8.094 -52.875 -13.859 1 95.94 55 MET B C 1
ATOM 2708 O O . MET B 1 55 ? -6.965 -53.219 -14.203 1 95.94 55 MET B O 1
ATOM 2712 N N . ALA B 1 56 ? -9.18 -52.906 -14.664 1 96.19 56 ALA B N 1
ATOM 2713 C CA . ALA B 1 56 ? -9.031 -53.344 -16.047 1 96.19 56 ALA B CA 1
ATOM 2714 C C . ALA B 1 56 ? -8.094 -52.438 -16.812 1 96.19 56 ALA B C 1
ATOM 2716 O O . ALA B 1 56 ? -7.211 -52.906 -17.547 1 96.19 56 ALA B O 1
ATOM 2717 N N . TYR B 1 57 ? -8.273 -51.188 -16.609 1 96.5 57 TYR B N 1
ATOM 2718 C CA . TYR B 1 57 ? -7.418 -50.219 -17.297 1 96.5 57 TYR B CA 1
ATOM 2719 C C . TYR B 1 57 ? -6.012 -50.219 -16.719 1 96.5 57 TYR B C 1
ATOM 2721 O O . TYR B 1 57 ? -5.027 -50.188 -17.453 1 96.5 57 TYR B O 1
ATOM 2729 N N . PHE B 1 58 ? -5.867 -50.312 -15.422 1 96.44 58 PHE B N 1
ATOM 2730 C CA . PHE B 1 58 ? -4.594 -50.281 -14.711 1 96.44 58 PHE B CA 1
ATOM 2731 C C . PHE B 1 58 ? -3.664 -51.375 -15.227 1 96.44 58 PHE B C 1
ATOM 2733 O O . PHE B 1 58 ? -2.451 -51.156 -15.312 1 96.44 58 PHE B O 1
ATOM 2740 N N . LEU B 1 59 ? -4.27 -52.469 -15.602 1 94.69 59 LEU B N 1
ATOM 2741 C CA . LEU B 1 59 ? -3.475 -53.625 -16.031 1 94.69 59 LEU B CA 1
ATOM 2742 C C . LEU B 1 59 ? -3.424 -53.719 -17.562 1 94.69 59 LEU B C 1
ATOM 2744 O O . LEU B 1 59 ? -2.791 -54.594 -18.109 1 94.69 59 LEU B O 1
ATOM 2748 N N . SER B 1 60 ? -3.949 -52.781 -18.203 1 96.62 60 SER B N 1
ATOM 2749 C CA . SER B 1 60 ? -4.129 -52.844 -19.641 1 96.62 60 SER B CA 1
ATOM 2750 C C . SER B 1 60 ? -2.863 -52.438 -20.375 1 96.62 60 SER B C 1
ATOM 2752 O O . SER B 1 60 ? -2.049 -51.656 -19.844 1 96.62 60 SER B O 1
ATOM 2754 N N . ASP B 1 61 ? -2.811 -52.875 -21.625 1 96.88 61 ASP B N 1
ATOM 2755 C CA . ASP B 1 61 ? -1.761 -52.406 -22.531 1 96.88 61 ASP B CA 1
ATOM 2756 C C . ASP B 1 61 ? -1.977 -50.938 -22.922 1 96.88 61 ASP B C 1
ATOM 2758 O O . ASP B 1 61 ? -1.018 -50.25 -23.219 1 96.88 61 ASP B O 1
ATOM 2762 N N . GLY B 1 62 ? -3.168 -50.594 -22.875 1 96.56 62 GLY B N 1
ATOM 2763 C CA . GLY B 1 62 ? -3.496 -49.219 -23.172 1 96.56 62 GLY B CA 1
ATOM 2764 C C . GLY B 1 62 ? -2.809 -48.219 -22.234 1 96.56 62 GLY B C 1
ATOM 2765 O O . GLY B 1 62 ? -2.236 -47.219 -22.688 1 96.56 62 GLY B O 1
ATOM 2766 N N . LEU B 1 63 ? -2.916 -48.531 -20.969 1 97.38 63 LEU B N 1
ATOM 2767 C CA . LEU B 1 63 ? -2.262 -47.656 -20 1 97.38 63 LEU B CA 1
ATOM 2768 C C . LEU B 1 63 ? -0.747 -47.688 -20.172 1 97.38 63 LEU B C 1
ATOM 2770 O O . LEU B 1 63 ? -0.081 -46.656 -20.047 1 97.38 63 LEU B O 1
ATOM 2774 N N . THR B 1 64 ? -0.202 -48.875 -20.438 1 97.06 64 THR B N 1
ATOM 2775 C CA . THR B 1 64 ? 1.229 -49 -20.688 1 97.06 64 THR B CA 1
ATOM 2776 C C . THR B 1 64 ? 1.662 -48.094 -21.844 1 97.06 64 THR B C 1
ATOM 2778 O O . THR B 1 64 ? 2.674 -47.406 -21.734 1 97.06 64 THR B O 1
ATOM 2781 N N . LYS B 1 65 ? 0.885 -48.125 -22.828 1 97.38 65 LYS B N 1
ATOM 2782 C CA . LYS B 1 65 ? 1.168 -47.281 -23.984 1 97.38 65 LYS B CA 1
ATOM 2783 C C . LYS B 1 65 ? 1.076 -45.812 -23.625 1 97.38 65 LYS B C 1
ATOM 2785 O O . LYS B 1 65 ? 1.918 -45 -24.047 1 97.38 65 LYS B O 1
ATOM 2790 N N . GLU B 1 66 ? 0.098 -45.469 -22.891 1 97.25 66 GLU B N 1
ATOM 2791 C CA . GLU B 1 66 ? -0.096 -44.094 -22.5 1 97.25 66 GLU B CA 1
ATOM 2792 C C . GLU B 1 66 ? 1.069 -43.594 -21.641 1 97.25 66 GLU B C 1
ATOM 2794 O O . GLU B 1 66 ? 1.538 -42.469 -21.812 1 97.25 66 GLU B O 1
ATOM 2799 N N . VAL B 1 67 ? 1.501 -44.375 -20.672 1 97.69 67 VAL B N 1
ATOM 2800 C CA . VAL B 1 67 ? 2.646 -44.031 -19.844 1 97.69 67 VAL B CA 1
ATOM 2801 C C . VAL B 1 67 ? 3.867 -43.781 -20.719 1 97.69 67 VAL B C 1
ATOM 2803 O O . VAL B 1 67 ? 4.574 -42.781 -20.547 1 97.69 67 VAL B O 1
ATOM 2806 N N . GLU B 1 68 ? 4.059 -44.656 -21.703 1 97.31 68 GLU B N 1
ATOM 2807 C CA . GLU B 1 68 ? 5.199 -44.531 -22.594 1 97.31 68 GLU B CA 1
ATOM 2808 C C . GLU B 1 68 ? 5.09 -43.25 -23.453 1 97.31 68 GLU B C 1
ATOM 2810 O O . GLU B 1 68 ? 6.09 -42.562 -23.688 1 97.31 68 GLU B O 1
ATOM 2815 N N . GLU B 1 69 ? 3.979 -42.969 -23.891 1 97.75 69 GLU B N 1
ATOM 2816 C CA . GLU B 1 69 ? 3.748 -41.781 -24.703 1 97.75 69 GLU B CA 1
ATOM 2817 C C . GLU B 1 69 ? 4.07 -40.5 -23.906 1 97.75 69 GLU B C 1
ATOM 2819 O O . GLU B 1 69 ? 4.68 -39.562 -24.422 1 97.75 69 GLU B O 1
ATOM 2824 N N . ASN B 1 70 ? 3.623 -40.469 -22.656 1 97.81 70 ASN B N 1
ATOM 2825 C CA . ASN B 1 70 ? 3.918 -39.344 -21.797 1 97.81 70 ASN B CA 1
ATOM 2826 C C . ASN B 1 70 ? 5.414 -39.219 -21.531 1 97.81 70 ASN B C 1
ATOM 2828 O O . ASN B 1 70 ? 5.961 -38.094 -21.547 1 97.81 70 ASN B O 1
ATOM 2832 N N . LYS B 1 71 ? 6.059 -40.312 -21.297 1 96.62 71 LYS B N 1
ATOM 2833 C CA . LYS B 1 71 ? 7.504 -40.312 -21.062 1 96.62 71 LYS B CA 1
ATOM 2834 C C . LYS B 1 71 ? 8.25 -39.781 -22.297 1 96.62 71 LYS B C 1
ATOM 2836 O O . LYS B 1 71 ? 9.227 -39.062 -22.156 1 96.62 71 LYS B O 1
ATOM 2841 N N . ASN B 1 72 ? 7.738 -40.156 -23.453 1 96.25 72 ASN B N 1
ATOM 2842 C CA . ASN B 1 72 ? 8.391 -39.781 -24.703 1 96.25 72 ASN B CA 1
ATOM 2843 C C . ASN B 1 72 ? 8.109 -38.312 -25.062 1 96.25 72 ASN B C 1
ATOM 2845 O O . ASN B 1 72 ? 8.914 -37.688 -25.75 1 96.25 72 ASN B O 1
ATOM 2849 N N . TYR B 1 73 ? 7.062 -37.812 -24.672 1 95.81 73 TYR B N 1
ATOM 2850 C CA . TYR B 1 73 ? 6.691 -36.438 -24.984 1 95.81 73 TYR B CA 1
ATOM 2851 C C . TYR B 1 73 ? 7.625 -35.469 -24.297 1 95.81 73 TYR B C 1
ATOM 2853 O O . TYR B 1 73 ? 8.039 -34.469 -24.906 1 95.81 73 TYR B O 1
ATOM 2861 N N . GLY B 1 74 ? 8.039 -35.625 -23.219 1 93.56 74 GLY B N 1
ATOM 2862 C CA . GLY B 1 74 ? 8.922 -34.781 -22.453 1 93.56 74 GLY B CA 1
ATOM 2863 C C . GLY B 1 74 ? 9.57 -35.469 -21.266 1 93.56 74 GLY B C 1
ATOM 2864 O O . GLY B 1 74 ? 10.664 -36.031 -21.391 1 93.56 74 GLY B O 1
ATOM 2865 N N . GLY B 1 75 ? 8.781 -35.625 -20.078 1 96.38 75 GLY B N 1
ATOM 2866 C CA . GLY B 1 75 ? 9.242 -36.312 -18.875 1 96.38 75 GLY B CA 1
ATOM 2867 C C . GLY B 1 75 ? 8.172 -36.438 -17.812 1 96.38 75 GLY B C 1
ATOM 2868 O O . GLY B 1 75 ? 7.105 -35.844 -17.922 1 96.38 75 GLY B O 1
ATOM 2869 N N . ILE B 1 76 ? 8.484 -37.344 -16.953 1 98.25 76 ILE B N 1
ATOM 2870 C CA . ILE B 1 76 ? 7.594 -37.594 -15.82 1 98.25 76 ILE B CA 1
ATOM 2871 C C . ILE B 1 76 ? 8.383 -37.5 -14.516 1 98.25 76 ILE B C 1
ATOM 2873 O O . ILE B 1 76 ? 9.484 -38.031 -14.414 1 98.25 76 ILE B O 1
ATOM 2877 N N . CYS B 1 77 ? 7.867 -36.719 -13.602 1 98.25 77 CYS B N 1
ATOM 2878 C CA . CYS B 1 77 ? 8.453 -36.625 -12.273 1 98.25 77 CYS B CA 1
ATOM 2879 C C . CYS B 1 77 ? 7.457 -37.062 -11.211 1 98.25 77 CYS B C 1
ATOM 2881 O O . CYS B 1 77 ? 6.277 -36.719 -11.266 1 98.25 77 CYS B O 1
ATOM 2883 N N . THR B 1 78 ? 7.883 -37.906 -10.273 1 97.88 78 THR B N 1
ATOM 2884 C CA . THR B 1 78 ? 7.035 -38.344 -9.172 1 97.88 78 THR B CA 1
ATOM 2885 C C . THR B 1 78 ? 7.586 -37.875 -7.84 1 97.88 78 THR B C 1
ATOM 2887 O O . THR B 1 78 ? 8.75 -37.469 -7.75 1 97.88 78 THR B O 1
ATOM 2890 N N . ILE B 1 79 ? 6.777 -37.938 -6.863 1 97.06 79 ILE B N 1
ATOM 2891 C CA . ILE B 1 79 ? 7.125 -37.469 -5.523 1 97.06 79 ILE B CA 1
ATOM 2892 C C . ILE B 1 79 ? 8.266 -38.344 -4.965 1 97.06 79 ILE B C 1
ATOM 2894 O O . ILE B 1 79 ? 8.914 -37.938 -3.992 1 97.06 79 ILE B O 1
ATOM 2898 N N . PHE B 1 80 ? 8.602 -39.5 -5.586 1 95.62 80 PHE B N 1
ATOM 2899 C CA . PHE B 1 80 ? 9.641 -40.406 -5.129 1 95.62 80 PHE B CA 1
ATOM 2900 C C . PHE B 1 80 ? 10.984 -40.062 -5.762 1 95.62 80 PHE B C 1
ATOM 2902 O O . PHE B 1 80 ? 12.031 -40.562 -5.344 1 95.62 80 PHE B O 1
ATOM 2909 N N . ASP B 1 81 ? 10.953 -39.188 -6.754 1 95.88 81 ASP B N 1
ATOM 2910 C CA . ASP B 1 81 ? 12.18 -38.844 -7.453 1 95.88 81 ASP B CA 1
ATOM 2911 C C . ASP B 1 81 ? 13.031 -37.875 -6.613 1 95.88 81 ASP B C 1
ATOM 2913 O O . ASP B 1 81 ? 12.508 -36.969 -5.961 1 95.88 81 ASP B O 1
ATOM 2917 N N . GLU B 1 82 ? 14.312 -38.031 -6.672 1 95.19 82 GLU B N 1
ATOM 2918 C CA . GLU B 1 82 ? 15.242 -37.219 -5.895 1 95.19 82 GLU B CA 1
ATOM 2919 C C . GLU B 1 82 ? 15.25 -35.781 -6.367 1 95.19 82 GLU B C 1
ATOM 2921 O O . GLU B 1 82 ? 15.492 -34.844 -5.578 1 95.19 82 GLU B O 1
ATOM 2926 N N . ASP B 1 83 ? 14.945 -35.562 -7.625 1 95.62 83 ASP B N 1
ATOM 2927 C CA . ASP B 1 83 ? 15.047 -34.219 -8.188 1 95.62 83 ASP B CA 1
ATOM 2928 C C . ASP B 1 83 ? 13.695 -33.5 -8.125 1 95.62 83 ASP B C 1
ATOM 2930 O O . ASP B 1 83 ? 13.531 -32.438 -8.711 1 95.62 83 ASP B O 1
ATOM 2934 N N . TYR B 1 84 ? 12.719 -34.125 -7.371 1 97.81 84 TYR B N 1
ATOM 2935 C CA . TYR B 1 84 ? 11.453 -33.438 -7.152 1 97.81 84 TYR B CA 1
ATOM 2936 C C . TYR B 1 84 ? 11.688 -32.094 -6.484 1 97.81 84 TYR B C 1
ATOM 2938 O O . TYR B 1 84 ? 12.438 -32 -5.504 1 97.81 84 TYR B O 1
ATOM 2946 N N . PRO B 1 85 ? 11.117 -31.016 -7.023 1 97.62 85 PRO B N 1
ATOM 2947 C CA . PRO B 1 85 ? 11.383 -29.703 -6.457 1 97.62 85 PRO B CA 1
ATOM 2948 C C . PRO B 1 85 ? 11.062 -29.625 -4.965 1 97.62 85 PRO B C 1
ATOM 2950 O O . PRO B 1 85 ? 9.938 -29.922 -4.555 1 97.62 85 PRO B O 1
ATOM 2953 N N . VAL B 1 86 ? 11.938 -29.109 -4.191 1 96.06 86 VAL B N 1
ATOM 2954 C CA . VAL B 1 86 ? 11.867 -29.141 -2.734 1 96.06 86 VAL B CA 1
ATOM 2955 C C . VAL B 1 86 ? 10.695 -28.266 -2.258 1 96.06 86 VAL B C 1
ATOM 2957 O O . VAL B 1 86 ? 9.883 -28.703 -1.442 1 96.06 86 VAL B O 1
ATOM 2960 N N . LEU B 1 87 ? 10.594 -27.094 -2.785 1 96.5 87 LEU B N 1
ATOM 2961 C CA . LEU B 1 87 ? 9.531 -26.172 -2.363 1 96.5 87 LEU B CA 1
ATOM 2962 C C . LEU B 1 87 ? 8.164 -26.781 -2.648 1 96.5 87 LEU B C 1
ATOM 2964 O O . LEU B 1 87 ? 7.242 -26.656 -1.833 1 96.5 87 LEU B O 1
ATOM 2968 N N . LEU B 1 88 ? 8.008 -27.406 -3.764 1 97.94 88 LEU B N 1
ATOM 2969 C CA . LEU B 1 88 ? 6.734 -28 -4.152 1 97.94 88 LEU B CA 1
ATOM 2970 C C . LEU B 1 88 ? 6.383 -29.172 -3.242 1 97.94 88 LEU B C 1
ATOM 2972 O O . LEU B 1 88 ? 5.219 -29.359 -2.883 1 97.94 88 LEU B O 1
ATOM 2976 N N . LYS B 1 89 ? 7.348 -29.859 -2.855 1 96.56 89 LYS B N 1
ATOM 2977 C CA . LYS B 1 89 ? 7.16 -31.031 -1.997 1 96.56 89 LYS B CA 1
ATOM 2978 C C . LYS B 1 89 ? 6.613 -30.625 -0.631 1 96.56 89 LYS B C 1
ATOM 2980 O O . LYS B 1 89 ? 5.895 -31.391 0.007 1 96.56 89 LYS B O 1
ATOM 2985 N N . GLU B 1 90 ? 6.793 -29.438 -0.263 1 95.12 90 GLU B N 1
ATOM 2986 C CA . GLU B 1 90 ? 6.508 -28.984 1.092 1 95.12 90 GLU B CA 1
ATOM 2987 C C . GLU B 1 90 ? 5.066 -28.484 1.214 1 95.12 90 GLU B C 1
ATOM 2989 O O . GLU B 1 90 ? 4.566 -28.281 2.322 1 95.12 90 GLU B O 1
ATOM 2994 N N . ILE B 1 91 ? 4.465 -28.297 0.132 1 96.81 91 ILE B N 1
ATOM 2995 C CA . ILE B 1 91 ? 3.125 -27.734 0.245 1 96.81 91 ILE B CA 1
ATOM 2996 C C . ILE B 1 91 ? 2.152 -28.797 0.744 1 96.81 91 ILE B C 1
ATOM 2998 O O . ILE B 1 91 ? 2.488 -29.984 0.777 1 96.81 91 ILE B O 1
ATOM 3002 N N . TYR B 1 92 ? 0.96 -28.453 1.122 1 94 92 TYR B N 1
ATOM 3003 C CA . TYR B 1 92 ? -0.028 -29.312 1.765 1 94 92 TYR B CA 1
ATOM 3004 C C . TYR B 1 92 ? -0.44 -30.453 0.843 1 94 92 TYR B C 1
ATOM 3006 O O . TYR B 1 92 ? -0.585 -31.594 1.286 1 94 92 TYR B O 1
ATOM 3014 N N . ASN B 1 93 ? -0.655 -30.172 -0.398 1 95.25 93 ASN B N 1
ATOM 3015 C CA . ASN B 1 93 ? -1.124 -31.141 -1.387 1 95.25 93 ASN B CA 1
ATOM 3016 C C . ASN B 1 93 ? -0.261 -31.125 -2.645 1 95.25 93 ASN B C 1
ATOM 3018 O O . ASN B 1 93 ? -0.735 -30.75 -3.723 1 95.25 93 ASN B O 1
ATOM 3022 N N . PRO B 1 94 ? 0.932 -31.594 -2.512 1 97.56 94 PRO B N 1
ATOM 3023 C CA . PRO B 1 94 ? 1.807 -31.594 -3.686 1 97.56 94 PRO B CA 1
ATOM 3024 C C . PRO B 1 94 ? 1.346 -32.562 -4.773 1 97.56 94 PRO B C 1
ATOM 3026 O O . PRO B 1 94 ? 0.713 -33.562 -4.473 1 97.56 94 PRO B O 1
ATOM 3029 N N . PRO B 1 95 ? 1.578 -32.188 -6.016 1 98.06 95 PRO B N 1
ATOM 3030 C CA . PRO B 1 95 ? 1.295 -33.188 -7.031 1 98.06 95 PRO B CA 1
ATOM 3031 C C . PRO B 1 95 ? 2.17 -34.438 -6.887 1 98.06 95 PRO B C 1
ATOM 3033 O O . PRO B 1 95 ? 3.395 -34.344 -6.777 1 98.06 95 PRO B O 1
ATOM 3036 N N . LEU B 1 96 ? 1.569 -35.562 -6.938 1 97.88 96 LEU B N 1
ATOM 3037 C CA . LEU B 1 96 ? 2.279 -36.844 -6.762 1 97.88 96 LEU B CA 1
ATOM 3038 C C . LEU B 1 96 ? 3.051 -37.219 -8.023 1 97.88 96 LEU B C 1
ATOM 3040 O O . LEU B 1 96 ? 4.09 -37.875 -7.953 1 97.88 96 LEU B O 1
ATOM 3044 N N . VAL B 1 97 ? 2.443 -36.844 -9.094 1 98.31 97 VAL B N 1
ATOM 3045 C CA . VAL B 1 97 ? 3.031 -37.031 -10.422 1 98.31 97 VAL B CA 1
ATOM 3046 C C . VAL B 1 97 ? 2.779 -35.781 -11.258 1 98.31 97 VAL B C 1
ATOM 3048 O O . VAL B 1 97 ? 1.679 -35.219 -11.242 1 98.31 97 VAL B O 1
ATOM 3051 N N . PHE B 1 98 ? 3.861 -35.312 -11.875 1 98.5 98 PHE B N 1
ATOM 3052 C CA . PHE B 1 98 ? 3.607 -34.312 -12.898 1 98.5 98 PHE B CA 1
ATOM 3053 C C . PHE B 1 98 ? 4.426 -34.594 -14.148 1 98.5 98 PHE B C 1
ATOM 3055 O O . PHE B 1 98 ? 5.449 -35.281 -14.086 1 98.5 98 PHE B O 1
ATOM 3062 N N . PHE B 1 99 ? 3.877 -34.125 -15.234 1 98.69 99 PHE B N 1
ATOM 3063 C CA . PHE B 1 99 ? 4.469 -34.25 -16.562 1 98.69 99 PHE B CA 1
ATOM 3064 C C . PHE B 1 99 ? 5.098 -32.906 -16.984 1 98.69 99 PHE B C 1
ATOM 3066 O O . PHE B 1 99 ? 4.645 -31.844 -16.578 1 98.69 99 PHE B O 1
ATOM 3073 N N . TYR B 1 100 ? 6.195 -33.031 -17.766 1 98.69 100 TYR B N 1
ATOM 3074 C CA . TYR B 1 100 ? 6.836 -31.766 -18.109 1 98.69 100 TYR B CA 1
ATOM 3075 C C . TYR B 1 100 ? 7.512 -31.859 -19.484 1 98.69 100 TYR B C 1
ATOM 3077 O O . TYR B 1 100 ? 7.766 -32.969 -19.984 1 98.69 100 TYR B O 1
ATOM 3085 N N . ASN B 1 101 ? 7.688 -30.797 -20.094 1 98.5 101 ASN B N 1
ATOM 3086 C CA . ASN B 1 101 ? 8.508 -30.625 -21.281 1 98.5 101 ASN B CA 1
ATOM 3087 C C . ASN B 1 101 ? 9.359 -29.375 -21.203 1 98.5 101 ASN B C 1
ATOM 3089 O O . ASN B 1 101 ? 8.836 -28.281 -20.984 1 98.5 101 ASN B O 1
ATOM 3093 N N . GLY B 1 102 ? 10.719 -29.5 -21.359 1 98.06 102 GLY B N 1
ATOM 3094 C CA . GLY B 1 102 ? 11.633 -28.375 -21.266 1 98.06 102 GLY B CA 1
ATOM 3095 C C . GLY B 1 102 ? 12.75 -28.594 -20.266 1 98.06 102 GLY B C 1
ATOM 3096 O O . GLY B 1 102 ? 13.156 -29.734 -20.016 1 98.06 102 GLY B O 1
ATOM 3097 N N . ASN B 1 103 ? 13.297 -27.516 -19.734 1 97.25 103 ASN B N 1
ATOM 3098 C CA . ASN B 1 103 ? 14.484 -27.547 -18.875 1 97.25 103 ASN B CA 1
ATOM 3099 C C . ASN B 1 103 ? 14.117 -27.781 -17.422 1 97.25 103 ASN B C 1
ATOM 3101 O O . ASN B 1 103 ? 13.797 -26.844 -16.688 1 97.25 103 ASN B O 1
ATOM 3105 N N . PHE B 1 104 ? 14.305 -28.984 -16.922 1 97.38 104 PHE B N 1
ATOM 3106 C CA . PHE B 1 104 ? 13.891 -29.406 -15.602 1 97.38 104 PHE B CA 1
ATOM 3107 C C . PHE B 1 104 ? 14.656 -28.656 -14.516 1 97.38 104 PHE B C 1
ATOM 3109 O O . PHE B 1 104 ? 14.133 -28.438 -13.422 1 97.38 104 PHE B O 1
ATOM 3116 N N . SER B 1 105 ? 15.844 -28.219 -14.742 1 95.44 105 SER B N 1
ATOM 3117 C CA . SER B 1 105 ? 16.688 -27.562 -13.742 1 95.44 105 SER B CA 1
ATOM 3118 C C . SER B 1 105 ? 16.062 -26.266 -13.242 1 95.44 105 SER B C 1
ATOM 3120 O O . SER B 1 105 ? 16.391 -25.797 -12.156 1 95.44 105 SER B O 1
ATOM 3122 N N . LEU B 1 106 ? 15.164 -25.688 -14.008 1 96.56 106 LEU B N 1
ATOM 3123 C CA . LEU B 1 106 ? 14.516 -24.438 -13.648 1 96.56 106 LEU B CA 1
ATOM 3124 C C . LEU B 1 106 ? 13.625 -24.625 -12.422 1 96.56 106 LEU B C 1
ATOM 3126 O O . LEU B 1 106 ? 13.352 -23.656 -11.695 1 96.56 106 LEU B O 1
ATOM 3130 N N . LEU B 1 107 ? 13.211 -25.844 -12.18 1 96.94 107 LEU B N 1
ATOM 3131 C CA . LEU B 1 107 ? 12.273 -26.125 -11.094 1 96.94 107 LEU B CA 1
ATOM 3132 C C . LEU B 1 107 ? 12.977 -26.031 -9.734 1 96.94 107 LEU B C 1
ATOM 3134 O O . LEU B 1 107 ? 12.312 -26 -8.695 1 96.94 107 LEU B O 1
ATOM 3138 N N . ASN B 1 108 ? 14.258 -25.938 -9.766 1 92.25 108 ASN B N 1
ATOM 3139 C CA . ASN B 1 108 ? 15.023 -25.812 -8.523 1 92.25 108 ASN B CA 1
ATOM 3140 C C . ASN B 1 108 ? 15.711 -24.453 -8.422 1 92.25 108 ASN B C 1
ATOM 3142 O O . ASN B 1 108 ? 16.484 -24.219 -7.492 1 92.25 108 ASN B O 1
ATOM 3146 N N . ALA B 1 109 ? 15.453 -23.547 -9.32 1 93.44 109 ALA B N 1
ATOM 3147 C CA . ALA B 1 109 ? 15.984 -22.188 -9.297 1 93.44 109 ALA B CA 1
ATOM 3148 C C . ALA B 1 109 ? 15.125 -21.266 -8.414 1 93.44 109 ALA B C 1
ATOM 3150 O O . ALA B 1 109 ? 13.984 -21.609 -8.086 1 93.44 109 ALA B O 1
ATOM 3151 N N . PRO B 1 110 ? 15.773 -20.125 -7.965 1 96.38 110 PRO B N 1
ATOM 3152 C CA . PRO B 1 110 ? 14.898 -19.125 -7.352 1 96.38 110 PRO B CA 1
ATOM 3153 C C . PRO B 1 110 ? 13.789 -18.656 -8.289 1 96.38 110 PRO B C 1
ATOM 3155 O O . PRO B 1 110 ? 14.055 -18.344 -9.461 1 96.38 110 PRO B O 1
ATOM 3158 N N . THR B 1 111 ? 12.57 -18.688 -7.758 1 97.94 111 THR B N 1
ATOM 3159 C CA . THR B 1 111 ? 11.445 -18.453 -8.664 1 97.94 111 THR B CA 1
ATOM 3160 C C . THR B 1 111 ? 10.508 -17.391 -8.102 1 97.94 111 THR B C 1
ATOM 3162 O O . THR B 1 111 ? 10.234 -17.375 -6.902 1 97.94 111 THR B O 1
ATOM 3165 N N . LEU B 1 112 ? 10.07 -16.531 -8.984 1 98.69 112 LEU B N 1
ATOM 3166 C CA . LEU B 1 112 ? 9.023 -15.547 -8.711 1 98.69 112 LEU B CA 1
ATOM 3167 C C . LEU B 1 112 ? 7.738 -15.906 -9.445 1 98.69 112 LEU B C 1
ATOM 3169 O O . LEU B 1 112 ? 7.703 -15.898 -10.68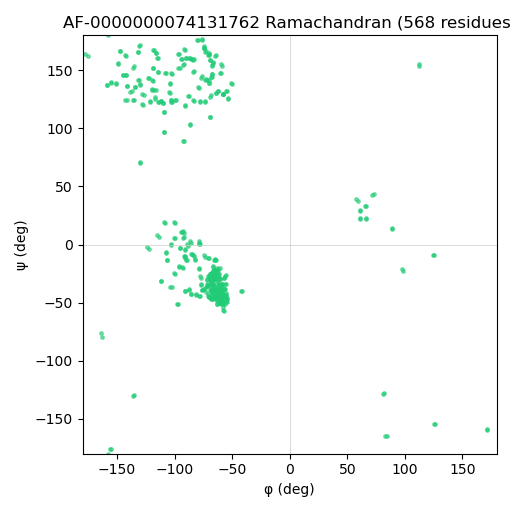 1 98.69 112 LEU B O 1
ATOM 3173 N N . ALA B 1 113 ? 6.719 -16.234 -8.68 1 98.88 113 ALA B N 1
ATOM 3174 C CA . ALA B 1 113 ? 5.41 -16.422 -9.305 1 98.88 113 ALA B CA 1
ATOM 3175 C C . ALA B 1 113 ? 4.738 -15.07 -9.57 1 98.88 113 ALA B C 1
ATOM 3177 O O . ALA B 1 113 ? 4.805 -14.164 -8.75 1 98.88 113 ALA B O 1
ATOM 3178 N N . ILE B 1 114 ? 4.176 -14.93 -10.75 1 98.88 114 ILE B N 1
ATOM 3179 C CA . ILE B 1 114 ? 3.467 -13.703 -11.109 1 98.88 114 ILE B CA 1
ATOM 3180 C C . ILE B 1 114 ? 2.072 -14.055 -11.625 1 98.88 114 ILE B C 1
ATOM 3182 O O . ILE B 1 114 ? 1.928 -14.805 -12.586 1 98.88 114 ILE B O 1
ATOM 3186 N N . VAL B 1 115 ? 1.036 -13.531 -10.945 1 98.75 115 VAL B N 1
ATOM 3187 C CA . VAL B 1 115 ? -0.349 -13.773 -11.328 1 98.75 115 VAL B CA 1
ATOM 3188 C C . VAL B 1 115 ? -1.118 -12.461 -11.359 1 98.75 115 VAL B C 1
ATOM 3190 O O . VAL B 1 115 ? -0.62 -11.43 -10.898 1 98.75 115 VAL B O 1
ATOM 3193 N N . GLY B 1 116 ? -2.268 -12.516 -11.961 1 98.25 116 GLY B N 1
ATOM 3194 C CA . GLY B 1 116 ? -3.115 -11.336 -12.016 1 98.25 116 GLY B CA 1
ATOM 3195 C C . GLY B 1 116 ? -4.316 -11.508 -12.93 1 98.25 116 GLY B C 1
ATOM 3196 O O . GLY B 1 116 ? -4.699 -12.633 -13.25 1 98.25 116 GLY B O 1
ATOM 3197 N N . ALA B 1 117 ? -4.859 -10.391 -13.359 1 97.44 117 ALA B N 1
ATOM 3198 C CA . ALA B 1 117 ? -6.129 -10.352 -14.078 1 97.44 117 ALA B CA 1
ATOM 3199 C C . ALA B 1 117 ? -5.996 -10.977 -15.461 1 97.44 117 ALA B C 1
ATOM 3201 O O . ALA B 1 117 ? -4.984 -10.797 -16.141 1 97.44 117 ALA B O 1
ATOM 3202 N N . ARG B 1 118 ? -7.066 -11.68 -15.906 1 95.69 118 ARG B N 1
ATOM 3203 C CA . ARG B 1 118 ? -7.125 -12.258 -17.25 1 95.69 118 ARG B CA 1
ATOM 3204 C C . ARG B 1 118 ? -7.277 -11.164 -18.297 1 95.69 118 ARG B C 1
ATOM 3206 O O . ARG B 1 118 ? -6.887 -11.352 -19.453 1 95.69 118 ARG B O 1
ATOM 3213 N N . LYS B 1 119 ? -7.992 -10.18 -17.922 1 95.69 119 LYS B N 1
ATOM 3214 C CA . LYS B 1 119 ? -8.07 -8.953 -18.719 1 95.69 119 LYS B CA 1
ATOM 3215 C C . LYS B 1 119 ? -7.332 -7.809 -18.016 1 95.69 119 LYS B C 1
ATOM 3217 O O . LYS B 1 119 ? -7.91 -7.102 -17.188 1 95.69 119 LYS B O 1
ATOM 3222 N N . HIS B 1 120 ? -6.121 -7.602 -18.422 1 95.69 120 HIS B N 1
ATOM 3223 C CA . HIS B 1 120 ? -5.281 -6.629 -17.734 1 95.69 120 HIS B CA 1
ATOM 3224 C C . HIS B 1 120 ? -5.367 -5.258 -18.406 1 95.69 120 HIS B C 1
ATOM 3226 O O . HIS B 1 120 ? -5.781 -5.152 -19.562 1 95.69 120 HIS B O 1
ATOM 3232 N N . SER B 1 121 ? -5.008 -4.203 -17.672 1 97 121 SER B N 1
ATOM 3233 C CA . SER B 1 121 ? -4.895 -2.852 -18.219 1 97 121 SER B CA 1
ATOM 3234 C C . SER B 1 121 ? -3.479 -2.57 -18.703 1 97 121 SER B C 1
ATOM 3236 O O . SER B 1 121 ? -2.57 -3.379 -18.5 1 97 121 SER B O 1
ATOM 3238 N N . PRO B 1 122 ? -3.281 -1.465 -19.453 1 97.38 122 PRO B N 1
ATOM 3239 C CA . PRO B 1 122 ? -1.927 -1.074 -19.859 1 97.38 122 PRO B CA 1
ATOM 3240 C C . PRO B 1 122 ? -0.988 -0.908 -18.656 1 97.38 122 PRO B C 1
ATOM 3242 O O . PRO B 1 122 ? 0.224 -1.096 -18.797 1 97.38 122 PRO B O 1
ATOM 3245 N N . TYR B 1 123 ? -1.57 -0.586 -17.516 1 97.69 123 TYR B N 1
ATOM 3246 C CA . TYR B 1 123 ? -0.793 -0.409 -16.281 1 97.69 123 TYR B CA 1
ATOM 3247 C C . TYR B 1 123 ? 0.005 -1.665 -15.961 1 97.69 123 TYR B C 1
ATOM 3249 O O . TYR B 1 123 ? 1.186 -1.585 -15.617 1 97.69 123 TYR B O 1
ATOM 3257 N N . ALA B 1 124 ? -0.551 -2.822 -16.188 1 97.88 124 ALA B N 1
ATOM 3258 C CA . ALA B 1 124 ? 0.105 -4.09 -15.875 1 97.88 124 ALA B CA 1
ATOM 3259 C C . ALA B 1 124 ? 1.336 -4.301 -16.75 1 97.88 124 ALA B C 1
ATOM 3261 O O . ALA B 1 124 ? 2.385 -4.734 -16.266 1 97.88 124 ALA B O 1
ATOM 3262 N N . LYS B 1 125 ? 1.151 -4.031 -17.984 1 98 125 LYS B N 1
ATOM 3263 C CA . LYS B 1 125 ? 2.266 -4.18 -18.922 1 98 125 LYS B CA 1
ATOM 3264 C C . LYS B 1 125 ? 3.424 -3.262 -18.547 1 98 125 LYS B C 1
ATOM 3266 O O . LYS B 1 125 ? 4.582 -3.682 -18.547 1 98 125 LYS B O 1
ATOM 3271 N N . GLU B 1 126 ? 3.104 -2.004 -18.203 1 98.25 126 GLU B N 1
ATOM 3272 C CA . GLU B 1 126 ? 4.121 -1.039 -17.797 1 98.25 126 GLU B CA 1
ATOM 3273 C C . GLU B 1 126 ? 4.852 -1.508 -16.547 1 98.25 126 GLU B C 1
ATOM 3275 O O . GLU B 1 126 ? 6.074 -1.384 -16.453 1 98.25 126 GLU B O 1
ATOM 3280 N N . VAL B 1 127 ? 4.137 -2.035 -15.633 1 98.56 127 VAL B N 1
ATOM 3281 C CA . VAL B 1 127 ? 4.691 -2.506 -14.367 1 98.56 127 VAL B CA 1
ATOM 3282 C C . VAL B 1 127 ? 5.676 -3.646 -14.625 1 98.56 127 VAL B C 1
ATOM 3284 O O . VAL B 1 127 ? 6.809 -3.619 -14.141 1 98.56 127 VAL B O 1
ATOM 3287 N N . LEU B 1 128 ? 5.258 -4.633 -15.367 1 98.75 128 LEU B N 1
ATOM 3288 C CA . LEU B 1 128 ? 6.094 -5.805 -15.609 1 98.75 128 LEU B CA 1
ATOM 3289 C C . LEU B 1 128 ? 7.34 -5.43 -16.406 1 98.75 128 LEU B C 1
ATOM 3291 O O . LEU B 1 128 ? 8.43 -5.945 -16.125 1 98.75 128 LEU B O 1
ATOM 3295 N N . LYS B 1 129 ? 7.184 -4.547 -17.391 1 98.44 129 LYS B N 1
ATOM 3296 C CA . LYS B 1 129 ? 8.336 -4.102 -18.172 1 98.44 129 LYS B CA 1
ATOM 3297 C C . LYS B 1 129 ? 9.336 -3.361 -17.281 1 98.44 129 LYS B C 1
ATOM 3299 O O . LYS B 1 129 ? 10.547 -3.414 -17.531 1 98.44 129 LYS B O 1
ATOM 3304 N N . LYS B 1 130 ? 8.805 -2.711 -16.297 1 98 130 LYS B N 1
ATOM 3305 C CA . LYS B 1 130 ? 9.648 -1.955 -15.375 1 98 130 LYS B CA 1
ATOM 3306 C C . LYS B 1 130 ? 10.359 -2.885 -14.398 1 98 130 LYS B C 1
ATOM 3308 O O . LYS B 1 130 ? 11.547 -2.693 -14.109 1 98 130 LYS B O 1
ATOM 3313 N N . LEU B 1 131 ? 9.766 -3.916 -13.898 1 98.56 131 LEU B N 1
ATOM 3314 C CA . LEU B 1 131 ? 10.242 -4.719 -12.781 1 98.56 131 LEU B CA 1
ATOM 3315 C C . LEU B 1 131 ? 11.094 -5.883 -13.266 1 98.56 131 LEU B C 1
ATOM 3317 O O . LEU B 1 131 ? 12.125 -6.203 -12.672 1 98.56 131 LEU B O 1
ATOM 3321 N N . LEU B 1 132 ? 10.766 -6.551 -14.344 1 98.62 132 LEU B N 1
ATOM 3322 C C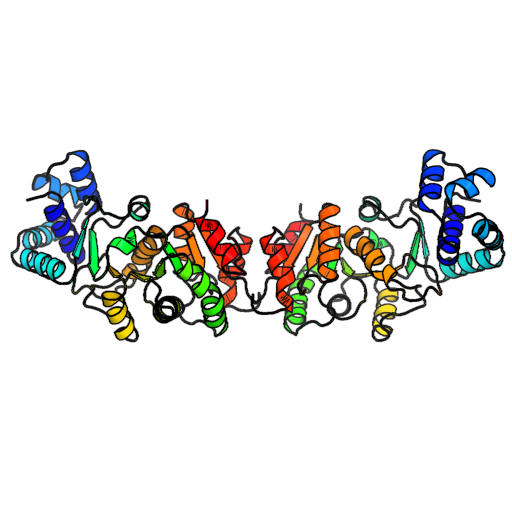A . LEU B 1 132 ? 11.227 -7.895 -14.664 1 98.62 132 LEU B CA 1
ATOM 3323 C C . LEU B 1 132 ? 12.68 -7.879 -15.117 1 98.62 132 LEU B C 1
ATOM 3325 O O . LEU B 1 132 ? 13.461 -8.766 -14.758 1 98.62 132 LEU B O 1
ATOM 3329 N N . PRO B 1 133 ? 13.125 -6.848 -15.898 1 98.38 133 PRO B N 1
ATOM 3330 C CA . PRO B 1 133 ? 14.508 -6.906 -16.375 1 98.38 133 PRO B CA 1
ATOM 3331 C C . PRO B 1 133 ? 15.523 -7.082 -15.25 1 98.38 133 PRO B C 1
ATOM 3333 O O . PRO B 1 133 ? 16.375 -7.977 -15.305 1 98.38 133 PRO B O 1
ATOM 3336 N N . ASP B 1 134 ? 15.406 -6.328 -14.188 1 98.06 134 ASP B N 1
ATOM 3337 C CA . ASP B 1 134 ? 16.328 -6.391 -13.07 1 98.06 134 ASP B CA 1
ATOM 3338 C C . ASP B 1 134 ? 16.219 -7.723 -12.336 1 98.06 134 ASP B C 1
ATOM 3340 O O . ASP B 1 134 ? 17.219 -8.266 -11.852 1 98.06 134 ASP B O 1
ATOM 3344 N N . ILE B 1 135 ? 15.07 -8.25 -12.258 1 98.19 135 ILE B N 1
ATOM 3345 C CA . ILE B 1 135 ? 14.812 -9.508 -11.562 1 98.19 135 ILE B CA 1
ATOM 3346 C C . ILE B 1 135 ? 15.43 -10.664 -12.336 1 98.19 135 ILE B C 1
ATOM 3348 O O . ILE B 1 135 ? 16.109 -11.523 -11.766 1 98.19 135 ILE B O 1
ATOM 3352 N N . LEU B 1 136 ? 15.203 -10.602 -13.641 1 97.94 136 LEU B N 1
ATOM 3353 C CA . LEU B 1 136 ? 15.695 -11.664 -14.516 1 97.94 136 LEU B CA 1
ATOM 3354 C C . LEU B 1 136 ? 17.219 -11.648 -14.594 1 97.94 136 LEU B C 1
ATOM 3356 O O . LEU B 1 136 ? 17.844 -12.703 -14.68 1 97.94 136 LEU B O 1
ATOM 3360 N N . ASP B 1 137 ? 17.766 -10.484 -14.484 1 97.25 137 ASP B N 1
ATOM 3361 C CA . ASP B 1 137 ? 19.219 -10.328 -14.516 1 97.25 137 ASP B CA 1
ATOM 3362 C C . ASP B 1 137 ? 19.875 -11 -13.312 1 97.25 137 ASP B C 1
ATOM 3364 O O . ASP B 1 137 ? 21.047 -11.359 -13.359 1 97.25 137 ASP B O 1
ATOM 3368 N N . GLU B 1 138 ? 19.156 -11.188 -12.281 1 96.5 138 GLU B N 1
ATOM 3369 C CA . GLU B 1 138 ? 19.672 -11.82 -11.07 1 96.5 138 GLU B CA 1
ATOM 3370 C C . GLU B 1 138 ? 19.516 -13.336 -11.133 1 96.5 138 GLU B C 1
ATOM 3372 O O . GLU B 1 138 ? 19.828 -14.039 -10.164 1 96.5 138 GLU B O 1
ATOM 3377 N N . GLY B 1 139 ? 18.953 -13.883 -12.195 1 95.81 139 GLY B N 1
ATOM 3378 C CA . GLY B 1 139 ? 18.844 -15.32 -12.398 1 95.81 139 GLY B CA 1
ATOM 3379 C C . GLY B 1 139 ? 17.578 -15.906 -11.812 1 95.81 139 GLY B C 1
ATOM 3380 O O . GLY B 1 139 ? 17.469 -17.125 -11.672 1 95.81 139 GLY B O 1
ATOM 3381 N N . ILE B 1 140 ? 16.641 -15.062 -11.469 1 97.62 140 ILE B N 1
ATOM 3382 C CA . ILE B 1 140 ? 15.367 -15.508 -10.922 1 97.62 140 ILE B CA 1
ATOM 3383 C C . ILE B 1 140 ? 14.422 -15.891 -12.055 1 97.62 140 ILE B C 1
ATOM 3385 O O . ILE B 1 140 ? 14.203 -15.109 -12.984 1 97.62 140 ILE B O 1
ATOM 3389 N N . ALA B 1 141 ? 13.914 -17.094 -12.062 1 98 141 ALA B N 1
ATOM 3390 C CA . ALA B 1 141 ? 12.938 -17.531 -13.055 1 98 141 ALA B CA 1
ATOM 3391 C C . ALA B 1 141 ? 11.523 -17.094 -12.664 1 98 141 ALA B C 1
ATOM 3393 O O . ALA B 1 141 ? 11.219 -16.953 -11.477 1 98 141 ALA B O 1
ATOM 3394 N N . THR B 1 142 ? 10.703 -16.859 -13.664 1 98.69 142 THR B N 1
ATOM 3395 C CA . THR B 1 142 ? 9.305 -16.562 -13.383 1 98.69 142 THR B CA 1
ATOM 3396 C C . THR B 1 142 ? 8.445 -17.812 -13.523 1 98.69 142 THR B C 1
ATOM 3398 O O . THR B 1 142 ? 8.82 -18.75 -14.234 1 98.69 142 THR B O 1
ATOM 3401 N N . VAL B 1 143 ? 7.355 -17.906 -12.828 1 98.75 143 VAL B N 1
ATOM 3402 C CA . VAL B 1 143 ? 6.395 -18.984 -12.984 1 98.75 143 VAL B CA 1
ATOM 3403 C C . VAL B 1 143 ? 4.977 -18.422 -13.039 1 98.75 143 VAL B C 1
ATOM 3405 O O . VAL B 1 143 ? 4.648 -17.5 -12.297 1 98.75 143 VAL B O 1
ATOM 3408 N N . SER B 1 144 ? 4.16 -18.875 -13.938 1 98.75 144 SER B N 1
ATOM 3409 C CA . SER B 1 144 ? 2.764 -18.484 -14.078 1 98.75 144 SER B CA 1
ATOM 3410 C C . SER B 1 144 ? 1.95 -19.562 -14.781 1 98.75 144 SER B C 1
ATOM 3412 O O . SER B 1 144 ? 2.443 -20.672 -15.008 1 98.75 144 SER B O 1
ATOM 3414 N N . GLY B 1 145 ? 0.661 -19.375 -15.078 1 97.62 145 GLY B N 1
ATOM 3415 C CA . GLY B 1 145 ? -0.262 -20.453 -15.422 1 97.62 145 GLY B CA 1
ATOM 3416 C C . GLY B 1 145 ? -0.544 -20.547 -16.906 1 97.62 145 GLY B C 1
ATOM 3417 O O . GLY B 1 145 ? -1.416 -21.297 -17.328 1 97.62 145 GLY B O 1
ATOM 3418 N N . LEU B 1 146 ? 0.088 -19.625 -17.719 1 97.62 146 LEU B N 1
ATOM 3419 C CA . LEU B 1 146 ? -0.132 -19.594 -19.156 1 97.62 146 LEU B CA 1
ATOM 3420 C C . LEU B 1 146 ? -1.596 -19.312 -19.469 1 97.62 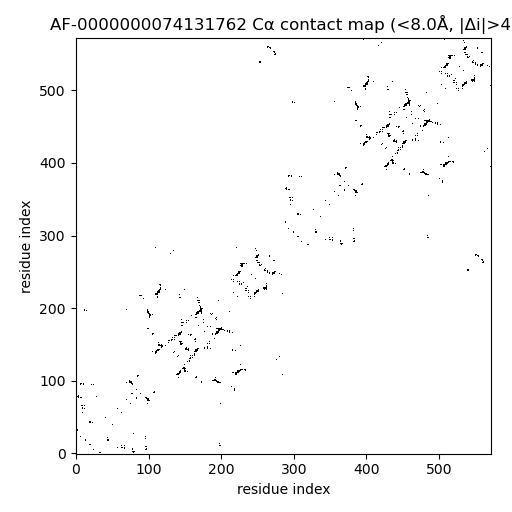146 LEU B C 1
ATOM 3422 O O . LEU B 1 146 ? -2.107 -19.75 -20.5 1 97.62 146 LEU B O 1
ATOM 3426 N N . ALA B 1 147 ? -2.348 -18.719 -18.594 1 96.56 147 ALA B N 1
ATOM 3427 C CA . ALA B 1 147 ? -3.686 -18.203 -18.859 1 96.56 147 ALA B CA 1
ATOM 3428 C C . ALA B 1 147 ? -3.619 -16.891 -19.641 1 96.56 147 ALA B C 1
ATOM 3430 O O . ALA B 1 147 ? -2.531 -16.422 -19.969 1 96.56 147 ALA B O 1
ATOM 3431 N N . LYS B 1 148 ? -4.777 -16.406 -19.984 1 96.75 148 LYS B N 1
ATOM 3432 C CA . LYS B 1 148 ? -4.832 -15.062 -20.578 1 96.75 148 LYS B CA 1
ATOM 3433 C C . LYS B 1 148 ? -4.371 -14 -19.578 1 96.75 148 LYS B C 1
ATOM 3435 O O . LYS B 1 148 ? -4.273 -14.266 -18.375 1 96.75 148 LYS B O 1
ATOM 3440 N N . GLY B 1 149 ? -4.047 -12.82 -20.141 1 97.75 149 GLY B N 1
ATOM 3441 C CA . GLY B 1 149 ? -3.785 -11.68 -19.281 1 97.75 149 GLY B CA 1
ATOM 3442 C C . GLY B 1 149 ? -2.379 -11.672 -18.703 1 97.75 149 GLY B C 1
ATOM 3443 O O . GLY B 1 149 ? -1.402 -11.789 -19.453 1 97.75 149 GLY B O 1
ATOM 3444 N N . ILE B 1 150 ? -2.312 -11.531 -17.438 1 98.5 150 ILE B N 1
ATOM 3445 C CA . ILE B 1 150 ? -1.033 -11.297 -16.766 1 98.5 150 ILE B CA 1
ATOM 3446 C C . ILE B 1 150 ? -0.143 -12.531 -16.922 1 98.5 150 ILE B C 1
ATOM 3448 O O . ILE B 1 150 ? 1.074 -12.414 -17.078 1 98.5 150 ILE B O 1
ATOM 3452 N N . ASP B 1 151 ? -0.764 -13.727 -16.891 1 98.31 151 ASP B N 1
ATOM 3453 C CA . ASP B 1 151 ? 0.031 -14.938 -17.062 1 98.31 151 ASP B CA 1
ATOM 3454 C C . ASP B 1 151 ? 0.808 -14.906 -18.375 1 98.31 151 ASP B C 1
ATOM 3456 O O . ASP B 1 151 ? 2.033 -15.047 -18.391 1 98.31 151 ASP B O 1
ATOM 3460 N N . SER B 1 152 ? 0.08 -14.75 -19.438 1 98.44 152 SER B N 1
ATOM 3461 C CA . SER B 1 152 ? 0.706 -14.734 -20.766 1 98.44 152 SER B CA 1
ATOM 3462 C C . SER B 1 152 ? 1.683 -13.57 -20.891 1 98.44 152 SER B C 1
ATOM 3464 O O . SER B 1 152 ? 2.771 -13.727 -21.453 1 98.44 152 SER B O 1
ATOM 3466 N N . LEU B 1 153 ? 1.283 -12.406 -20.391 1 98.5 153 LEU B N 1
ATOM 3467 C CA . LEU B 1 153 ? 2.131 -11.219 -20.438 1 98.5 153 LEU B CA 1
ATOM 3468 C C . LEU B 1 153 ? 3.453 -11.469 -19.719 1 98.5 153 LEU B C 1
ATOM 3470 O O . LEU B 1 153 ? 4.516 -11.086 -20.219 1 98.5 153 LEU B O 1
ATOM 3474 N N . THR B 1 154 ? 3.424 -12.109 -18.609 1 98.75 154 THR B N 1
ATOM 3475 C CA . THR B 1 154 ? 4.609 -12.438 -17.812 1 98.75 154 THR B CA 1
ATOM 3476 C C . THR B 1 154 ? 5.574 -13.297 -18.625 1 98.75 154 THR B C 1
ATOM 3478 O O . THR B 1 154 ? 6.762 -12.977 -18.734 1 98.75 154 THR B O 1
ATOM 3481 N N . HIS B 1 155 ? 5.055 -14.336 -19.203 1 98.75 155 HIS B N 1
ATOM 3482 C CA . HIS B 1 155 ? 5.898 -15.242 -19.984 1 98.75 155 HIS B CA 1
ATOM 3483 C C . HIS B 1 155 ? 6.5 -14.531 -21.188 1 98.75 155 HIS B C 1
ATOM 3485 O O . HIS B 1 155 ? 7.699 -14.648 -21.453 1 98.75 155 HIS B O 1
ATOM 3491 N N . LYS B 1 156 ? 5.664 -13.773 -21.922 1 98.56 156 LYS B N 1
ATOM 3492 C CA . LYS B 1 156 ? 6.117 -13.078 -23.125 1 98.56 156 LYS B CA 1
ATOM 3493 C C . LYS B 1 156 ? 7.242 -12.094 -22.797 1 98.56 156 LYS B C 1
ATOM 3495 O O . LYS B 1 156 ? 8.273 -12.078 -23.469 1 98.56 156 LYS B O 1
ATOM 3500 N N . ILE B 1 157 ? 7.027 -11.328 -21.734 1 98.56 157 ILE B N 1
ATOM 3501 C CA . ILE B 1 157 ? 8.023 -10.32 -21.359 1 98.56 157 ILE B CA 1
ATOM 3502 C C . ILE B 1 157 ? 9.289 -11.016 -20.859 1 98.56 157 ILE B C 1
ATOM 3504 O O . ILE B 1 157 ? 10.398 -10.602 -21.188 1 98.56 157 ILE B O 1
ATOM 3508 N N . THR B 1 158 ? 9.164 -12.094 -20.109 1 98.69 158 THR B N 1
ATOM 3509 C CA . THR B 1 158 ? 10.32 -12.836 -19.625 1 98.69 158 THR B CA 1
ATOM 3510 C C . THR B 1 158 ? 11.156 -13.367 -20.781 1 98.69 158 THR B C 1
ATOM 3512 O O . THR B 1 158 ? 12.375 -13.211 -20.797 1 98.69 158 THR B O 1
ATOM 3515 N N . LEU B 1 159 ? 10.484 -13.93 -21.75 1 98.12 159 LEU B N 1
ATOM 3516 C CA . LEU B 1 159 ? 11.18 -14.5 -22.891 1 98.12 159 LEU B CA 1
ATOM 3517 C C . LEU B 1 159 ? 11.852 -13.414 -23.719 1 98.12 159 LEU B C 1
ATOM 3519 O O . LEU B 1 159 ? 12.977 -13.594 -24.203 1 98.12 159 LEU B O 1
ATOM 3523 N N . SER B 1 160 ? 11.109 -12.312 -23.875 1 97.56 160 SER B N 1
ATOM 3524 C CA . SER B 1 160 ? 11.672 -11.211 -24.656 1 97.56 160 SER B CA 1
ATOM 3525 C C . SER B 1 160 ? 12.938 -10.664 -24.016 1 97.56 160 SER B C 1
ATOM 3527 O O . SER B 1 160 ? 13.82 -10.141 -24.703 1 97.56 160 SER B O 1
ATOM 3529 N N . GLU B 1 161 ? 13.07 -10.797 -22.734 1 97.44 161 GLU B N 1
ATOM 3530 C CA . GLU B 1 161 ? 14.242 -10.352 -21.984 1 97.44 161 GLU B CA 1
ATOM 3531 C C . GLU B 1 161 ? 15.266 -11.477 -21.844 1 97.44 161 GLU B C 1
ATOM 3533 O O . GLU B 1 161 ? 16.219 -11.359 -21.062 1 97.44 161 GLU B O 1
ATOM 3538 N N . LYS B 1 162 ? 15 -12.602 -22.5 1 96.81 162 LYS B N 1
ATOM 3539 C CA . LYS B 1 162 ? 15.875 -13.773 -22.5 1 96.81 162 LYS B CA 1
ATOM 3540 C C . LYS B 1 162 ? 15.961 -14.406 -21.109 1 96.81 162 LYS B C 1
ATOM 3542 O O . LYS B 1 162 ? 17 -14.961 -20.75 1 96.81 162 LYS B O 1
ATOM 3547 N N . GLY B 1 163 ? 14.93 -14.109 -20.312 1 97.38 163 GLY B N 1
ATOM 3548 C CA . GLY B 1 163 ? 14.828 -14.758 -19.016 1 97.38 163 GLY B CA 1
ATOM 3549 C C . GLY B 1 163 ? 14.273 -16.172 -19.094 1 97.38 163 GLY B C 1
ATOM 3550 O O . GLY B 1 163 ? 13.953 -16.656 -20.172 1 97.38 163 GLY B O 1
ATOM 3551 N N . LYS B 1 164 ? 14.234 -16.844 -17.984 1 97.06 164 LYS B N 1
ATOM 3552 C CA . LYS B 1 164 ? 13.703 -18.188 -17.875 1 97.06 164 LYS B CA 1
ATOM 3553 C C . LYS B 1 164 ? 12.32 -18.188 -17.219 1 97.06 164 LYS B C 1
ATOM 3555 O O . LYS B 1 164 ? 12.07 -17.422 -16.297 1 97.06 164 LYS B O 1
ATOM 3560 N N . THR B 1 165 ? 11.445 -18.984 -17.75 1 98.25 165 THR B N 1
ATOM 3561 C CA . THR B 1 165 ? 10.07 -18.953 -17.25 1 98.25 165 THR B CA 1
ATOM 3562 C C . THR B 1 165 ? 9.477 -20.359 -17.219 1 98.25 165 THR B C 1
ATOM 3564 O O . THR B 1 165 ? 9.852 -21.219 -18.016 1 98.25 165 THR B O 1
ATOM 3567 N N . ILE B 1 166 ? 8.656 -20.625 -16.266 1 98.75 166 ILE B N 1
ATOM 3568 C CA . ILE B 1 166 ? 7.977 -21.891 -16 1 98.75 166 ILE B CA 1
ATOM 3569 C C . ILE B 1 166 ? 6.473 -21.719 -16.203 1 98.75 166 ILE B C 1
ATOM 3571 O O . ILE B 1 166 ? 5.852 -20.844 -15.586 1 98.75 166 ILE B O 1
ATOM 3575 N N . GLY B 1 167 ? 5.914 -22.484 -17.047 1 98.81 167 GLY B N 1
ATOM 3576 C CA . GLY B 1 167 ? 4.473 -22.516 -17.234 1 98.81 167 GLY B CA 1
ATOM 3577 C C . GLY B 1 167 ? 3.812 -23.734 -16.609 1 98.81 167 GLY B C 1
ATOM 3578 O O . GLY B 1 167 ? 4.266 -24.859 -16.812 1 98.81 167 GLY B O 1
ATOM 3579 N N . VAL B 1 168 ? 2.77 -23.547 -15.844 1 98.81 168 VAL B N 1
ATOM 3580 C CA . VAL B 1 168 ? 1.974 -24.641 -15.297 1 98.81 168 VAL B CA 1
ATOM 3581 C C . VAL B 1 168 ? 0.584 -24.641 -15.938 1 98.81 168 VAL B C 1
ATOM 3583 O O . VAL B 1 168 ? -0.132 -23.625 -15.867 1 98.81 168 VAL B O 1
ATOM 3586 N N . ILE B 1 169 ? 0.198 -25.719 -16.531 1 98.62 169 ILE B N 1
ATOM 3587 C CA . ILE B 1 169 ? -1.068 -25.703 -17.25 1 98.62 169 ILE B CA 1
ATOM 3588 C C . ILE B 1 169 ? -2.033 -26.719 -16.625 1 98.62 169 ILE B C 1
ATOM 3590 O O . ILE B 1 169 ? -1.64 -27.516 -15.773 1 98.62 169 ILE B O 1
ATOM 3594 N N . GLY B 1 170 ? -3.32 -26.594 -17.031 1 97.94 170 GLY B N 1
ATOM 3595 C CA . GLY B 1 170 ? -4.367 -27.453 -16.484 1 97.94 170 GLY B CA 1
ATOM 3596 C C . GLY B 1 170 ? -4.883 -28.484 -17.469 1 97.94 170 GLY B C 1
ATOM 3597 O O . GLY B 1 170 ? -6.012 -28.953 -17.344 1 97.94 170 GLY B O 1
ATOM 3598 N N . THR B 1 171 ? -4.113 -28.734 -18.484 1 98.12 171 THR B N 1
ATOM 3599 C CA . THR B 1 171 ? -4.418 -29.719 -19.516 1 98.12 171 THR B CA 1
ATOM 3600 C C . THR B 1 171 ? -3.227 -30.641 -19.75 1 98.12 171 THR B C 1
ATOM 3602 O O . THR B 1 171 ? -2.174 -30.469 -19.141 1 98.12 171 THR B O 1
ATOM 3605 N N . GLY B 1 172 ? -3.467 -31.656 -20.531 1 98.12 172 GLY B N 1
ATOM 3606 C CA . GLY B 1 172 ? -2.293 -32.375 -21.016 1 98.12 172 GLY B CA 1
ATOM 3607 C C . GLY B 1 172 ? -1.35 -31.484 -21.812 1 98.12 172 GLY B C 1
ATOM 3608 O O . GLY B 1 172 ? -1.777 -30.5 -22.422 1 98.12 172 GLY B O 1
ATOM 3609 N N . LEU B 1 173 ? -0.077 -31.875 -21.844 1 98.19 173 LEU B N 1
ATOM 3610 C CA . LEU B 1 173 ? 0.944 -31.062 -22.516 1 98.19 173 LEU B CA 1
ATOM 3611 C C . LEU B 1 173 ? 0.661 -30.938 -24 1 98.19 173 LEU B C 1
ATOM 3613 O O . LEU B 1 173 ? 1.156 -30.031 -24.656 1 98.19 173 LEU B O 1
ATOM 3617 N N . ASP B 1 174 ? -0.14 -31.844 -24.516 1 97.5 174 ASP B N 1
ATOM 3618 C CA . ASP B 1 174 ? -0.465 -31.875 -25.938 1 97.5 174 ASP B CA 1
ATOM 3619 C C . ASP B 1 174 ? -1.645 -30.953 -26.25 1 97.5 174 ASP B C 1
ATOM 3621 O O . ASP B 1 174 ? -2.09 -30.875 -27.391 1 97.5 174 ASP B O 1
ATOM 3625 N N . ARG B 1 175 ? -2.133 -30.281 -25.234 1 97 175 ARG B N 1
ATOM 3626 C CA . ARG B 1 175 ? -3.24 -29.359 -25.391 1 97 175 ARG B CA 1
ATOM 3627 C C . ARG B 1 175 ? -2.85 -27.953 -24.922 1 97 175 ARG B C 1
ATOM 3629 O O . ARG B 1 175 ? -2.043 -27.797 -24 1 97 175 ARG B O 1
ATOM 3636 N N . THR B 1 176 ? -3.412 -26.969 -25.703 1 96.56 176 THR B N 1
ATOM 3637 C CA . THR B 1 176 ? -3.189 -25.578 -25.312 1 96.56 176 THR B CA 1
ATOM 3638 C C . THR B 1 176 ? -4.512 -24.906 -24.969 1 96.56 176 THR B C 1
ATOM 3640 O O . THR B 1 176 ? -5.453 -24.922 -25.766 1 96.56 176 THR B O 1
ATOM 3643 N N . TYR B 1 177 ? -4.508 -24.344 -23.797 1 95.81 177 TYR B N 1
ATOM 3644 C CA . TYR B 1 177 ? -5.656 -23.562 -23.359 1 95.81 177 TYR B CA 1
ATOM 3645 C C . TYR B 1 177 ? -5.207 -22.359 -22.547 1 95.81 177 TYR B C 1
ATOM 3647 O O . TYR B 1 177 ? -4.523 -22.5 -21.531 1 95.81 177 TYR B O 1
ATOM 3655 N N . PRO B 1 178 ? -5.629 -21.125 -22.984 1 96.5 178 PRO B N 1
ATOM 3656 C CA . PRO B 1 178 ? -6.441 -20.828 -24.172 1 96.5 178 PRO B CA 1
ATOM 3657 C C . PRO B 1 178 ? -5.684 -21.062 -25.484 1 96.5 178 PRO B C 1
ATOM 3659 O O . PRO B 1 178 ? -4.453 -21.062 -25.484 1 96.5 178 PRO B O 1
ATOM 3662 N N . ARG B 1 179 ? -6.406 -21.141 -26.5 1 96.12 179 ARG B N 1
ATOM 3663 C CA . ARG B 1 179 ? -5.832 -21.516 -27.781 1 96.12 179 ARG B CA 1
ATOM 3664 C C . ARG B 1 179 ? -4.863 -20.438 -28.281 1 96.12 179 ARG B C 1
ATOM 3666 O O . ARG B 1 179 ? -3.881 -20.734 -28.953 1 96.12 179 ARG B O 1
ATOM 3673 N N . GLU B 1 180 ? -5.09 -19.234 -27.906 1 97.12 180 GLU B N 1
ATOM 3674 C CA . GLU B 1 180 ? -4.277 -18.125 -28.359 1 97.12 180 GLU B CA 1
ATOM 3675 C C . GLU B 1 180 ? -2.848 -18.219 -27.844 1 97.12 180 GLU B C 1
ATOM 3677 O O . GLU B 1 180 ? -1.943 -17.562 -28.359 1 97.12 180 GLU B O 1
ATOM 3682 N N . ASN B 1 181 ? -2.607 -19.094 -26.875 1 97.69 181 ASN B N 1
ATOM 3683 C CA . ASN B 1 181 ? -1.279 -19.203 -26.297 1 97.69 181 ASN B CA 1
ATOM 3684 C C . ASN B 1 181 ? -0.507 -20.391 -26.859 1 97.69 181 ASN B C 1
ATOM 3686 O O . ASN B 1 181 ? 0.474 -20.844 -26.281 1 97.69 181 ASN B O 1
ATOM 3690 N N . PHE B 1 182 ? -0.951 -20.844 -27.984 1 97.88 182 PHE B N 1
ATOM 3691 C CA . PHE B 1 182 ? -0.333 -22.016 -28.609 1 97.88 182 PHE B CA 1
ATOM 3692 C C . PHE B 1 182 ? 1.146 -21.766 -28.891 1 97.88 182 PHE B C 1
ATOM 3694 O O . PHE B 1 182 ? 2.002 -22.547 -28.469 1 97.88 182 PHE B O 1
ATOM 3701 N N . GLU B 1 183 ? 1.444 -20.672 -29.547 1 98.19 183 GLU B N 1
ATOM 3702 C CA . GLU B 1 183 ? 2.83 -20.344 -29.875 1 98.19 183 GLU B CA 1
ATOM 3703 C C . GLU B 1 183 ? 3.645 -20.094 -28.609 1 98.19 183 GLU B C 1
ATOM 3705 O O . GLU B 1 183 ? 4.809 -20.5 -28.516 1 98.19 183 GLU B O 1
ATOM 3710 N N . LEU B 1 184 ? 3.016 -19.422 -27.688 1 98.44 184 LEU B N 1
ATOM 3711 C CA . LEU B 1 184 ? 3.689 -19.141 -26.422 1 98.44 184 LEU B CA 1
ATOM 3712 C C . LEU B 1 184 ? 4.062 -20.422 -25.688 1 98.44 184 LEU B C 1
ATOM 3714 O O . LEU B 1 184 ? 5.195 -20.578 -25.234 1 98.44 184 LEU B O 1
ATOM 3718 N N . GLN B 1 185 ? 3.145 -21.359 -25.594 1 98.5 185 GLN B N 1
ATOM 3719 C CA . GLN B 1 185 ? 3.402 -22.641 -24.938 1 98.5 185 GLN B CA 1
ATOM 3720 C C . GLN B 1 185 ? 4.535 -23.391 -25.625 1 98.5 185 GLN B C 1
ATOM 3722 O O . GLN B 1 185 ? 5.422 -23.938 -24.953 1 98.5 185 GLN B O 1
ATOM 3727 N N . ALA B 1 186 ? 4.496 -23.375 -26.906 1 97.81 186 ALA B N 1
ATOM 3728 C CA . ALA B 1 186 ? 5.535 -24.047 -27.688 1 97.81 186 ALA B CA 1
ATOM 3729 C C . ALA B 1 186 ? 6.906 -23.438 -27.406 1 97.81 186 ALA B C 1
ATOM 3731 O O . ALA B 1 186 ? 7.887 -24.156 -27.219 1 97.81 186 ALA B O 1
ATOM 3732 N N . ASN B 1 187 ? 6.934 -22.125 -27.453 1 97.56 187 ASN B N 1
ATOM 3733 C CA . ASN B 1 187 ? 8.18 -21.422 -27.172 1 97.56 187 ASN B CA 1
ATOM 3734 C C . ASN B 1 187 ? 8.695 -21.719 -25.766 1 97.56 187 ASN B C 1
ATOM 3736 O O . ASN B 1 187 ? 9.898 -21.875 -25.562 1 97.56 187 ASN B O 1
ATOM 3740 N N . MET B 1 188 ? 7.824 -21.828 -24.859 1 97.81 188 MET B N 1
ATOM 3741 C CA . MET B 1 188 ? 8.18 -22.094 -23.469 1 97.81 188 MET B CA 1
ATOM 3742 C C . MET B 1 188 ? 8.758 -23.5 -23.328 1 97.81 188 MET B C 1
ATOM 3744 O O . MET B 1 188 ? 9.68 -23.719 -22.547 1 97.81 188 MET B O 1
ATOM 3748 N N . GLU B 1 189 ? 8.203 -24.438 -24.016 1 97.06 189 GLU B N 1
ATOM 3749 C CA . GLU B 1 189 ? 8.711 -25.797 -23.969 1 97.06 189 GLU B CA 1
ATOM 3750 C C . GLU B 1 189 ? 10.133 -25.891 -24.516 1 97.06 189 GLU B C 1
ATOM 3752 O O . GLU B 1 189 ? 10.922 -26.719 -24.078 1 97.06 189 GLU B O 1
ATOM 3757 N N . LYS B 1 190 ? 10.445 -24.984 -25.391 1 95.88 190 LYS B N 1
ATOM 3758 C CA . LYS B 1 190 ? 11.766 -24.953 -26 1 95.88 190 LYS B CA 1
ATOM 3759 C C . LYS B 1 190 ? 12.758 -24.188 -25.141 1 95.88 190 LYS B C 1
ATOM 3761 O O . LYS B 1 190 ? 13.898 -24.625 -24.953 1 95.88 190 LYS B O 1
ATOM 3766 N N . GLU B 1 191 ? 12.312 -23.031 -24.578 1 95.69 191 GLU B N 1
ATOM 3767 C CA . GLU B 1 191 ? 13.227 -22.109 -23.922 1 95.69 191 GLU B CA 1
ATOM 3768 C C . GLU B 1 191 ? 13.07 -22.156 -22.406 1 95.69 191 GLU B C 1
ATOM 3770 O O . GLU B 1 191 ? 13.922 -21.641 -21.672 1 95.69 191 GLU B O 1
ATOM 3775 N N . GLY B 1 192 ? 12.094 -22.719 -21.953 1 97.19 192 GLY B N 1
ATOM 3776 C CA . GLY B 1 192 ? 11.766 -22.875 -20.531 1 97.19 192 GLY B CA 1
ATOM 3777 C C . GLY B 1 192 ? 11.297 -24.266 -20.188 1 97.19 192 GLY B C 1
ATOM 3778 O O . GLY B 1 192 ? 11.961 -25.25 -20.516 1 97.19 192 GLY B O 1
ATOM 3779 N N . ILE B 1 193 ? 10.141 -24.281 -19.469 1 98.56 193 ILE B N 1
ATOM 3780 C CA . ILE B 1 193 ? 9.547 -25.562 -19.125 1 98.56 193 ILE B CA 1
ATOM 3781 C C . ILE B 1 193 ? 8.047 -25.391 -18.906 1 98.56 193 ILE B C 1
ATOM 3783 O O . ILE B 1 193 ? 7.594 -24.359 -18.406 1 98.56 193 ILE B O 1
ATOM 3787 N N . VAL B 1 194 ? 7.297 -26.312 -19.375 1 98.81 194 VAL B N 1
ATOM 3788 C CA . VAL B 1 194 ? 5.863 -26.391 -19.125 1 98.81 194 VAL B CA 1
ATOM 3789 C C . VAL B 1 194 ? 5.543 -27.672 -18.328 1 98.81 194 VAL B C 1
ATOM 3791 O O . VAL B 1 194 ? 6.02 -28.75 -18.672 1 98.81 194 VAL B O 1
ATOM 3794 N N . LEU B 1 195 ? 4.73 -27.469 -17.281 1 98.31 195 LEU B N 1
ATOM 3795 C CA . LEU B 1 195 ? 4.352 -28.562 -16.391 1 98.31 195 LEU B CA 1
ATOM 3796 C C . LEU B 1 195 ? 2.842 -28.781 -16.406 1 98.31 195 LEU B C 1
ATOM 3798 O O . LEU B 1 195 ? 2.072 -27.844 -16.578 1 98.31 195 LEU B O 1
ATOM 3802 N N . SER B 1 196 ? 2.457 -30.031 -16.141 1 98.69 196 SER B N 1
ATOM 3803 C CA . SER B 1 196 ? 1.05 -30.359 -15.961 1 98.69 196 SER B CA 1
ATOM 3804 C C . SER B 1 196 ? 0.887 -31.547 -15.008 1 98.69 196 SER B C 1
ATOM 3806 O O . SER B 1 196 ? 1.655 -32.5 -15.07 1 98.69 196 SER B O 1
ATOM 3808 N N . GLU B 1 197 ? -0.088 -31.406 -14.172 1 98.5 197 GLU B N 1
ATOM 3809 C CA . GLU B 1 197 ? -0.442 -32.562 -13.328 1 98.5 197 GLU B CA 1
ATOM 3810 C C . GLU B 1 197 ? -1.263 -33.562 -14.109 1 98.5 197 GLU B C 1
ATOM 3812 O O . GLU B 1 197 ? -1.547 -34.656 -13.609 1 98.5 197 GLU B O 1
ATOM 3817 N N . TYR B 1 198 ? -1.538 -33.344 -15.383 1 98.38 198 TYR B N 1
ATOM 3818 C CA . TYR B 1 198 ? -2.455 -34.156 -16.172 1 98.38 198 TYR B CA 1
ATOM 3819 C C . TYR B 1 198 ? -1.738 -34.781 -17.359 1 98.38 198 TYR B C 1
ATOM 3821 O O . TYR B 1 198 ? -0.912 -34.156 -18.016 1 98.38 198 TYR B O 1
ATOM 3829 N N . ALA B 1 199 ? -2.1 -36 -17.641 1 98.25 199 ALA B N 1
ATOM 3830 C CA . ALA B 1 199 ? -1.489 -36.75 -18.719 1 98.25 199 ALA B CA 1
ATOM 3831 C C . ALA B 1 199 ? -1.967 -36.25 -20.078 1 98.25 199 ALA B C 1
ATOM 3833 O O . ALA B 1 199 ? -2.934 -35.5 -20.156 1 98.25 199 ALA B O 1
ATOM 3834 N N . LEU B 1 200 ? -1.253 -36.656 -21.141 1 98.06 200 LEU B N 1
ATOM 3835 C CA . LEU B 1 200 ? -1.63 -36.312 -22.516 1 98.06 200 LEU B CA 1
ATOM 3836 C C . LEU B 1 200 ? -3.102 -36.625 -22.766 1 98.06 200 LEU B C 1
ATOM 3838 O O . LEU B 1 200 ? -3.627 -37.625 -22.266 1 98.06 200 LEU B O 1
ATOM 3842 N N . GLY B 1 201 ? -3.701 -35.719 -23.438 1 96.5 201 GLY B N 1
ATOM 3843 C CA . GLY B 1 201 ? -5.078 -35.969 -23.828 1 96.5 201 GLY B CA 1
ATOM 3844 C C . GLY B 1 201 ? -6.086 -35.312 -22.906 1 96.5 201 GLY B C 1
ATOM 3845 O O . GLY B 1 201 ? -7.25 -35.125 -23.266 1 96.5 201 GLY B O 1
ATOM 3846 N N . GLN B 1 202 ? -5.676 -35.031 -21.688 1 96.81 202 GLN B N 1
ATOM 3847 C CA . GLN B 1 202 ? -6.598 -34.469 -20.719 1 96.81 202 GLN B CA 1
ATOM 3848 C C . GLN B 1 202 ? -7.082 -33.094 -21.172 1 96.81 202 GLN B C 1
ATOM 3850 O O . GLN B 1 202 ? -6.27 -32.219 -21.5 1 96.81 202 GLN B O 1
ATOM 3855 N N . LYS B 1 203 ? -8.344 -32.812 -21.172 1 96.31 203 LYS B N 1
ATOM 3856 C CA . LYS B 1 203 ? -9 -31.594 -21.625 1 96.31 203 LYS B CA 1
ATOM 3857 C C . LYS B 1 203 ? -9.062 -30.547 -20.5 1 96.31 203 LYS B C 1
ATOM 3859 O O . LYS B 1 203 ? -8.828 -30.875 -19.328 1 96.31 203 LYS B O 1
ATOM 3864 N N . PRO B 1 204 ? -9.266 -29.312 -20.922 1 95.69 204 PRO B N 1
ATOM 3865 C CA . PRO B 1 204 ? -9.43 -28.281 -19.891 1 95.69 204 PRO B CA 1
ATOM 3866 C C . PRO B 1 204 ? -10.75 -28.438 -19.125 1 95.69 204 PRO B C 1
ATOM 3868 O O . PRO B 1 204 ? -11.828 -28.266 -19.703 1 95.69 204 PRO B O 1
ATOM 3871 N N . LEU B 1 205 ? -10.609 -28.828 -17.906 1 94.5 205 LEU B N 1
ATOM 3872 C CA . LEU B 1 205 ? -11.773 -28.875 -17.031 1 94.5 205 LEU B CA 1
ATOM 3873 C C . LEU B 1 205 ? -11.727 -27.766 -16 1 94.5 205 LEU B C 1
ATOM 3875 O O . LEU B 1 205 ? -10.648 -27.406 -15.516 1 94.5 205 LEU B O 1
ATOM 3879 N N . ARG B 1 206 ? -12.852 -27.25 -15.586 1 91.75 206 ARG B N 1
ATOM 3880 C CA . ARG B 1 206 ? -12.961 -26.078 -14.727 1 91.75 206 ARG B CA 1
ATOM 3881 C C . ARG B 1 206 ? -12.195 -26.266 -13.422 1 91.75 206 ARG B C 1
ATOM 3883 O O . ARG B 1 206 ? -11.531 -25.359 -12.938 1 91.75 206 ARG B O 1
ATOM 3890 N N . PHE B 1 207 ? -12.227 -27.453 -12.883 1 91.88 207 PHE B N 1
ATOM 3891 C CA . PHE B 1 207 ? -11.648 -27.672 -11.562 1 91.88 207 PHE B CA 1
ATOM 3892 C C . PHE B 1 207 ? -10.141 -27.906 -11.664 1 91.88 207 PHE B C 1
ATOM 3894 O O . PHE B 1 207 ? -9.445 -27.906 -10.648 1 91.88 207 PHE B O 1
ATOM 3901 N N . HIS B 1 208 ? -9.586 -28.078 -12.93 1 95.44 208 HIS B N 1
ATOM 3902 C CA . HIS B 1 208 ? -8.156 -28.25 -13.141 1 95.44 208 HIS B CA 1
ATOM 3903 C C . HIS B 1 208 ? -7.383 -26.984 -12.773 1 95.44 208 HIS B C 1
ATOM 3905 O O . HIS B 1 208 ? -6.227 -27.062 -12.352 1 95.44 208 HIS B O 1
ATOM 3911 N N . PHE B 1 209 ? -8.07 -25.875 -12.953 1 93.12 209 PHE B N 1
ATOM 3912 C CA . PHE B 1 209 ? -7.324 -24.625 -12.93 1 93.12 209 PHE B CA 1
ATOM 3913 C C . PHE B 1 209 ? -7.074 -24.172 -11.5 1 93.12 209 PHE B C 1
ATOM 3915 O O . PHE B 1 209 ? -5.945 -23.828 -11.141 1 93.12 209 PHE B O 1
ATOM 3922 N N . PRO B 1 210 ? -8.039 -24.25 -10.633 1 91.06 210 PRO B N 1
ATOM 3923 C CA . PRO B 1 210 ? -7.699 -24 -9.234 1 91.06 210 PRO B CA 1
ATOM 3924 C C . PRO B 1 210 ? -6.68 -25 -8.688 1 91.06 210 PRO B C 1
ATOM 3926 O O . PRO B 1 210 ? -5.777 -24.609 -7.938 1 91.06 210 PRO B O 1
ATOM 3929 N N . ALA B 1 211 ? -6.777 -26.219 -9.07 1 94.81 211 ALA B N 1
ATOM 3930 C CA . ALA B 1 211 ? -5.82 -27.234 -8.648 1 94.81 211 ALA B CA 1
ATOM 3931 C C . ALA B 1 211 ? -4.418 -26.906 -9.148 1 94.81 211 ALA B C 1
ATOM 3933 O O . ALA B 1 211 ? -3.432 -27.125 -8.438 1 94.81 211 ALA B O 1
ATOM 3934 N N . ARG B 1 212 ? -4.434 -26.406 -10.305 1 97.06 212 ARG B N 1
ATOM 3935 C CA . ARG B 1 212 ? -3.172 -26.031 -10.938 1 97.06 212 ARG B CA 1
ATOM 3936 C C . ARG B 1 212 ? -2.512 -24.875 -10.203 1 97.06 212 ARG B C 1
ATOM 3938 O O . ARG B 1 212 ? -1.286 -24.828 -10.07 1 97.06 212 ARG B O 1
ATOM 3945 N N . ASN B 1 213 ? -3.26 -23.984 -9.656 1 97.25 213 ASN B N 1
ATOM 3946 C CA . ASN B 1 213 ? -2.723 -22.781 -9.016 1 97.25 213 ASN B CA 1
ATOM 3947 C C . ASN B 1 213 ? -1.9 -23.125 -7.777 1 97.25 213 ASN B C 1
ATOM 3949 O O . ASN B 1 213 ? -0.949 -22.422 -7.441 1 97.25 213 ASN B O 1
ATOM 3953 N N . ARG B 1 214 ? -2.203 -24.25 -7.145 1 97.38 214 ARG B N 1
ATOM 3954 C CA . ARG B 1 214 ? -1.426 -24.641 -5.969 1 97.38 214 ARG B CA 1
ATOM 3955 C C . ARG B 1 214 ? 0.009 -24.984 -6.352 1 97.38 214 ARG B C 1
ATOM 3957 O O . ARG B 1 214 ? 0.927 -24.812 -5.543 1 97.38 214 ARG B O 1
ATOM 3964 N N . ILE B 1 215 ? 0.144 -25.469 -7.594 1 98.5 215 ILE B N 1
ATOM 3965 C CA . ILE B 1 215 ? 1.477 -25.812 -8.078 1 98.5 215 ILE B CA 1
ATOM 3966 C C . ILE B 1 215 ? 2.271 -24.531 -8.352 1 98.5 215 ILE B C 1
ATOM 3968 O O . ILE B 1 215 ? 3.469 -24.469 -8.07 1 98.5 215 ILE B O 1
ATOM 3972 N N . ILE B 1 216 ? 1.606 -23.484 -8.852 1 98.44 216 ILE B N 1
ATOM 3973 C CA . ILE B 1 216 ? 2.246 -22.203 -9.086 1 98.44 216 ILE B CA 1
ATOM 3974 C C . ILE B 1 216 ? 2.771 -21.641 -7.77 1 98.44 216 ILE B C 1
ATOM 3976 O O . ILE B 1 216 ? 3.945 -21.281 -7.664 1 98.44 216 ILE B O 1
ATOM 3980 N N . SER B 1 217 ? 1.909 -21.625 -6.773 1 97.81 217 SER B N 1
ATOM 3981 C CA . SER B 1 217 ? 2.301 -21.094 -5.469 1 97.81 217 SER B CA 1
ATOM 3982 C C . SER B 1 217 ? 3.318 -22 -4.789 1 97.81 217 SER B C 1
ATOM 3984 O O . SER B 1 217 ? 4.152 -21.531 -4.012 1 97.81 217 SER B O 1
ATOM 3986 N N . GLY B 1 218 ? 3.297 -23.281 -5.16 1 97.81 218 GLY B N 1
ATOM 3987 C CA . GLY B 1 218 ? 4.184 -24.25 -4.523 1 97.81 218 GLY B CA 1
ATOM 3988 C C . GLY B 1 218 ? 5.602 -24.188 -5.062 1 97.81 218 GLY B C 1
ATOM 3989 O O . GLY B 1 218 ? 6.543 -24.625 -4.395 1 97.81 218 GLY B O 1
ATOM 3990 N N . LEU B 1 219 ? 5.746 -23.656 -6.207 1 98 219 LEU B N 1
ATOM 3991 C CA . LEU B 1 219 ? 7.039 -23.656 -6.879 1 98 219 LEU B CA 1
ATOM 3992 C C . LEU B 1 219 ? 7.84 -22.406 -6.531 1 98 219 LEU B C 1
ATOM 3994 O O . LEU B 1 219 ? 9.039 -22.344 -6.812 1 98 219 LEU B O 1
ATOM 3998 N N . CYS B 1 220 ? 7.191 -21.438 -5.875 1 97.12 220 CYS B N 1
ATOM 3999 C CA . CYS B 1 220 ? 7.879 -20.156 -5.75 1 97.12 220 CYS B CA 1
ATOM 4000 C C . CYS B 1 220 ? 8.211 -19.844 -4.293 1 97.12 220 CYS B C 1
ATOM 4002 O O . CYS B 1 220 ? 7.637 -20.453 -3.385 1 97.12 220 CYS B O 1
ATOM 4004 N N . GLN B 1 221 ? 9.18 -18.922 -4.152 1 95.25 221 GLN B N 1
ATOM 4005 C CA . GLN B 1 221 ? 9.469 -18.328 -2.854 1 95.25 221 GLN B CA 1
ATOM 4006 C C . GLN B 1 221 ? 8.586 -17.109 -2.596 1 95.25 221 GLN B C 1
ATOM 4008 O O . GLN B 1 221 ? 8.164 -16.875 -1.461 1 95.25 221 GLN B O 1
ATOM 4013 N N . SER B 1 222 ? 8.414 -16.406 -3.678 1 98.12 222 SER B N 1
ATOM 4014 C CA . SER B 1 222 ? 7.613 -15.18 -3.625 1 98.12 222 SER B CA 1
ATOM 4015 C C . SER B 1 222 ? 6.586 -15.141 -4.75 1 98.12 222 SER B C 1
ATOM 4017 O O . SER B 1 222 ? 6.871 -15.57 -5.871 1 98.12 222 SER B O 1
ATOM 4019 N N . LEU B 1 223 ? 5.434 -14.648 -4.414 1 98.81 223 LEU B N 1
ATOM 4020 C CA . LEU B 1 223 ? 4.363 -14.516 -5.395 1 98.81 223 LEU B CA 1
ATOM 4021 C C . LEU B 1 223 ? 3.922 -13.062 -5.527 1 98.81 223 LEU B C 1
ATOM 4023 O O . LEU B 1 223 ? 3.555 -12.43 -4.539 1 98.81 223 LEU B O 1
ATOM 4027 N N . LEU B 1 224 ? 3.994 -12.547 -6.758 1 98.88 224 LEU B N 1
ATOM 4028 C CA . LEU B 1 224 ? 3.615 -11.164 -7.059 1 98.88 224 LEU B CA 1
ATOM 4029 C C . LEU B 1 224 ? 2.252 -11.117 -7.738 1 98.88 224 LEU B C 1
ATOM 4031 O O . LEU B 1 224 ? 2.037 -11.773 -8.758 1 98.88 224 LEU B O 1
ATOM 4035 N N . VAL B 1 225 ? 1.35 -10.359 -7.156 1 98.88 225 VAL B N 1
ATOM 4036 C CA . VAL B 1 225 ? 0.083 -10.047 -7.812 1 98.88 225 VAL B CA 1
ATOM 4037 C C . VAL B 1 225 ? 0.155 -8.656 -8.445 1 98.88 225 VAL B C 1
ATOM 4039 O O . VAL B 1 225 ? 0.406 -7.668 -7.754 1 98.88 225 VAL B O 1
ATOM 4042 N N . VAL B 1 226 ? -0.103 -8.508 -9.727 1 98.69 226 VAL B N 1
ATOM 4043 C CA . VAL B 1 226 ? 0.137 -7.266 -10.453 1 98.69 226 VAL B CA 1
ATOM 4044 C C . VAL B 1 226 ? -1.157 -6.461 -10.547 1 98.69 226 VAL B C 1
ATOM 4046 O O . VAL B 1 226 ? -1.17 -5.262 -10.258 1 98.69 226 VAL B O 1
ATOM 4049 N N . GLU B 1 227 ? -2.273 -7.09 -11.008 1 98.25 227 GLU B N 1
ATOM 4050 C CA . GLU B 1 227 ? -3.648 -6.598 -11.055 1 98.25 227 GLU B CA 1
ATOM 4051 C C . GLU B 1 227 ? -4.645 -7.707 -10.711 1 98.25 227 GLU B C 1
ATOM 4053 O O . GLU B 1 227 ? -4.496 -8.844 -11.172 1 98.25 227 GLU B O 1
ATOM 4058 N N . ALA B 1 228 ? -5.559 -7.316 -9.93 1 98 228 ALA B N 1
ATOM 4059 C CA . ALA B 1 228 ? -6.578 -8.289 -9.562 1 98 228 ALA B CA 1
ATOM 4060 C C . ALA B 1 228 ? -7.848 -7.602 -9.078 1 98 228 ALA B C 1
ATOM 4062 O O . ALA B 1 228 ? -7.785 -6.605 -8.344 1 98 228 ALA B O 1
ATOM 4063 N N . ARG B 1 229 ? -9.008 -8.117 -9.523 1 96.62 229 ARG B N 1
ATOM 4064 C CA . ARG B 1 229 ? -10.281 -7.699 -8.953 1 96.62 229 ARG B CA 1
ATOM 4065 C C . ARG B 1 229 ? -10.492 -8.312 -7.57 1 96.62 229 ARG B C 1
ATOM 4067 O O . ARG B 1 229 ? -9.828 -9.289 -7.211 1 96.62 229 ARG B O 1
ATOM 4074 N N . ARG B 1 230 ? -11.594 -7.691 -7.059 1 89.56 230 ARG B N 1
ATOM 4075 C CA . ARG B 1 230 ? -11.984 -8.289 -5.785 1 89.56 230 ARG B CA 1
ATOM 4076 C C . ARG B 1 230 ? -12.531 -9.695 -5.98 1 89.56 230 ARG B C 1
ATOM 4078 O O . ARG B 1 230 ? -13.211 -9.969 -6.977 1 89.56 230 ARG B O 1
ATOM 4085 N N . GLN B 1 231 ? -12.117 -10.781 -5.359 1 85.38 231 GLN B N 1
ATOM 4086 C CA . GLN B 1 231 ? -12.547 -12.172 -5.438 1 85.38 231 GLN B CA 1
ATOM 4087 C C . GLN B 1 231 ? -12.094 -12.812 -6.75 1 85.38 231 GLN B C 1
ATOM 4089 O O . GLN B 1 231 ? -12.883 -13.492 -7.418 1 85.38 231 GLN B O 1
ATOM 4094 N N . SER B 1 232 ? -11.008 -12.625 -7.164 1 88.88 232 SER B N 1
ATOM 4095 C CA . SER B 1 232 ? -10.461 -13.164 -8.406 1 88.88 232 SER B CA 1
ATOM 4096 C C . SER B 1 232 ? -9.648 -14.43 -8.141 1 88.88 232 SER B C 1
ATOM 4098 O O . SER B 1 232 ? -9.312 -14.734 -6.996 1 88.88 232 SER B O 1
ATOM 4100 N N . GLY B 1 233 ? -9.391 -15.172 -9.227 1 89.62 233 GLY B N 1
ATOM 4101 C CA . GLY B 1 233 ? -8.539 -16.344 -9.156 1 89.62 233 GLY B CA 1
ATOM 4102 C C . GLY B 1 233 ? -7.137 -16.047 -8.672 1 89.62 233 GLY B C 1
ATOM 4103 O O . GLY B 1 233 ? -6.52 -16.859 -7.98 1 89.62 233 GLY B O 1
ATOM 4104 N N . SER B 1 234 ? -6.633 -14.898 -9.016 1 93.62 234 SER B N 1
ATOM 4105 C CA . SER B 1 234 ? -5.297 -14.5 -8.586 1 93.62 234 SER B CA 1
ATOM 4106 C C . SER B 1 234 ? -5.215 -14.391 -7.066 1 93.62 234 SER B C 1
ATOM 4108 O O . SER B 1 234 ? -4.188 -14.719 -6.469 1 93.62 234 SER B O 1
ATOM 4110 N N . LEU B 1 235 ? -6.305 -13.945 -6.488 1 95.25 235 LEU B N 1
ATOM 4111 C CA . LEU B 1 235 ? -6.309 -13.805 -5.035 1 95.25 235 LEU B CA 1
ATOM 4112 C C . LEU B 1 235 ? -6.34 -15.18 -4.363 1 95.25 235 LEU B C 1
ATOM 4114 O O . LEU B 1 235 ? -5.785 -15.352 -3.275 1 95.25 235 LEU B O 1
ATOM 4118 N N . ILE B 1 236 ? -6.922 -16.094 -5 1 94.31 236 ILE B N 1
ATOM 4119 C CA . ILE B 1 236 ? -6.91 -17.469 -4.508 1 94.31 236 ILE B CA 1
ATOM 4120 C C . ILE B 1 236 ? -5.48 -18 -4.484 1 94.31 236 ILE B C 1
ATOM 4122 O O . ILE B 1 236 ? -5.043 -18.594 -3.49 1 94.31 236 ILE B O 1
ATOM 4126 N N . THR B 1 237 ? -4.832 -17.781 -5.539 1 97.25 237 THR B N 1
ATOM 4127 C CA . THR B 1 237 ? -3.441 -18.219 -5.625 1 97.25 237 THR B CA 1
ATOM 4128 C C . THR B 1 237 ? -2.592 -17.531 -4.562 1 97.25 237 THR B C 1
ATOM 4130 O O . THR B 1 237 ? -1.749 -18.156 -3.924 1 97.25 237 THR B O 1
ATOM 4133 N N . ALA B 1 238 ? -2.826 -16.219 -4.371 1 97.81 238 ALA B N 1
ATOM 4134 C CA . ALA B 1 238 ? -2.109 -15.477 -3.338 1 97.81 238 ALA B CA 1
ATOM 4135 C C . ALA B 1 238 ? -2.369 -16.062 -1.956 1 97.81 238 ALA B C 1
ATOM 4137 O O . ALA B 1 238 ? -1.445 -16.219 -1.152 1 97.81 238 ALA B O 1
ATOM 4138 N N . ASN B 1 239 ? -3.588 -16.438 -1.714 1 95.88 239 ASN B N 1
ATOM 4139 C CA . ASN B 1 239 ? -3.943 -17.016 -0.427 1 95.88 239 ASN B CA 1
ATOM 4140 C C . ASN B 1 239 ? -3.299 -18.391 -0.241 1 95.88 239 ASN B C 1
ATOM 4142 O O . ASN B 1 239 ? -2.883 -18.734 0.865 1 95.88 239 ASN B O 1
ATOM 4146 N N . MET B 1 240 ? -3.244 -19.125 -1.261 1 96.81 240 MET B N 1
ATOM 4147 C CA . MET B 1 240 ? -2.527 -20.406 -1.21 1 96.81 240 MET B CA 1
ATOM 4148 C C . MET B 1 240 ? -1.062 -20.188 -0.846 1 96.81 240 MET B C 1
ATOM 4150 O O . MET B 1 240 ? -0.513 -20.906 -0.008 1 96.81 240 MET B O 1
ATOM 4154 N N . ALA B 1 241 ? -0.484 -19.203 -1.468 1 97.69 241 ALA B N 1
ATOM 4155 C CA . ALA B 1 241 ? 0.912 -18.875 -1.184 1 97.69 241 ALA B CA 1
ATOM 4156 C C . ALA B 1 241 ? 1.104 -18.531 0.288 1 97.69 241 ALA B C 1
ATOM 4158 O O . ALA B 1 241 ? 2.053 -18.984 0.925 1 97.69 241 ALA B O 1
ATOM 4159 N N . LEU B 1 242 ? 0.196 -17.75 0.762 1 96.44 242 LEU B N 1
ATOM 4160 C CA . LEU B 1 242 ? 0.253 -17.375 2.168 1 96.44 242 LEU B CA 1
ATOM 4161 C C . LEU B 1 242 ? 0.18 -18.594 3.068 1 96.44 242 LEU B C 1
ATOM 4163 O O . LEU B 1 242 ? 0.971 -18.734 4.004 1 96.44 242 LEU B O 1
ATOM 4167 N N . GLN B 1 243 ? -0.687 -19.469 2.783 1 95.56 243 GLN B N 1
ATOM 4168 C CA . GLN B 1 243 ? -0.88 -20.688 3.574 1 95.56 243 GLN B CA 1
ATOM 4169 C C . GLN B 1 243 ? 0.353 -21.578 3.518 1 95.56 243 GLN B C 1
ATOM 4171 O O . GLN B 1 243 ? 0.635 -22.312 4.465 1 95.56 243 GLN B O 1
ATOM 4176 N N . GLU B 1 244 ? 1.026 -21.469 2.459 1 96.56 244 GLU B N 1
ATOM 4177 C CA . GLU B 1 244 ? 2.234 -22.281 2.279 1 96.56 244 GLU B CA 1
ATOM 4178 C C . GLU B 1 244 ? 3.471 -21.531 2.764 1 96.56 244 GLU B C 1
ATOM 4180 O O . GLU B 1 244 ? 4.598 -21.891 2.424 1 96.56 244 GLU B O 1
ATOM 4185 N N . ASN B 1 245 ? 3.297 -20.422 3.434 1 95.38 245 ASN B N 1
ATOM 4186 C CA . ASN B 1 245 ? 4.348 -19.625 4.047 1 95.38 245 ASN B CA 1
ATOM 4187 C C . ASN B 1 245 ? 5.273 -19.016 2.996 1 95.38 245 ASN B C 1
ATOM 4189 O O . ASN B 1 245 ? 6.488 -18.969 3.188 1 95.38 245 ASN B O 1
ATOM 4193 N N . ARG B 1 246 ? 4.68 -18.688 1.844 1 97.38 246 ARG B N 1
ATOM 4194 C CA . ARG B 1 246 ? 5.414 -17.938 0.833 1 97.38 246 ARG B CA 1
ATOM 4195 C C . ARG B 1 246 ? 5.23 -16.438 1.028 1 97.38 246 ARG B C 1
ATOM 4197 O O . ARG B 1 246 ? 4.289 -16 1.691 1 97.38 246 ARG B O 1
ATOM 4204 N N . ASN B 1 247 ? 6.172 -15.633 0.431 1 97.56 247 ASN B N 1
ATOM 4205 C CA . ASN B 1 247 ? 6.02 -14.188 0.446 1 97.56 247 ASN B CA 1
ATOM 4206 C C . ASN B 1 247 ? 5.008 -13.719 -0.592 1 97.56 247 ASN B C 1
ATOM 4208 O O . ASN B 1 247 ? 5.109 -14.062 -1.771 1 97.56 247 ASN B O 1
ATOM 4212 N N . VAL B 1 248 ? 4.043 -13.031 -0.11 1 98.56 248 VAL B N 1
ATOM 4213 C CA . VAL B 1 248 ? 3.055 -12.484 -1.039 1 98.56 248 VAL B CA 1
ATOM 4214 C C . VAL B 1 248 ? 3.305 -10.992 -1.247 1 98.56 248 VAL B C 1
ATOM 4216 O O . VAL B 1 248 ? 3.35 -10.227 -0.283 1 98.56 248 VAL B O 1
ATOM 4219 N N . LEU B 1 249 ? 3.502 -10.594 -2.486 1 98.81 249 LEU B N 1
ATOM 4220 C CA . LEU B 1 249 ? 3.773 -9.242 -2.957 1 98.81 249 LEU B CA 1
ATOM 4221 C C . LEU B 1 249 ? 2.633 -8.734 -3.83 1 98.81 249 LEU B C 1
ATOM 4223 O O . LEU B 1 249 ? 1.973 -9.516 -4.52 1 98.81 249 LEU B O 1
ATOM 4227 N N . ALA B 1 250 ? 2.41 -7.441 -3.781 1 98.81 250 ALA B N 1
ATOM 4228 C CA . ALA B 1 250 ? 1.337 -6.887 -4.602 1 98.81 250 ALA B CA 1
ATOM 4229 C C . ALA B 1 250 ? 1.7 -5.496 -5.113 1 98.81 250 ALA B C 1
ATOM 4231 O O . ALA B 1 250 ? 2.379 -4.73 -4.422 1 98.81 250 ALA B O 1
ATOM 4232 N N . VAL B 1 251 ? 1.266 -5.172 -6.277 1 98.88 251 VAL B N 1
ATOM 4233 C CA . VAL B 1 251 ? 1.483 -3.859 -6.879 1 98.88 251 VAL B CA 1
ATOM 4234 C C . VAL B 1 251 ? 0.321 -2.932 -6.531 1 98.88 251 VAL B C 1
ATOM 4236 O O . VAL B 1 251 ? -0.833 -3.225 -6.852 1 98.88 251 VAL B O 1
ATOM 4239 N N . PRO B 1 252 ? 0.652 -1.824 -5.848 1 98.81 252 PRO B N 1
ATOM 4240 C CA . PRO B 1 252 ? -0.442 -0.898 -5.543 1 98.81 252 PRO B CA 1
ATOM 4241 C C . PRO B 1 252 ? -0.985 -0.2 -6.789 1 98.81 252 PRO B C 1
ATOM 4243 O O . PRO B 1 252 ? -0.315 -0.165 -7.824 1 98.81 252 PRO B O 1
ATOM 4246 N N . GLY B 1 253 ? -2.24 0.309 -6.688 1 98.56 253 GLY B N 1
ATOM 4247 C CA . GLY B 1 253 ? -2.859 1.026 -7.789 1 98.56 253 GLY B CA 1
ATOM 4248 C C . GLY B 1 253 ? -3.98 1.948 -7.348 1 98.56 253 GLY B C 1
ATOM 4249 O O . GLY B 1 253 ? -4.215 2.117 -6.148 1 98.56 253 GLY B O 1
ATOM 4250 N N . ASN B 1 254 ? -4.598 2.641 -8.297 1 97.94 254 ASN B N 1
ATOM 4251 C CA . ASN B 1 254 ? -5.711 3.561 -8.086 1 97.94 254 ASN B CA 1
ATOM 4252 C C . ASN B 1 254 ? -6.852 2.895 -7.316 1 97.94 254 ASN B C 1
ATOM 4254 O O . ASN B 1 254 ? -7.344 1.841 -7.727 1 97.94 254 ASN B O 1
ATOM 4258 N N . ILE B 1 255 ? -7.25 3.516 -6.195 1 97.94 255 ILE B N 1
ATOM 4259 C CA . ILE B 1 255 ? -8.203 2.861 -5.309 1 97.94 255 ILE B CA 1
ATOM 4260 C C . ILE B 1 255 ? -9.578 2.82 -5.973 1 97.94 255 ILE B C 1
ATOM 4262 O O . ILE B 1 255 ? -10.477 2.102 -5.516 1 97.94 255 ILE B O 1
ATOM 4266 N N . ASN B 1 256 ? -9.766 3.568 -7.09 1 96.56 256 ASN B N 1
ATOM 4267 C CA . ASN B 1 256 ? -11.031 3.566 -7.809 1 96.56 256 ASN B CA 1
ATOM 4268 C C . ASN B 1 256 ? -11.023 2.574 -8.969 1 96.56 256 ASN B C 1
ATOM 4270 O O . ASN B 1 256 ? -12.023 2.418 -9.664 1 96.56 256 ASN B O 1
ATOM 4274 N N . SER B 1 257 ? -9.906 1.911 -9.227 1 96.5 257 SER B N 1
ATOM 4275 C CA . SER B 1 257 ? -9.805 0.924 -10.297 1 96.5 257 SER B CA 1
ATOM 4276 C C . SER B 1 257 ? -10.219 -0.462 -9.805 1 96.5 257 SER B C 1
ATOM 4278 O O . SER B 1 257 ? -9.633 -0.987 -8.852 1 96.5 257 SER B O 1
ATOM 4280 N N . ILE B 1 258 ? -11.102 -1.052 -10.516 1 97 258 ILE B N 1
ATOM 4281 C CA . ILE B 1 258 ? -11.578 -2.385 -10.164 1 97 258 ILE B CA 1
ATOM 4282 C C . ILE B 1 258 ? -10.438 -3.391 -10.281 1 97 258 ILE B C 1
ATOM 4284 O O . ILE B 1 258 ? -10.383 -4.367 -9.531 1 97 258 ILE B O 1
ATOM 4288 N N . LEU B 1 259 ? -9.438 -3.123 -11.086 1 97.81 259 LEU B N 1
ATOM 4289 C CA . LEU B 1 259 ? -8.336 -4.035 -11.344 1 97.81 259 LEU B CA 1
ATOM 4290 C C . LEU B 1 259 ? -7.246 -3.885 -10.281 1 97.81 259 LEU B C 1
ATOM 4292 O O . LEU B 1 259 ? -6.312 -4.684 -10.227 1 97.81 259 LEU B O 1
ATOM 4296 N N . SER B 1 260 ? -7.375 -2.848 -9.398 1 98.19 260 SER B N 1
ATOM 4297 C CA . SER B 1 260 ? -6.383 -2.648 -8.344 1 98.19 260 SER B CA 1
ATOM 4298 C C . SER B 1 260 ? -6.941 -3.025 -6.98 1 98.19 260 SER B C 1
ATOM 4300 O O . SER B 1 260 ? -6.207 -3.061 -5.988 1 98.19 260 SER B O 1
ATOM 4302 N N . GLU B 1 261 ? -8.25 -3.33 -6.93 1 97.94 261 GLU B N 1
ATOM 4303 C CA . GLU B 1 261 ? -8.93 -3.578 -5.66 1 97.94 261 GLU B CA 1
ATOM 4304 C C . GLU B 1 261 ? -8.289 -4.746 -4.91 1 97.94 261 GLU B C 1
ATOM 4306 O O . GLU B 1 261 ? -8.008 -4.641 -3.715 1 97.94 261 GLU B O 1
ATOM 4311 N N . GLY B 1 262 ? -8.07 -5.836 -5.625 1 98.12 262 GLY B N 1
ATOM 4312 C CA . GLY B 1 262 ? -7.492 -7.016 -5.004 1 98.12 262 GLY B CA 1
ATOM 4313 C C . GLY B 1 262 ? -6.086 -6.785 -4.484 1 98.12 262 GLY B C 1
ATOM 4314 O O . GLY B 1 262 ? -5.762 -7.18 -3.361 1 98.12 262 GLY B O 1
ATOM 4315 N N . CYS B 1 263 ? -5.254 -6.156 -5.289 1 98.69 263 CYS B N 1
ATOM 4316 C CA . CYS B 1 263 ? -3.883 -5.871 -4.887 1 98.69 263 CYS B CA 1
ATOM 4317 C C . CYS B 1 263 ? -3.85 -4.949 -3.676 1 98.69 263 CYS B C 1
ATOM 4319 O O . CYS B 1 263 ? -3.123 -5.207 -2.713 1 98.69 263 CYS B O 1
ATOM 4321 N N . ASN B 1 264 ? -4.672 -3.883 -3.73 1 98.62 264 ASN B N 1
ATOM 4322 C CA . ASN B 1 264 ? -4.723 -2.943 -2.615 1 98.62 264 ASN B CA 1
ATOM 4323 C C . ASN B 1 264 ? -5.207 -3.617 -1.335 1 98.62 264 ASN B C 1
ATOM 4325 O O . ASN B 1 264 ? -4.707 -3.326 -0.247 1 98.62 264 ASN B O 1
ATOM 4329 N N . GLU B 1 265 ? -6.145 -4.508 -1.421 1 98 265 GLU B N 1
ATOM 4330 C CA . GLU B 1 265 ? -6.637 -5.246 -0.263 1 98 265 GLU B CA 1
ATOM 4331 C C . GLU B 1 265 ? -5.555 -6.148 0.321 1 98 265 GLU B C 1
ATOM 4333 O O . GLU B 1 265 ? -5.398 -6.23 1.541 1 98 265 GLU B O 1
ATOM 4338 N N . LEU B 1 266 ? -4.844 -6.805 -0.569 1 98.19 266 LEU B N 1
ATOM 4339 C CA . LEU B 1 266 ? -3.738 -7.641 -0.108 1 98.19 266 LEU B CA 1
ATOM 4340 C C . LEU B 1 266 ? -2.73 -6.812 0.687 1 98.19 266 LEU B C 1
ATOM 4342 O O . LEU B 1 266 ? -2.256 -7.25 1.737 1 98.19 266 LEU B O 1
ATOM 4346 N N . ILE B 1 267 ? -2.408 -5.629 0.206 1 98.38 267 ILE B N 1
ATOM 4347 C CA . ILE B 1 267 ? -1.447 -4.746 0.86 1 98.38 267 ILE B CA 1
ATOM 4348 C C . ILE B 1 267 ? -1.992 -4.305 2.217 1 98.38 267 ILE B C 1
ATOM 4350 O O . ILE B 1 267 ? -1.265 -4.297 3.213 1 98.38 267 ILE B O 1
ATOM 4354 N N . LEU B 1 268 ? -3.293 -3.924 2.238 1 97.81 268 LEU B N 1
ATOM 4355 C CA . LEU B 1 268 ? -3.938 -3.545 3.492 1 97.81 268 LEU B CA 1
ATOM 4356 C C . LEU B 1 268 ? -3.852 -4.676 4.512 1 97.81 268 LEU B C 1
ATOM 4358 O O . LEU B 1 268 ? -3.711 -4.43 5.711 1 97.81 268 LEU B O 1
ATOM 4362 N N . GLU B 1 269 ? -3.799 -5.922 4 1 96.06 269 GLU B N 1
ATOM 4363 C CA . GLU B 1 269 ? -3.787 -7.094 4.867 1 96.06 269 GLU B CA 1
ATOM 4364 C C . GLU B 1 269 ? -2.359 -7.508 5.215 1 96.06 269 GLU B C 1
ATOM 4366 O O . GLU B 1 269 ? -2.148 -8.484 5.941 1 96.06 269 GLU B O 1
ATOM 4371 N N . GLY B 1 270 ? -1.367 -6.828 4.625 1 96 270 GLY B N 1
ATOM 4372 C CA . GLY B 1 270 ? -0.019 -7.086 5.105 1 96 270 GLY B CA 1
ATOM 4373 C C . GLY B 1 270 ? 0.94 -7.492 4.004 1 96 270 GLY B C 1
ATOM 4374 O O . GLY B 1 270 ? 2.137 -7.66 4.246 1 96 270 GLY B O 1
ATOM 4375 N N . ALA B 1 271 ? 0.415 -7.742 2.785 1 97.94 271 ALA B N 1
ATOM 4376 C CA . ALA B 1 271 ? 1.327 -8.039 1.682 1 97.94 271 ALA B CA 1
ATOM 4377 C C . ALA B 1 271 ? 2.281 -6.871 1.437 1 97.94 271 ALA B C 1
ATOM 4379 O O . ALA B 1 271 ? 1.914 -5.707 1.621 1 97.94 271 ALA B O 1
ATOM 4380 N N . LYS B 1 272 ? 3.484 -7.152 1.02 1 98.06 272 LYS B N 1
ATOM 4381 C CA . LYS B 1 272 ? 4.465 -6.109 0.731 1 98.06 272 LYS B CA 1
ATOM 4382 C C . LYS B 1 272 ? 4.125 -5.379 -0.565 1 98.06 272 LYS B C 1
ATOM 4384 O O . LYS B 1 272 ? 3.982 -6.004 -1.617 1 98.06 272 LYS B O 1
ATOM 4389 N N . PRO B 1 273 ? 3.969 -4.07 -0.486 1 98.75 273 PRO B N 1
ATOM 4390 C CA . PRO B 1 273 ? 3.807 -3.324 -1.735 1 98.75 273 PRO B CA 1
ATOM 4391 C C . PRO B 1 273 ? 5.09 -3.271 -2.562 1 98.75 273 PRO B C 1
ATOM 4393 O O . PRO B 1 273 ? 6.176 -3.076 -2.012 1 98.75 273 PRO B O 1
ATOM 4396 N N . ILE B 1 274 ? 4.957 -3.418 -3.836 1 98.81 274 ILE B N 1
ATOM 4397 C CA . ILE B 1 274 ? 6.113 -3.416 -4.723 1 98.81 274 ILE B CA 1
ATOM 4398 C C . ILE B 1 274 ? 6.113 -2.146 -5.57 1 98.81 274 ILE B C 1
ATOM 4400 O O . ILE B 1 274 ? 5.164 -1.892 -6.312 1 98.81 274 ILE B O 1
ATOM 4404 N N . LEU B 1 275 ? 7.203 -1.406 -5.426 1 98.38 275 LEU B N 1
ATOM 4405 C CA . LEU B 1 275 ? 7.336 -0.154 -6.164 1 98.38 275 LEU B CA 1
ATOM 4406 C C . LEU B 1 275 ? 8.438 -0.257 -7.215 1 98.38 275 LEU B C 1
ATOM 4408 O O . LEU B 1 275 ? 8.383 0.421 -8.242 1 98.38 275 LEU B O 1
ATOM 4412 N N . ARG B 1 276 ? 9.461 -1.08 -6.891 1 98 276 ARG B N 1
ATOM 4413 C CA . ARG B 1 276 ? 10.633 -1.281 -7.746 1 98 276 ARG B CA 1
ATOM 4414 C C . ARG B 1 276 ? 11.164 -2.703 -7.617 1 98 276 ARG B C 1
ATOM 4416 O O . ARG B 1 276 ? 10.758 -3.447 -6.723 1 98 276 ARG B O 1
ATOM 4423 N N . ALA B 1 277 ? 12.062 -3.096 -8.57 1 98.38 277 ALA B N 1
ATOM 4424 C CA . ALA B 1 277 ? 12.617 -4.445 -8.617 1 98.38 277 ALA B CA 1
ATOM 4425 C C . ALA B 1 277 ? 13.344 -4.781 -7.312 1 98.38 277 ALA B C 1
ATOM 4427 O O . ALA B 1 277 ? 13.273 -5.918 -6.836 1 98.38 277 ALA B O 1
ATOM 4428 N N . GLU B 1 278 ? 13.953 -3.791 -6.715 1 97.88 278 GLU B N 1
ATOM 4429 C CA . GLU B 1 278 ? 14.719 -3.988 -5.488 1 97.88 278 GLU B CA 1
ATOM 4430 C C . GLU B 1 278 ? 13.836 -4.504 -4.359 1 97.88 278 GLU B C 1
ATOM 4432 O O . GLU B 1 278 ? 14.281 -5.273 -3.512 1 97.88 278 GLU B O 1
ATOM 4437 N N . ASP B 1 279 ? 12.594 -4.039 -4.344 1 98 279 ASP B N 1
ATOM 4438 C CA . ASP B 1 279 ? 11.656 -4.492 -3.32 1 98 279 ASP B CA 1
ATOM 4439 C C . ASP B 1 279 ? 11.445 -6.004 -3.395 1 98 279 ASP B C 1
ATOM 4441 O O . ASP B 1 279 ? 11.258 -6.66 -2.369 1 98 279 ASP B O 1
ATOM 4445 N N . ILE B 1 280 ? 11.469 -6.547 -4.629 1 98.31 280 ILE B N 1
ATOM 4446 C CA . ILE B 1 280 ? 11.289 -7.98 -4.84 1 98.31 280 ILE B CA 1
ATOM 4447 C C . ILE B 1 280 ? 12.578 -8.719 -4.508 1 98.31 280 ILE B C 1
ATOM 4449 O O . ILE B 1 280 ? 12.562 -9.742 -3.822 1 98.31 280 ILE B O 1
ATOM 4453 N N . LEU B 1 281 ? 13.703 -8.195 -4.957 1 97.94 281 LEU B N 1
ATOM 4454 C CA . LEU B 1 281 ? 15 -8.836 -4.793 1 97.94 281 LEU B CA 1
ATOM 4455 C C . LEU B 1 281 ? 15.344 -9.016 -3.316 1 97.94 281 LEU B C 1
ATOM 4457 O O . LEU B 1 281 ? 15.992 -9.992 -2.939 1 97.94 281 LEU B O 1
ATOM 4461 N N . GLU B 1 282 ? 14.836 -8.117 -2.498 1 96.62 282 GLU B N 1
ATOM 4462 C CA . GLU B 1 282 ? 15.047 -8.203 -1.057 1 96.62 282 GLU B CA 1
ATOM 4463 C C . GLU B 1 282 ? 14.453 -9.492 -0.489 1 96.62 282 GLU B C 1
ATOM 4465 O O . GLU B 1 282 ? 14.93 -10 0.528 1 96.62 282 GLU B O 1
ATOM 4470 N N . GLU B 1 283 ? 13.484 -10.055 -1.129 1 95.25 283 GLU B N 1
ATOM 4471 C CA . GLU B 1 283 ? 12.797 -11.25 -0.638 1 95.25 283 GLU B CA 1
ATOM 4472 C C . GLU B 1 283 ? 13.578 -12.516 -0.985 1 95.25 283 GLU B C 1
ATOM 4474 O O . GLU B 1 283 ? 13.273 -13.594 -0.471 1 95.25 283 GLU B O 1
ATOM 4479 N N . PHE B 1 284 ? 14.539 -12.438 -1.83 1 93.62 284 PHE B N 1
ATOM 4480 C CA . PHE B 1 284 ? 15.336 -13.594 -2.234 1 93.62 284 PHE B CA 1
ATOM 4481 C C . PHE B 1 284 ? 16.672 -13.609 -1.499 1 93.62 284 PHE B C 1
ATOM 4483 O O . PHE B 1 284 ? 17.359 -14.641 -1.47 1 93.62 284 PHE B O 1
ATOM 4490 N N . LYS B 1 285 ? 17.172 -12.398 -1.027 1 75.44 285 LYS B N 1
ATOM 4491 C CA . LYS B 1 285 ? 18.484 -12.305 -0.367 1 75.44 285 LYS B CA 1
ATOM 4492 C C . LYS B 1 285 ? 18.391 -12.766 1.085 1 75.44 285 LYS B C 1
ATOM 4494 O O . LYS B 1 285 ? 19.344 -12.602 1.852 1 75.44 285 LYS B O 1
ATOM 4499 N N . ILE B 1 286 ? 17.25 -13.25 1.627 1 53.94 286 ILE B N 1
ATOM 4500 C CA . ILE B 1 286 ? 17.312 -13.633 3.033 1 53.94 286 ILE B CA 1
ATOM 4501 C C . ILE B 1 286 ? 18.062 -14.953 3.178 1 53.94 286 ILE B C 1
ATOM 4503 O O . ILE B 1 286 ? 17.906 -15.859 2.359 1 53.94 286 ILE B O 1
#

pLDDT: mean 96.27, std 3.9, range [53.66, 98.88]

Sequence (572 aa):
MELRDFLIRAHICSQYYGGSVKNVAYFMNEIQKLPTEEEFIKLLKLSEKKIGKYMAYFLSDGLTKEVEENKNYGGICTIFDEDYPVLLKEIYNPPLVFFYNGNFSLLNAPTLAIVGARKHSPYAKEVLKKLLPDILDEGIATVSGLAKGIDSLTHKITLSEKGKTIGVIGTGLDRTYPRENFELQANMEKEGIVLSEYALGQKPLRFHFPARNRIISGLCQSLLVVEARRQSGSLITANMALQENRNVLAVPGNINSILSEGCNELILEGAKPILRAEDILEEFKIMELRDFLIRAHICSQYYGGSVKNVAYFMNEIQKLPTEEEFIKLLKLSEKKIGKYMAYFLSDGLTKEVEENKNYGGICTIFDEDYPVLLKEIYNPPLVFFYNGNFSLLNAPTLAIVGARKHSPYAKEVLKKLLPDILDEGIATVSGLAKGIDSLTHKITLSEKGKTIGVIGTGLDRTYPRENFELQANMEKEGIVLSEYALGQKPLRFHFPARNRIISGLCQSLLVVEARRQSGSLITANMALQENRNVLAVPGNINSILSEGCNELILEGAKPILRAEDILEEFKI

Nearest PDB structures (foldseek):
  3uqz-assembly1_A  TM=9.169E-01  e=4.823E-28  Streptococcus pneumoniae
  3maj-assembly1_A-2  TM=7.701E-01  e=1.571E-20  Rhodopseudomonas palustris
  4ljk-assembly1_H  TM=9.056E-01  e=5.300E-17  Helicobacter pylori 26695
  1wek-assembly1_C  TM=6.795E-01  e=2.260E-03  Thermus thermophilus
  1wek-assembly1_F  TM=6.207E-01  e=4.556E-03  Thermus thermophilus

Radius of gyration: 33.8 Å; Cα contacts (8 Å, |Δi|>4): 1167; chains: 2; bounding box: 44×108×68 Å

Secondary structure (DSSP, 8-state):
--HHHHHHHHHHHHHHH---HHHHHHHHHHHSSPPPHHHHHHHHT--HHHHHHHHHHHTSHHHHHHHHHHHHHSEEEETTSTTS-HHHHTSSS--SEEEEEE-GGGGGS-EEEEE--SS--HHHHHHHHHHHHHHHHTTPEEEE---TTHHHHHHHHHHHTT--EEEEESS-TT--SSGGGHHHHHHHHHHSEEEESS-TT----TTHHHHHHHHHHHH-SEEEE-S--TT-HHHHHHHHHHHTTPEEEE----TT-GGGHHHHHHHHTTPEE-SSHHHHHTTT--/--HHHHHHHHHHHHHHH---HHHHHHHHHHHSSPPPHHHHHHHHT--HHHHHHHHHHHTSHHHHHHHHHHHHHSEEEETTSTTS-HHHHTSSS--SEEEEEE-GGGGGS-EEEEE--SS--HHHHHHHHHHHHHHHHTTPEEEE---TTHHHHHHHHHHHTT--EEEEESS-TT--SSGGGHHHHHHHHHHSEEEESS-TT----TTHHHHHHHHHHHH-SEEEE-S--TT-HHHHHHHHHHHTTPEEEE----TT-GGGHHHHHHHHTTPEE-SSHHHHHTTT--

InterPro domains:
  IPR003488 DNA recombination-mediator protein A [PTHR43022] (45-285)
  IPR057666 Smf/DprA, SLOG domain [PF02481] (76-284)
  IPR057666 Smf/DprA, SLOG domain [TIGR00732] (75-284)

Foldseek 3Di:
DAPVVLLLLLLQLCLPLNFDSVQQNVVCVVVVDHDDPVVRLVSRPDDPVSSVVSVPSSPDVVSVVLSVVLPVVAHKDALPDPLPAPLQNLAPDHQRMKGKFADSVLLNAAEEEEDADLDDDVQLLVVLLFAVLVVQVVQYEYEYALHHDNRLSNLVSCVVSVGEYEHEYLFALQDDPPPVCVVVSVVCSYSYMYMYSHGPPGDDDPVSRLVRLLSSLSSHQEYEYEWYADPGSSLSSLVSNVVSVHQYEYEADDCPDRRRVSRVVVVVVPHHYDDHNVSVVVSVVD/DAPVVLLLLLLQLCLPLNFDSVQQNVVCVVVVDHDDPVVRLVSRPDDPVSSVVSVPSSPDVVSVVLSVVLPVVAHKDALPDPLPAPLQNLAPDHQRMKGKFADSVLLNAAEEEEDADLDDDVQLLVVLLFAVLVVQVVVYEYEYALHHDNRLSNLVSCVVSVGEYEHEYLFALQDDPPPVCVVVSVVCSYSYMYMYSHGPPGDDDPVSRLVRLLSSLSSHQEYEYEWYADPDSSLSSLVSNVVSVHQYEYEADDCPDRRRVSRVVVVVVPHHYDDHNVSVVVSVVD